Protein 9I0O (pdb70)

Nearest PDB structures (foldseek):
  3f6k-assembly1_A  TM=9.882E-01  e=7.870E-99  Homo sapiens
  8t8s-assembly2_B  TM=9.849E-01  e=9.693E-98  Homo sapiens
  5mri-assembly1_A  TM=9.860E-01  e=9.693E-98  Homo sapiens
  8t8s-assembly1_A  TM=9.859E-01  e=3.247E-97  Homo sapiens
  6eho-assembly1_A-2  TM=8.940E-01  e=2.667E-85  Homo sapiens

Solvent-accessible surface area: 30040 Å² total; per-residue (Å²): 102,163,71,181,95,25,89,51,75,2,58,117,12,34,67,112,47,71,6,107,30,105,81,22,33,2,17,5,9,34,1,16,52,79,46,4,6,4,0,2,4,6,7,67,127,211,40,100,11,53,0,17,14,0,111,71,42,4,33,90,25,118,70,8,3,97,63,0,96,108,36,50,4,37,60,126,38,29,16,5,49,9,42,152,92,29,3,28,0,4,3,13,2,78,44,90,89,64,27,212,8,0,79,1,3,50,3,67,55,59,1,97,91,26,83,85,24,101,8,73,10,52,1,96,56,62,6,92,27,0,79,108,57,20,58,40,1,6,1,20,7,77,150,50,2,0,41,5,0,100,78,23,3,42,122,16,69,85,21,39,148,22,0,29,81,13,43,21,18,54,104,33,10,0,1,0,5,13,47,91,124,52,65,30,171,96,18,82,11,62,8,66,0,54,34,2,68,74,15,12,137,66,71,96,60,18,16,79,87,3,27,25,8,0,41,2,59,116,4,5,0,1,0,26,35,34,104,177,92,72,45,3,84,2,44,3,3,65,68,78,2,78,86,71,43,98,2,81,9,68,47,5,18,122,126,23,17,1,2,5,24,21,24,87,88,55,11,0,5,0,0,9,12,63,88,37,143,77,24,25,0,15,0,30,15,2,0,47,59,0,18,10,16,57,138,26,22,62,61,0,12,11,63,67,59,66,20,44,27,5,30,35,71,4,60,11,7,60,14,0,23,14,0,2,13,17,31,141,122,109,35,27,39,2,32,3,0,38,55,23,7,56,181,34,78,88,2,112,52,2,152,139,26,161,17,27,94,53,1,172,70,128,146,118,13,23,0,3,8,2,7,48,50,4,74,61,96,190,60,66,7,31,48,40,34,35,26,34,93,30,2,13,0,5,4,0,1,0,2,18,9,0,40,16,29,11,117,109,89,4,33,0,11,7,1,46,39,1,2,53,33,6,73,87,21,20,130,18,14,8,44,2,25,3,0,1,10,11,4,0,1,0,0,0,83,68,57,104,154,23,24,39,48,2,38,2,1,21,23,24,12,118,28,35,9,85,19,82,17,9,219,83,40,6,64,36,35,7,28,3,18,7,69,41,4,64,3,16,24,1,8,1,5,0,44,37,80,55,109,101,96,34,59,3,5,3,16,1,1,17,3,107,43,20,1,128,104,93,25,104,164,150,11,47,55,117,48,47,4,10,54,93,57,115,153,71,218,80,13,11,30,31,30,8,13,45,18,67,19,67,29,30,100,64,89,16,62,2,44,24,17,87,140,53,119,35,70,107,129,80,53,101,9,132,13,51,51,110,22,21,27,20,7,36,39,51,79,80,21,165,145,75,35,94,10,48,118,96,161,200,78,118,22,117,11,42,53,83,41,6,32,19,114,1,118,47,54,83,116,32,138,119,9,62,3,23,84,129,158,131,77,63,76,89,26,86

GO terms:
  GO:0005515 protein binding (F, IPI)
  GO:0005764 lysosome (C, IDA)
  GO:0005794 Golgi apparatus (C, IDA)
  GO:0010008 endosome membrane (C, IDA)
  GO:0006897 endocytosis (P, IDA)
  GO:0090160 Golgi to lysosome transport (P, IDA)
  GO:1905394 retromer complex binding (F, IDA)
  GO:0048471 perinuclear region of cytoplasm (C, IDA)
  GO:0005769 early endosome (C, IDA)
  GO:0005886 plasma membrane (C, IDA)
  GO:0005905 clathrin-coated pit (C, IDA)
  GO:0009986 cell surface (C, IDA)
  GO:0030136 clathrin-coated vesicle (C, IDA)
  GO:0031410 cytoplasmic vesicle (C, IDA)
  GO:0038024 cargo receptor activity (F, IDA)
  GO:0016050 vesicle organization (P, IDA)
  GO:0032509 endosome transport via multivesicular body sorting pathway (P, IDA)
  GO:0048227 plasma membrane to endosome transport (P, IDA)
  GO:0006895 Golgi to endosome transport (P, IDA)
  GO:0008333 endosome to lysosome transport (P, IDA)

Sequence (636 aa):
GRVRDFVAKLANNTHQHVFDDLRGSVSLSWVGDSTGVILVLTTFHFGQSKLYRSEDYGKNFKDITDLINNTFIRTEFGMAIGPENSGKVVLTAEVSGGSRGGRIFRSSDFAKNFVQTDLPFHPLTQMMYSPQNSDYLLALSTENGLWVSKNFGGKWEEIHKAVCLAKWGSDNTIFFTTYANGSCKADLGALELWRTSDLGKSFKTIGVKIYSFGLGGRFLFASVMADKDTTRRIHVSTDQGDTWSMAQLPSVGQEQFYSILAANDDMVFMHVDEPGDTGFGTIFTSDDRGIVYSKSLDRHLYTTTGGETDFTNVTSLRGVYITSVLSEDNSIQTMITFDQGGRWTHLRKPENSECDATAKNKNECSLHIHASYSISQKLNVPMAPLSEPNAVGIVIAHGSVGDAISVMVPDVYISDDGGYSWTKMLEGPHYYTILDSGGIIVAIEHSSRPINVIKFSTDEGQCWQTYTFTRDPIYFTGLASEPGARSMNISIWGFTESFLTSQWVSYTIDFKDILERNCEEKDYTIWLAHSTDPEDYEDGCILGYKEQFLRLRKSSVCQNGRDYVVTKQPSICLCSLEDFLCDFGYYRPENDSKCVEQPHLTTNGYRKIPGDKCQGGVNPVEDLLSLQEPGSKTYS

Organism: Homo sapiens (NCBI:txid9606)

Foldseek 3Di:
DDDPPVQVVQQVFKAKDFDPDADDDWDWDDAAPPQLWIWIWDFPPVTWIWIWIDRHNPRDIDTPCCLVPTFGFDPVQHWDHFPHHFLKIKTWGDDDPPAQETKIWIDGPNPPHTDIDGANAYFPHHWDAANVHRQKTWGAGPQRWIWIGNGNPPYIDTLDGAWPDWDADHQRKIKTKGADDDHCVVCAQFIWIKIDNVRRPDIDTQDGSWRDWDDQAQKTWTWHADPPAQWTFIWIDRPRRPDIDGAPDDTDGPQWDKDWPHGDQFKTKMWTQDPDQPFFTFIWIAGRVRGYTDTQDGQFGFNGPPGDFFWDDALQDPLKIKGWGADPVRFIFIWMDRQNRNDIDFFAAAPPDFADPQAPPRVDKGKGFDAPVNVVVPAQFPDAKDHANLQHQKIKGWIHIHHGGDRDFTFMKMTRANRNHIDTQGGGHWAKDAAQSNQKIKIGHDDPDFDQWIWMARLRSDDIDIHRNDPFGFAWDDKDGDPRRRAFKIKTKGWGPDPVGITIMIMITGCCVVQVAADDPVQWDKAWHQADDVVDPQGRQHLFKTKIWIHGHSVDRHHDHNPHDIDIDMDGHADDLQQWAADDQWDDDPPDSAIGGDVVDDDDGIGGGPPHDHDHDDDGD/DDDPDDDDDDDDDDD

Structure (mmCIF, N/CA/C/O backbone):
data_9I0O
#
_entry.id   9I0O
#
_cell.length_a   1.00
_cell.length_b   1.00
_cell.length_c   1.00
_cell.angle_alpha   90.00
_cell.angle_beta   90.00
_cell.angle_gamma   90.00
#
_symmetry.space_group_name_H-M   'P 1'
#
loop_
_entity.id
_entity.type
_entity.pdbx_description
1 polymer Sortilin
2 polymer Thyroglobulin
3 branched 2-acetamido-2-deoxy-beta-D-glucopyranose-(1-4)-2-acetamido-2-deoxy-beta-D-glucopyranose
4 non-polymer 2-acetamido-2-deoxy-beta-D-glucopyranose
#
loop_
_atom_site.group_PDB
_atom_site.id
_atom_site.type_symbol
_atom_site.label_atom_id
_atom_site.label_alt_id
_atom_site.label_comp_id
_atom_site.label_asym_id
_atom_site.label_entity_id
_atom_site.label_seq_id
_atom_site.pdbx_PDB_ins_code
_atom_site.Cartn_x
_atom_site.Cartn_y
_atom_site.Cartn_z
_atom_site.occupancy
_atom_site.B_iso_or_equiv
_atom_site.auth_seq_id
_atom_site.auth_comp_id
_atom_site.auth_asym_id
_atom_site.auth_atom_id
_atom_site.pdbx_PDB_model_num
ATOM 1 N N . GLY A 1 54 ? 134.90100 156.78300 105.80400 1.000 71.57000 54 GLY A N 1
ATOM 2 C CA . GLY A 1 54 ? 136.25900 156.30400 105.98700 1.000 71.57000 54 GLY A CA 1
ATOM 3 C C . GLY A 1 54 ? 136.37300 154.80200 105.82100 1.000 71.57000 54 GLY A C 1
ATOM 4 O O . GLY A 1 54 ? 135.86500 154.03800 106.64100 1.000 71.57000 54 GLY A O 1
ATOM 8 N N . ARG A 1 55 ? 137.04100 154.37600 104.75200 1.000 69.73000 55 ARG A N 1
ATOM 9 C CA . ARG A 1 55 ? 137.21500 152.95900 104.47400 1.000 69.73000 55 ARG A CA 1
ATOM 10 C C . ARG A 1 55 ? 138.49200 152.75500 103.67500 1.000 69.73000 55 ARG A C 1
ATOM 11 O O . ARG A 1 55 ? 138.90700 153.62500 102.90500 1.000 69.73000 55 ARG A O 1
ATOM 32 N N . VAL A 1 56 ? 139.10900 151.59400 103.86800 1.000 59.41000 56 VAL A N 1
ATOM 33 C CA . VAL A 1 56 ? 140.24000 151.18000 103.05400 1.000 59.41000 56 VAL A CA 1
ATOM 34 C C . VAL A 1 56 ? 139.71100 150.45300 101.82400 1.000 59.41000 56 VAL A C 1
ATOM 35 O O . VAL A 1 56 ? 138.62000 149.87800 101.83400 1.000 59.41000 56 VAL A O 1
ATOM 48 N N . ARG A 1 57 ? 140.49300 150.47700 100.74800 1.000 64.19000 57 ARG A N 1
ATOM 49 C CA . ARG A 1 57 ? 140.08000 149.92200 99.46900 1.000 64.19000 57 ARG A CA 1
ATOM 50 C C . ARG A 1 57 ? 141.03300 148.81300 99.04600 1.000 64.19000 57 ARG A C 1
ATOM 51 O O . ARG A 1 57 ? 142.18500 148.75000 99.48300 1.000 64.19000 57 ARG A O 1
ATOM 72 N N . ASP A 1 58 ? 140.52400 147.92800 98.18700 1.000 59.57000 58 ASP A N 1
ATOM 73 C CA . ASP A 1 58 ? 141.27900 146.79500 97.65800 1.000 59.57000 58 ASP A CA 1
ATOM 74 C C . ASP A 1 58 ? 141.47700 145.70200 98.70400 1.000 59.57000 58 ASP A C 1
ATOM 75 O O . ASP A 1 58 ? 142.38800 144.88100 98.58800 1.000 59.57000 58 ASP A O 1
ATOM 84 N N . PHE A 1 59 ? 140.63100 145.67700 99.73400 1.000 54.19000 59 PHE A N 1
ATOM 85 C CA . PHE A 1 59 ? 140.72400 144.63300 100.74400 1.000 54.19000 59 PHE A CA 1
ATOM 86 C C . PHE A 1 59 ? 140.03400 143.34500 100.31800 1.000 54.19000 59 PHE A C 1
ATOM 87 O O . PHE A 1 59 ? 140.28300 142.29400 100.92100 1.000 54.19000 59 PHE A O 1
ATOM 104 N N . VAL A 1 60 ? 139.18600 143.39800 99.28900 1.000 54.02000 60 VAL A N 1
ATOM 105 C CA . VAL A 1 60 ? 138.43300 142.21400 98.88600 1.000 54.02000 60 VAL A CA 1
ATOM 106 C C . VAL A 1 60 ? 139.37900 141.11400 98.42200 1.000 54.02000 60 VAL A C 1
ATOM 107 O O . VAL A 1 60 ? 139.26000 139.95800 98.83700 1.000 54.02000 60 VAL A O 1
ATOM 120 N N . ALA A 1 61 ? 140.34400 141.45700 97.56700 1.000 54.07000 61 ALA A N 1
ATOM 121 C CA . ALA A 1 61 ? 141.29300 140.45400 97.09500 1.000 54.07000 61 ALA A CA 1
ATOM 122 C C . ALA A 1 61 ? 142.18600 139.96100 98.22700 1.000 54.07000 61 ALA A C 1
ATOM 123 O O . ALA A 1 61 ? 142.47100 138.76000 98.32800 1.000 54.07000 61 ALA A O 1
ATOM 130 N N . LYS A 1 62 ? 142.63600 140.87800 99.08700 1.000 53.71000 62 LYS A N 1
ATOM 131 C CA . LYS A 1 62 ? 143.50400 140.49600 100.19500 1.000 53.71000 62 LYS A CA 1
ATOM 132 C C . LYS A 1 62 ? 142.82300 139.48200 101.10200 1.000 53.71000 62 LYS A C 1
ATOM 133 O O . LYS A 1 62 ? 143.45200 138.51800 101.55100 1.000 53.71000 62 LYS A O 1
ATOM 152 N N . LEU A 1 63 ? 141.53700 139.68700 101.39300 1.000 49.01000 63 LEU A N 1
ATOM 153 C CA . LEU A 1 63 ? 140.80800 138.71300 102.19700 1.000 49.01000 63 LEU A CA 1
ATOM 154 C C . LEU A 1 63 ? 140.49600 137.45600 101.39400 1.000 49.01000 63 LEU A C 1
ATOM 155 O O . LEU A 1 63 ? 140.43900 136.35600 101.95300 1.000 49.01000 63 LEU A O 1
ATOM 171 N N . ALA A 1 64 ? 140.28900 137.59600 100.08200 1.000 51.24000 64 ALA A N 1
ATOM 172 C CA . ALA A 1 64 ? 139.95600 136.44100 99.25700 1.000 51.24000 64 ALA A CA 1
ATOM 173 C C . ALA A 1 64 ? 141.09600 135.43500 99.22400 1.000 51.24000 64 ALA A C 1
ATOM 174 O O . ALA A 1 64 ? 140.86700 134.22300 99.30700 1.000 51.24000 64 ALA A O 1
ATOM 181 N N . ASN A 1 65 ? 142.33300 135.91400 99.09600 1.000 52.50000 65 ASN A N 1
ATOM 182 C CA . ASN A 1 65 ? 143.46500 134.99400 99.08700 1.000 52.50000 65 ASN A CA 1
ATOM 183 C C . ASN A 1 65 ? 143.57300 134.24600 100.41000 1.000 52.50000 65 ASN A C 1
ATOM 184 O O . ASN A 1 65 ? 143.87500 133.04700 100.43100 1.000 52.50000 65 ASN A O 1
ATOM 195 N N . ASN A 1 66 ? 143.32700 134.93500 101.52200 1.000 48.76000 66 ASN A N 1
ATOM 196 C CA . ASN A 1 66 ? 143.45500 134.34500 102.85300 1.000 48.76000 66 ASN A CA 1
ATOM 197 C C . ASN A 1 66 ? 142.08600 133.89000 103.35500 1.000 48.76000 66 ASN A C 1
ATOM 198 O O . ASN A 1 66 ? 141.45600 134.51400 104.20600 1.000 48.76000 66 ASN A O 1
ATOM 209 N N . THR A 1 67 ? 141.62800 132.77200 102.79700 1.000 45.94000 67 THR A N 1
ATOM 210 C CA . THR A 1 67 ? 140.39500 132.13500 103.24300 1.000 45.94000 67 THR A CA 1
ATOM 211 C C . THR A 1 67 ? 140.50300 130.64500 102.96900 1.000 45.94000 67 THR A C 1
ATOM 212 O O . THR A 1 67 ? 140.82300 130.24400 101.84700 1.000 45.94000 67 THR A O 1
ATOM 223 N N . HIS A 1 68 ? 140.23700 129.83200 103.98900 1.000 45.50000 68 HIS A N 1
ATOM 224 C CA . HIS A 1 68 ? 140.39900 128.38800 103.90200 1.000 45.50000 68 HIS A CA 1
ATOM 225 C C . HIS A 1 68 ? 139.14100 127.69600 104.39900 1.000 45.50000 68 HIS A C 1
ATOM 226 O O . HIS A 1 68 ? 138.64800 128.00400 105.48700 1.000 45.50000 68 HIS A O 1
ATOM 240 N N . GLN A 1 69 ? 138.63800 126.75600 103.60600 1.000 44.98000 69 GLN A N 1
ATOM 241 C CA . GLN A 1 69 ? 137.44700 125.98900 103.93200 1.000 44.98000 69 GLN A CA 1
ATOM 242 C C . GLN A 1 69 ? 137.82900 124.54500 104.21500 1.000 44.98000 69 GLN A C 1
ATOM 243 O O . GLN A 1 69 ? 138.63100 123.95300 103.48800 1.000 44.98000 69 GLN A O 1
ATOM 257 N N . HIS A 1 70 ? 137.25400 123.98300 105.27300 1.000 45.87000 70 HIS A N 1
ATOM 258 C CA . HIS A 1 70 ? 137.40200 122.56900 105.58500 1.000 45.87000 70 HIS A CA 1
ATOM 259 C C . HIS A 1 70 ? 136.02900 122.00400 105.90200 1.000 45.87000 70 HIS A C 1
ATOM 260 O O . HIS A 1 70 ? 135.27300 122.60400 106.67000 1.000 45.87000 70 HIS A O 1
ATOM 274 N N . VAL A 1 71 ? 135.71100 120.85500 105.31400 1.000 46.89000 71 VAL A N 1
ATOM 275 C CA . VAL A 1 71 ? 134.40900 120.21900 105.46300 1.000 46.89000 71 VAL A CA 1
ATOM 276 C C . VAL A 1 71 ? 134.61700 118.84000 106.07200 1.000 46.89000 71 VAL A C 1
ATOM 277 O O . VAL A 1 71 ? 135.45400 118.06600 105.59600 1.000 46.89000 71 VAL A O 1
ATOM 290 N N . PHE A 1 72 ? 133.85800 118.54000 107.12100 1.000 47.94000 72 PHE A N 1
ATOM 291 C CA . PHE A 1 72 ? 133.97900 117.28500 107.85200 1.000 47.94000 72 PHE A CA 1
ATOM 292 C C . PHE A 1 72 ? 132.92300 116.31000 107.34800 1.000 47.94000 72 PHE A C 1
ATOM 293 O O . PHE A 1 72 ? 131.72600 116.61500 107.37900 1.000 47.94000 72 PHE A O 1
ATOM 310 N N . ASP A 1 73 ? 133.36600 115.14100 106.88900 1.000 54.02000 73 ASP A N 1
ATOM 311 C CA . ASP A 1 73 ? 132.46800 114.11300 106.36300 1.000 54.02000 73 ASP A CA 1
ATOM 312 C C . ASP A 1 73 ? 132.11500 113.16600 107.50100 1.000 54.02000 73 ASP A C 1
ATOM 313 O O . ASP A 1 73 ? 132.84600 112.22200 107.80300 1.000 54.02000 73 ASP A O 1
ATOM 322 N N . ASP A 1 74 ? 130.97700 113.41800 108.14000 1.000 56.71000 74 ASP A N 1
ATOM 323 C CA . ASP A 1 74 ? 130.53300 112.59400 109.25600 1.000 56.71000 74 ASP A CA 1
ATOM 324 C C . ASP A 1 74 ? 129.11500 112.99700 109.62900 1.000 56.71000 74 ASP A C 1
ATOM 325 O O . ASP A 1 74 ? 128.62600 114.05700 109.22900 1.000 56.71000 74 ASP A O 1
ATOM 334 N N . LEU A 1 75 ? 128.46300 112.13500 110.40500 1.000 60.72000 75 LEU A N 1
ATOM 335 C CA . LEU A 1 75 ? 127.11400 112.42400 110.86800 1.000 60.72000 75 LEU A CA 1
ATOM 336 C C . LEU A 1 75 ? 127.12200 113.63000 111.79900 1.000 60.72000 75 LEU A C 1
ATOM 337 O O . LEU A 1 75 ? 128.06600 113.84000 112.56500 1.000 60.72000 75 LEU A O 1
ATOM 353 N N . ARG A 1 76 ? 126.05800 114.42500 111.72900 1.000 56.53000 76 ARG A N 1
ATOM 354 C CA . ARG A 1 76 ? 125.94500 115.64000 112.53200 1.000 56.53000 76 ARG A CA 1
ATOM 355 C C . ARG A 1 76 ? 125.49200 115.25900 113.93500 1.000 56.53000 76 ARG A C 1
ATOM 356 O O . ARG A 1 76 ? 124.32100 114.95000 114.16200 1.000 56.53000 76 ARG A O 1
ATOM 377 N N . GLY A 1 77 ? 126.42800 115.27100 114.87800 1.000 56.57000 77 GLY A N 1
ATOM 378 C CA . GLY A 1 77 ? 126.11100 115.04100 116.27300 1.000 56.57000 77 GLY A CA 1
ATOM 379 C C . GLY A 1 77 ? 126.37200 116.27100 117.11300 1.000 56.57000 77 GLY A C 1
ATOM 380 O O . GLY A 1 77 ? 125.57300 117.21100 117.11800 1.000 56.57000 77 GLY A O 1
ATOM 384 N N . SER A 1 78 ? 127.49300 116.27400 117.83000 1.000 52.46000 78 SER A N 1
ATOM 385 C CA . SER A 1 78 ? 127.92200 117.42400 118.61000 1.000 52.46000 78 SER A CA 1
ATOM 386 C C . SER A 1 78 ? 129.42700 117.57700 118.45400 1.000 52.46000 78 SER A C 1
ATOM 387 O O . SER A 1 78 ? 130.12200 116.66300 118.00600 1.000 52.46000 78 SER A O 1
ATOM 395 N N . VAL A 1 79 ? 129.93100 118.75200 118.82700 1.000 47.15000 79 VAL A N 1
ATOM 396 C CA . VAL A 1 79 ? 131.33300 119.09300 118.64300 1.000 47.15000 79 VAL A CA 1
ATOM 397 C C . VAL A 1 79 ? 131.88900 119.64100 119.95000 1.000 47.15000 79 VAL A C 1
ATOM 398 O O . VAL A 1 79 ? 131.16100 120.16500 120.79400 1.000 47.15000 79 VAL A O 1
ATOM 411 N N . SER A 1 80 ? 133.20300 119.50300 120.10900 1.000 45.84000 80 SER A N 1
ATOM 412 C CA . SER A 1 80 ? 133.91300 120.06500 121.24900 1.000 45.84000 80 SER A CA 1
ATOM 413 C C . SER A 1 80 ? 135.26800 120.55200 120.76500 1.000 45.84000 80 SER A C 1
ATOM 414 O O . SER A 1 80 ? 135.98100 119.81500 120.08100 1.000 45.84000 80 SER A O 1
ATOM 422 N N . LEU A 1 81 ? 135.61800 121.78300 121.11900 1.000 41.86000 81 LEU A N 1
ATOM 423 C CA . LEU A 1 81 ? 136.82700 122.42900 120.63000 1.000 41.86000 81 LEU A CA 1
ATOM 424 C C . LEU A 1 81 ? 137.70800 122.80400 121.81100 1.000 41.86000 81 LEU A C 1
ATOM 425 O O . LEU A 1 81 ? 137.24100 123.44100 122.75900 1.000 41.86000 81 LEU A O 1
ATOM 441 N N . SER A 1 82 ? 138.97800 122.40900 121.75100 1.000 42.34000 82 SER A N 1
ATOM 442 C CA . SER A 1 82 ? 139.93800 122.68800 122.80800 1.000 42.34000 82 SER A CA 1
ATOM 443 C C . SER A 1 82 ? 141.23500 123.20100 122.20200 1.000 42.34000 82 SER A C 1
ATOM 444 O O . SER A 1 82 ? 141.67100 122.72500 121.15200 1.000 42.34000 82 SER A O 1
ATOM 452 N N . TRP A 1 83 ? 141.84700 124.17200 122.87200 1.000 42.16000 83 TRP A N 1
ATOM 453 C CA . TRP A 1 83 ? 143.13100 124.72300 122.46500 1.000 42.16000 83 TRP A CA 1
ATOM 454 C C . TRP A 1 83 ? 144.22000 124.17300 123.37400 1.000 42.16000 83 TRP A C 1
ATOM 455 O O . TRP A 1 83 ? 144.11500 124.26700 124.60000 1.000 42.16000 83 TRP A O 1
ATOM 476 N N . VAL A 1 84 ? 145.25900 123.60400 122.77400 1.000 42.36000 84 VAL A N 1
ATOM 477 C CA . VAL A 1 84 ? 146.35500 122.98900 123.51300 1.000 42.36000 84 VAL A CA 1
ATOM 478 C C . VAL A 1 84 ? 147.51100 123.98400 123.51000 1.000 42.36000 84 VAL A C 1
ATOM 479 O O . VAL A 1 84 ? 148.21400 124.13700 122.50900 1.000 42.36000 84 VAL A O 1
ATOM 492 N N . GLY A 1 85 ? 147.70900 124.66400 124.63700 1.000 45.91000 85 GLY A N 1
ATOM 493 C CA . GLY A 1 85 ? 148.78900 125.62000 124.76600 1.000 45.91000 85 GLY A CA 1
ATOM 494 C C . GLY A 1 85 ? 148.50100 126.91200 124.02900 1.000 45.91000 85 GLY A C 1
ATOM 495 O O . GLY A 1 85 ? 147.42900 127.12700 123.46400 1.000 45.91000 85 GLY A O 1
ATOM 499 N N . ASP A 1 86 ? 149.49600 127.79600 124.04400 1.000 48.60000 86 ASP A N 1
ATOM 500 C CA . ASP A 1 86 ? 149.45000 129.04300 123.29600 1.000 48.60000 86 ASP A CA 1
ATOM 501 C C . ASP A 1 86 ? 150.73900 129.20200 122.50800 1.000 48.60000 86 ASP A C 1
ATOM 502 O O . ASP A 1 86 ? 151.80900 128.79200 122.96400 1.000 48.60000 86 ASP A O 1
ATOM 511 N N . SER A 1 87 ? 150.62600 129.79900 121.32300 1.000 47.64000 87 SER A N 1
ATOM 512 C CA . SER A 1 87 ? 151.70700 129.98900 120.36200 1.000 47.64000 87 SER A CA 1
ATOM 513 C C . SER A 1 87 ? 152.01600 128.70500 119.60500 1.000 47.64000 87 SER A C 1
ATOM 514 O O . SER A 1 87 ? 153.01500 128.65900 118.87600 1.000 47.64000 87 SER A O 1
ATOM 522 N N . THR A 1 88 ? 151.20100 127.66300 119.75200 1.000 45.78000 88 THR A N 1
ATOM 523 C CA . THR A 1 88 ? 151.38400 126.42100 119.01300 1.000 45.78000 88 THR A CA 1
ATOM 524 C C . THR A 1 88 ? 150.35500 126.21500 117.91600 1.000 45.78000 88 THR A C 1
ATOM 525 O O . THR A 1 88 ? 150.66000 125.56000 116.91900 1.000 45.78000 88 THR A O 1
ATOM 536 N N . GLY A 1 89 ? 149.15100 126.75700 118.07100 1.000 43.28000 89 GLY A N 1
ATOM 537 C CA . GLY A 1 89 ? 148.14000 126.60900 117.04700 1.000 43.28000 89 GLY A CA 1
ATOM 538 C C . GLY A 1 89 ? 147.53800 125.22900 116.94600 1.000 43.28000 89 GLY A C 1
ATOM 539 O O . GLY A 1 89 ? 147.01600 124.87000 115.89000 1.000 43.28000 89 GLY A O 1
ATOM 543 N N . VAL A 1 90 ? 147.59300 124.44100 118.01400 1.000 42.52000 90 VAL A N 1
ATOM 544 C CA . VAL A 1 90 ? 147.03700 123.09500 118.01500 1.000 42.52000 90 VAL A CA 1
ATOM 545 C C . VAL A 1 90 ? 145.59000 123.16900 118.47500 1.000 42.52000 90 VAL A C 1
ATOM 546 O O . VAL A 1 90 ? 145.29300 123.73100 119.53600 1.000 42.52000 90 VAL A O 1
ATOM 559 N N . ILE A 1 91 ? 144.68600 122.60900 117.67500 1.000 42.36000 91 ILE A N 1
ATOM 560 C CA . ILE A 1 91 ? 143.26200 122.57300 117.98200 1.000 42.36000 91 ILE A CA 1
ATOM 561 C C . ILE A 1 91 ? 142.78600 121.13800 117.83100 1.000 42.36000 91 ILE A C 1
ATOM 562 O O . ILE A 1 91 ? 143.07600 120.48900 116.82100 1.000 42.36000 91 ILE A O 1
ATOM 578 N N . LEU A 1 92 ? 142.06000 120.64500 118.82800 1.000 42.37000 92 LEU A N 1
ATOM 579 C CA . LEU A 1 92 ? 141.51800 119.29300 118.82400 1.000 42.37000 92 LEU A CA 1
ATOM 580 C C . LEU A 1 92 ? 139.99900 119.37000 118.79000 1.000 42.37000 92 LEU A C 1
ATOM 581 O O . LEU A 1 92 ? 139.38900 120.00600 119.65400 1.000 42.37000 92 LEU A O 1
ATOM 597 N N . VAL A 1 93 ? 139.39600 118.71600 117.80200 1.000 43.34000 93 VAL A N 1
ATOM 598 C CA . VAL A 1 93 ? 137.94900 118.68600 117.62800 1.000 43.34000 93 VAL A CA 1
ATOM 599 C C . VAL A 1 93 ? 137.48100 117.25800 117.86100 1.000 43.34000 93 VAL A C 1
ATOM 600 O O . VAL A 1 93 ? 137.95300 116.32900 117.19700 1.000 43.34000 93 VAL A O 1
ATOM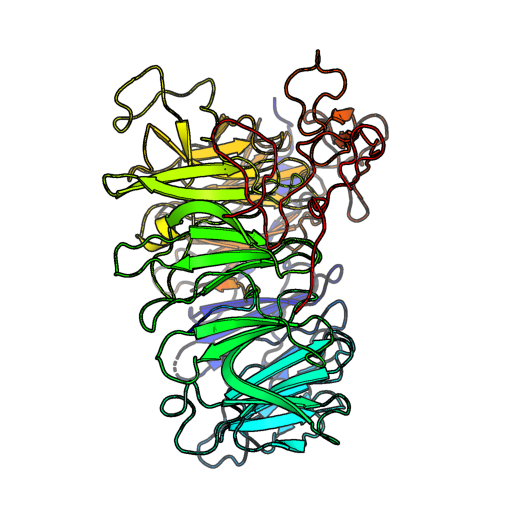 613 N N . LEU A 1 94 ? 136.55700 117.08300 118.79800 1.000 46.35000 94 LEU A N 1
ATOM 614 C CA . LEU A 1 94 ? 136.04100 115.77000 119.17500 1.000 46.35000 94 LEU A CA 1
ATOM 615 C C . LEU A 1 94 ? 134.58900 115.67600 118.72200 1.000 46.35000 94 LEU A C 1
ATOM 616 O O . LEU A 1 94 ? 133.69100 116.21600 119.37300 1.000 46.35000 94 LEU A O 1
ATOM 632 N N . THR A 1 95 ? 134.36100 114.98200 117.61200 1.000 50.25000 95 THR A N 1
ATOM 633 C CA . THR A 1 95 ? 133.01900 114.76600 117.09400 1.000 50.25000 95 THR A CA 1
ATOM 634 C C . THR A 1 95 ? 132.45700 113.46300 117.64200 1.000 50.25000 95 THR A C 1
ATOM 635 O O . THR A 1 95 ? 133.15900 112.45100 117.71100 1.000 50.25000 95 THR A O 1
ATOM 646 N N . THR A 1 96 ? 131.18600 113.49400 118.03300 1.000 54.97000 96 THR A N 1
ATOM 647 C CA . THR A 1 96 ? 130.51200 112.33300 118.59100 1.000 54.97000 96 THR A CA 1
ATOM 648 C C . THR A 1 96 ? 129.13200 112.19700 117.96600 1.000 54.97000 96 THR A C 1
ATOM 649 O O . THR A 1 96 ? 128.55000 113.16700 117.47700 1.000 54.97000 96 THR A O 1
ATOM 660 N N . PHE A 1 97 ? 128.61500 110.97100 117.98000 1.000 62.71000 97 PHE A N 1
ATOM 661 C CA . PHE A 1 97 ? 127.29700 110.69200 117.43200 1.000 62.71000 97 PHE A CA 1
ATOM 662 C C . PHE A 1 97 ? 126.69500 109.50900 118.17200 1.000 62.71000 97 PHE A C 1
ATOM 663 O O . PHE A 1 97 ? 127.40400 108.70800 118.78600 1.000 62.71000 97 PHE A O 1
ATOM 680 N N . HIS A 1 98 ? 125.37100 109.41100 118.11100 1.000 65.98000 98 HIS A N 1
ATOM 681 C CA . HIS A 1 98 ? 124.65000 108.29300 118.70600 1.000 65.98000 98 HIS A CA 1
ATOM 682 C C . HIS A 1 98 ? 123.64400 107.71800 117.71600 1.000 65.98000 98 HIS A C 1
ATOM 683 O O . HIS A 1 98 ? 124.01200 106.98000 116.80300 1.000 65.98000 98 HIS A O 1
ATOM 697 N N . PHE A 1 106 ? 125.47500 102.73800 118.49300 1.000 72.61000 106 PHE A N 1
ATOM 698 C CA . PHE A 1 106 ? 125.23400 104.02700 119.12800 1.000 72.61000 106 PHE A CA 1
ATOM 699 C C . PHE A 1 106 ? 126.53100 104.81400 119.27800 1.000 72.61000 106 PHE A C 1
ATOM 700 O O . PHE A 1 106 ? 126.81600 105.71100 118.48700 1.000 72.61000 106 PHE A O 1
ATOM 717 N N . GLY A 1 107 ? 127.31700 104.47100 120.29400 1.000 63.33000 107 GLY A N 1
ATOM 718 C CA . GLY A 1 107 ? 128.54900 105.18500 120.56300 1.000 63.33000 107 GLY A CA 1
ATOM 719 C C . GLY A 1 107 ? 129.50000 105.19100 119.38600 1.000 63.33000 107 GLY A C 1
ATOM 720 O O . GLY A 1 107 ? 129.83200 104.13600 118.83800 1.000 63.33000 107 GLY A O 1
ATOM 724 N N . GLN A 1 108 ? 129.94800 106.37900 118.99000 1.000 58.75000 108 GLN A N 1
ATOM 725 C CA . GLN A 1 108 ? 130.89600 106.52100 117.89500 1.000 58.75000 108 GLN A CA 1
ATOM 726 C C . GLN A 1 108 ? 131.50900 107.91000 117.97600 1.000 58.75000 108 GLN A C 1
ATOM 727 O O . GLN A 1 108 ? 130.79400 108.89500 118.16500 1.000 58.75000 108 GLN A O 1
ATOM 741 N N . SER A 1 109 ? 132.83000 107.98000 117.83600 1.000 51.30000 109 SER A N 1
ATOM 742 C CA . SER A 1 109 ? 133.54900 109.23500 117.98600 1.000 51.30000 109 SER A CA 1
ATOM 743 C C . SER A 1 109 ? 134.56900 109.38500 116.86900 1.000 51.30000 109 SER A C 1
ATOM 744 O O . SER A 1 109 ? 135.06900 108.39900 116.32300 1.000 51.30000 109 SER A O 1
ATOM 752 N N . LYS A 1 110 ? 134.86800 110.63800 116.53700 1.000 48.48000 110 LYS A N 1
ATOM 753 C CA . LYS A 1 110 ? 135.90400 110.98400 115.57700 1.000 48.48000 110 LYS A CA 1
ATOM 754 C C . LYS A 1 110 ? 136.73700 112.11300 116.15900 1.000 48.48000 110 LYS A C 1
ATOM 755 O O . LYS A 1 110 ? 136.19900 113.02500 116.79200 1.000 48.48000 110 LYS A O 1
ATOM 774 N N . LEU A 1 111 ? 138.04700 112.04900 115.94800 1.000 44.18000 111 LEU A N 1
ATOM 775 C CA . LEU A 1 111 ? 138.98100 113.01300 116.51100 1.000 44.18000 111 LEU A CA 1
ATOM 776 C C . LEU A 1 111 ? 139.77500 113.65800 115.38600 1.000 44.18000 111 LEU A C 1
ATOM 777 O O . LEU A 1 111 ? 140.33600 112.95800 114.53700 1.000 44.18000 111 LEU A O 1
ATOM 793 N N . TYR A 1 112 ? 139.81900 114.98700 115.38100 1.000 43.31000 112 TYR A N 1
ATOM 794 C CA . TYR A 1 112 ? 140.54600 115.75300 114.38300 1.000 43.31000 112 TYR A CA 1
ATOM 795 C C . TYR A 1 112 ? 141.52900 116.68600 115.07200 1.000 43.31000 112 TYR A C 1
ATOM 796 O O . TYR A 1 112 ? 141.25000 117.21900 116.14900 1.000 43.31000 112 TYR A O 1
ATOM 814 N N . ARG A 1 113 ? 142.68500 116.88300 114.44300 1.000 42.71000 113 ARG A N 1
ATOM 815 C CA . ARG A 1 113 ? 143.73900 117.72700 114.98800 1.000 42.71000 113 ARG A CA 1
ATOM 816 C C . ARG A 1 113 ? 144.24500 118.66700 113.90700 1.000 42.71000 113 ARG A C 1
ATOM 817 O O . ARG A 1 113 ? 144.50200 118.23800 112.77900 1.000 42.71000 113 ARG A O 1
ATOM 838 N N . SER A 1 114 ? 144.39200 119.94100 114.25700 1.000 43.95000 114 SER A N 1
ATOM 839 C CA . SER A 1 114 ? 144.89400 120.96200 113.34900 1.000 43.95000 114 SER A CA 1
ATOM 840 C C . SER A 1 114 ? 146.11800 121.61600 113.96400 1.000 43.95000 114 SER A C 1
ATOM 841 O O . SER A 1 114 ? 146.06300 122.09100 115.10100 1.000 43.95000 114 SER A O 1
ATOM 849 N N . GLU A 1 115 ? 147.21300 121.64500 113.21100 1.000 45.00000 115 GLU A N 1
ATOM 850 C CA . GLU A 1 115 ? 148.46300 122.23800 113.66200 1.000 45.00000 115 GLU A CA 1
ATOM 851 C C . GLU A 1 115 ? 148.71000 123.60500 113.04000 1.000 45.00000 115 GLU A C 1
ATOM 852 O O . GLU A 1 115 ? 149.82500 124.12400 113.13000 1.000 45.00000 115 GLU A O 1
ATOM 864 N N . ASP A 1 116 ? 147.69200 124.20200 112.41800 1.000 45.66000 116 ASP A N 1
ATOM 865 C CA . ASP A 1 116 ? 147.85800 125.41800 111.63200 1.000 45.66000 116 ASP A CA 1
ATOM 866 C C . ASP A 1 116 ? 146.79600 126.45400 111.98000 1.000 45.66000 116 ASP A C 1
ATOM 867 O O . ASP A 1 116 ? 146.31200 127.17100 111.10300 1.000 45.66000 116 ASP A O 1
ATOM 876 N N . TYR A 1 117 ? 146.42500 126.54600 113.25500 1.000 43.30000 117 TYR A N 1
ATOM 877 C CA . TYR A 1 117 ? 145.42000 127.49500 113.73200 1.000 43.30000 117 TYR A CA 1
ATOM 878 C C . TYR A 1 117 ? 144.04400 127.24400 113.12200 1.000 43.30000 117 TYR A C 1
ATOM 879 O O . TYR A 1 117 ? 143.21100 128.15200 113.06900 1.000 43.30000 117 TYR A O 1
ATOM 897 N N . GLY A 1 118 ? 143.78100 126.02700 112.66300 1.000 42.71000 118 GLY A N 1
ATOM 898 C CA . GLY A 1 118 ? 142.47100 125.66200 112.17200 1.000 42.71000 118 GLY A CA 1
ATOM 899 C C . GLY A 1 118 ? 142.26600 125.78000 110.67900 1.000 42.71000 118 GLY A C 1
ATOM 900 O O . GLY A 1 118 ? 141.12600 125.65300 110.22100 1.000 42.71000 118 GLY A O 1
ATOM 904 N N . LYS A 1 119 ? 143.32300 126.02600 109.90500 1.000 44.74000 119 LYS A N 1
ATOM 905 C CA . LYS A 1 119 ? 143.17300 126.08700 108.45600 1.000 44.74000 119 LYS A CA 1
ATOM 906 C C . LYS A 1 119 ? 143.05700 124.70300 107.83500 1.000 44.74000 119 LYS A C 1
ATOM 907 O O . LYS A 1 119 ? 142.35900 124.53900 106.82900 1.000 44.74000 119 LYS A O 1
ATOM 926 N N . ASN A 1 120 ? 143.72700 123.70500 108.40700 1.000 44.59000 120 ASN A N 1
ATOM 927 C CA . ASN A 1 120 ? 143.65100 122.33600 107.92100 1.000 44.59000 120 ASN A CA 1
ATOM 928 C C . ASN A 1 120 ? 143.52500 121.39100 109.10500 1.000 44.59000 120 ASN A C 1
ATOM 929 O O . ASN A 1 120 ? 144.05300 121.65600 110.18700 1.000 44.59000 120 ASN A O 1
ATOM 940 N N . PHE A 1 121 ? 142.82500 120.28000 108.88800 1.000 42.83000 121 PHE A N 1
ATOM 941 C CA . PHE A 1 121 ? 142.60300 119.27700 109.91700 1.000 42.83000 121 PHE A CA 1
ATOM 942 C C . PHE A 1 121 ? 143.00800 117.90600 109.39700 1.000 42.83000 121 PHE A C 1
ATOM 943 O O . PHE A 1 121 ? 142.93900 117.63400 108.19600 1.000 42.83000 121 PHE A O 1
ATOM 960 N N . LYS A 1 122 ? 143.43000 117.04300 110.31900 1.000 43.73000 122 LYS A N 1
ATOM 961 C CA . LYS A 1 122 ? 143.80400 115.67200 110.01000 1.000 43.73000 122 LYS A CA 1
ATOM 962 C C . LYS A 1 122 ? 143.00300 114.73000 110.89300 1.000 43.73000 122 LYS A C 1
ATOM 963 O O . LYS A 1 122 ? 142.59000 115.09200 111.99600 1.000 43.73000 122 LYS A O 1
ATOM 982 N N . ASP A 1 123 ? 142.78800 113.51500 110.39800 1.000 44.25000 123 ASP A N 1
ATOM 983 C CA . ASP A 1 123 ? 141.97000 112.51500 111.08000 1.000 44.25000 123 ASP A CA 1
ATOM 984 C C . ASP A 1 123 ? 142.89300 111.58400 111.86000 1.000 44.25000 123 ASP A C 1
ATOM 985 O O . ASP A 1 123 ? 143.53700 110.70500 111.28400 1.000 44.25000 123 ASP A O 1
ATOM 994 N N . ILE A 1 124 ? 142.95000 111.77600 113.17700 1.000 43.84000 124 ILE A N 1
ATOM 995 C CA . ILE A 1 124 ? 143.80700 110.96800 114.03800 1.000 43.84000 124 ILE A CA 1
ATOM 996 C C . ILE A 1 124 ? 142.94700 110.03100 114.87600 1.000 43.84000 124 ILE A C 1
ATOM 997 O O . ILE A 1 124 ? 143.33600 109.63500 115.97900 1.000 43.84000 124 ILE A O 1
ATOM 1013 N N . THR A 1 125 ? 141.77000 109.67200 114.36200 1.000 46.10000 125 THR A N 1
ATOM 1014 C CA . THR A 1 125 ? 140.88400 108.79400 115.11700 1.000 46.10000 125 THR A CA 1
ATOM 1015 C C . THR A 1 125 ? 141.51400 107.42900 115.35100 1.000 46.10000 125 THR A C 1
ATOM 1016 O O . THR A 1 125 ? 141.21400 106.77300 116.35400 1.000 46.10000 125 THR A O 1
ATOM 1027 N N . ASP A 1 126 ? 142.37800 106.97800 114.44100 1.000 47.41000 126 ASP A N 1
ATOM 1028 C CA . ASP A 1 126 ? 142.99700 105.66900 114.60100 1.000 47.41000 126 ASP A CA 1
ATOM 1029 C C . ASP A 1 126 ? 144.02600 105.64900 115.72300 1.000 47.41000 126 ASP A C 1
ATOM 1030 O O . ASP A 1 126 ? 144.40600 104.56500 116.17800 1.000 47.41000 126 ASP A O 1
ATOM 1039 N N . LEU A 1 127 ? 144.48800 106.81600 116.17900 1.000 45.46000 127 LEU A N 1
ATOM 1040 C CA . LEU A 1 127 ? 145.39800 106.85300 117.31900 1.000 45.46000 127 LEU A CA 1
ATOM 1041 C C . LEU A 1 127 ? 144.72500 106.31600 118.57600 1.000 45.46000 127 LEU A C 1
ATOM 1042 O O . LEU A 1 127 ? 145.34900 105.59300 119.36200 1.000 45.46000 127 LEU A O 1
ATOM 1058 N N . ILE A 1 128 ? 143.45500 106.65800 118.78500 1.000 47.09000 128 ILE A N 1
ATOM 1059 C CA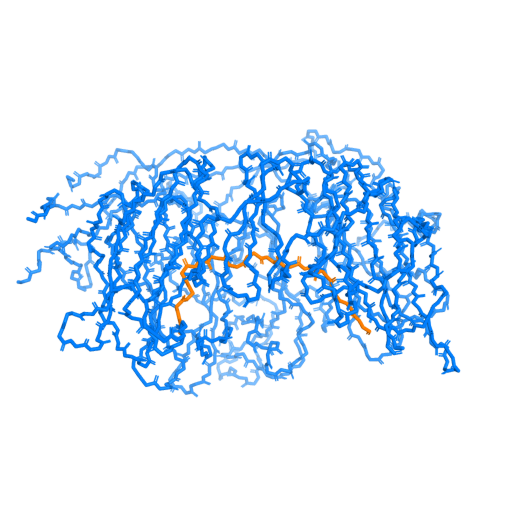 . ILE A 1 128 ? 142.70900 106.17400 119.94100 1.000 47.09000 128 ILE A CA 1
ATOM 1060 C C . ILE A 1 128 ? 142.02700 104.85600 119.59100 1.000 47.09000 128 ILE A C 1
ATOM 1061 O O . ILE A 1 128 ? 141.20100 104.34900 120.35800 1.000 47.09000 128 ILE A O 1
ATOM 1077 N N . ASN A 1 129 ? 142.36100 104.29800 118.43000 1.000 49.18000 129 ASN A N 1
ATOM 1078 C CA . ASN A 1 129 ? 141.91800 102.95900 118.04500 1.000 49.18000 129 ASN A CA 1
ATOM 1079 C C . ASN A 1 129 ? 140.39600 102.83500 118.07200 1.000 49.18000 129 ASN A C 1
ATOM 1080 O O . ASN A 1 129 ? 139.84100 101.83000 118.51900 1.000 49.18000 129 ASN A O 1
ATOM 1090 N N . ASN A 1 130 ? 139.71300 103.86700 117.58500 1.000 51.35000 130 ASN A N 1
ATOM 1091 C CA . ASN A 1 130 ? 138.27900 103.80600 117.30600 1.000 51.35000 130 ASN A CA 1
ATOM 1092 C C . ASN A 1 130 ? 137.49900 103.24900 118.50000 1.000 51.35000 130 ASN A C 1
ATOM 1093 O O . ASN A 1 130 ? 136.87300 102.19200 118.43700 1.000 51.35000 130 ASN A O 1
ATOM 1104 N N . THR A 1 131 ? 137.56000 103.99500 119.60100 1.000 51.19000 131 THR A N 1
ATOM 1105 C CA . THR A 1 131 ? 136.82800 103.65400 120.81300 1.000 51.19000 131 THR A CA 1
ATOM 1106 C C . THR A 1 131 ? 135.98700 104.84200 121.24900 1.000 51.19000 131 THR A C 1
ATOM 1107 O O . THR A 1 131 ? 136.44300 105.98800 121.20200 1.000 51.19000 131 THR A O 1
ATOM 1118 N N . PHE A 1 132 ? 134.76100 104.55900 121.67900 1.000 54.80000 132 PHE A N 1
ATOM 1119 C CA . PHE A 1 132 ? 133.85800 105.61600 122.11000 1.000 54.80000 132 PHE A CA 1
ATOM 1120 C C . PHE A 1 132 ? 134.42900 106.34000 123.32200 1.000 54.80000 132 PHE A C 1
ATOM 1121 O O . PHE A 1 132 ? 134.96500 105.71900 124.24300 1.000 54.80000 132 PHE A O 1
ATOM 1138 N N . ILE A 1 133 ? 134.31400 107.66600 123.31700 1.000 50.16000 133 ILE A N 1
ATOM 1139 C CA . ILE A 1 133 ? 134.89000 108.52300 124.34600 1.000 50.16000 133 ILE A CA 1
ATOM 1140 C C . ILE A 1 133 ? 133.76300 109.14900 125.15300 1.000 50.16000 133 ILE A C 1
ATOM 1141 O O . ILE A 1 133 ? 132.74300 109.56700 124.59300 1.000 50.16000 133 ILE A O 1
ATOM 1157 N N . ARG A 1 134 ? 133.94500 109.20900 126.46900 1.000 53.80000 134 ARG A N 1
ATOM 1158 C CA . ARG A 1 134 ? 132.98100 109.86600 127.34200 1.000 53.80000 134 ARG A CA 1
ATOM 1159 C C . ARG A 1 134 ? 133.14200 111.37400 127.22500 1.000 53.80000 134 ARG A C 1
ATOM 1160 O O . ARG A 1 134 ? 134.17100 111.92700 127.62600 1.000 53.80000 134 ARG A O 1
ATOM 1181 N N . THR A 1 135 ? 132.13000 112.03900 126.67700 1.000 55.82000 135 THR A N 1
ATOM 1182 C CA . THR A 1 135 ? 132.14700 113.48700 126.53300 1.000 55.82000 135 THR A CA 1
ATOM 1183 C C . THR A 1 135 ? 131.58200 114.20700 127.75000 1.000 55.82000 135 THR A C 1
ATOM 1184 O O . THR A 1 135 ? 131.63000 115.44000 127.79700 1.000 55.82000 135 THR A O 1
ATOM 1195 N N . GLU A 1 136 ? 131.04500 113.47600 128.72800 1.000 56.11000 136 GLU A N 1
ATOM 1196 C CA . GLU A 1 136 ? 130.57100 114.12500 129.94500 1.000 56.11000 136 GLU A CA 1
ATOM 1197 C C . GLU A 1 136 ? 131.72100 114.79500 130.68400 1.000 56.11000 136 GLU A C 1
ATOM 1198 O O . GLU A 1 136 ? 131.59400 115.93400 131.14800 1.000 56.11000 136 GLU A O 1
ATOM 1210 N N . PHE A 1 137 ? 132.85400 114.10100 130.80300 1.000 53.56000 137 PHE A N 1
ATOM 1211 C CA . PHE A 1 137 ? 134.01000 114.67900 131.47900 1.000 53.56000 137 PHE A CA 1
ATOM 1212 C C . PHE A 1 137 ? 134.65500 115.76100 130.62400 1.000 53.56000 137 PHE A C 1
ATOM 1213 O O . PHE A 1 137 ? 134.99900 116.83900 131.12100 1.000 53.56000 137 PHE A O 1
ATOM 1230 N N . GLY A 1 138 ? 134.82100 115.49300 129.33300 1.000 51.57000 138 GLY A N 1
ATOM 1231 C CA . GLY A 1 138 ? 135.51700 116.39200 128.44200 1.000 51.57000 138 GLY A CA 1
ATOM 1232 C C . GLY A 1 138 ? 137.01800 116.16500 128.46100 1.000 51.57000 138 GLY A C 1
ATOM 1233 O O . GLY A 1 138 ? 137.57300 115.48100 129.32200 1.000 51.57000 138 GLY A O 1
ATOM 1237 N N . MET A 1 139 ? 137.68400 116.75800 127.47700 1.000 45.32000 139 MET A N 1
ATOM 1238 C CA . MET A 1 139 ? 139.13000 116.63200 127.37600 1.000 45.32000 139 MET A CA 1
ATOM 1239 C C . MET A 1 139 ? 139.80700 117.38300 128.51500 1.000 45.32000 139 MET A C 1
ATOM 1240 O O . MET A 1 139 ? 139.40400 118.49200 128.87500 1.000 45.32000 139 MET A O 1
ATOM 1254 N N . ALA A 1 140 ? 140.84300 116.77300 129.08200 1.000 43.54000 140 ALA A N 1
ATOM 1255 C CA . ALA A 1 140 ? 141.57400 117.33100 130.21700 1.000 43.54000 140 ALA A CA 1
ATOM 1256 C C . ALA A 1 140 ? 142.90600 117.87400 129.70500 1.000 43.54000 140 ALA A C 1
ATOM 1257 O O . ALA A 1 140 ? 143.91700 117.17200 129.69200 1.000 43.54000 140 ALA A O 1
ATOM 1264 N N . ILE A 1 141 ? 142.90100 119.13400 129.29100 1.000 43.51000 141 ILE A N 1
ATOM 1265 C CA . ILE A 1 141 ? 144.10200 119.77300 128.76700 1.000 43.51000 141 ILE A CA 1
ATOM 1266 C C . ILE A 1 141 ? 145.00000 120.17800 129.92600 1.000 43.51000 141 ILE A C 1
ATOM 1267 O O . ILE A 1 141 ? 144.52800 120.66700 130.95900 1.000 43.51000 141 ILE A O 1
ATOM 1283 N N . GLY A 1 142 ? 146.30400 119.97500 129.76000 1.000 45.36000 142 GLY A N 1
ATOM 1284 C CA . GLY A 1 142 ? 147.26100 120.27200 130.79800 1.000 45.36000 142 GLY A CA 1
ATOM 1285 C C . GLY A 1 142 ? 147.48000 121.76000 130.97900 1.000 45.36000 142 GLY A C 1
ATOM 1286 O O . GLY A 1 142 ? 147.18000 122.56800 130.09500 1.000 45.36000 142 GLY A O 1
ATOM 1290 N N . PRO A 1 143 ? 148.01800 122.15200 132.13300 1.000 47.91000 143 PRO A N 1
ATOM 1291 C CA . PRO A 1 143 ? 148.18800 123.58100 132.41800 1.000 47.91000 143 PRO A CA 1
ATOM 1292 C C . PRO A 1 143 ? 149.39700 124.17500 131.71200 1.000 47.91000 143 PRO A C 1
ATOM 1293 O O . PRO A 1 143 ? 150.44000 123.53300 131.56900 1.000 47.91000 143 PRO A O 1
ATOM 1304 N N . GLU A 1 144 ? 149.24300 125.41900 131.27300 1.000 52.45000 144 GLU A N 1
ATOM 1305 C CA . GLU A 1 144 ? 150.33600 126.18500 130.66200 1.000 52.45000 144 GLU A CA 1
ATOM 1306 C C . GLU A 1 144 ? 150.78200 125.46100 129.38900 1.000 52.45000 144 GLU A C 1
ATOM 1307 O O . GLU A 1 144 ? 149.97800 124.78900 128.73000 1.000 52.45000 144 GLU A O 1
ATOM 1319 N N . ASN A 1 145 ? 152.05900 125.59500 129.02500 1.000 50.34000 145 ASN A N 1
ATOM 1320 C CA . ASN A 1 145 ? 152.60100 124.97200 127.81900 1.000 50.34000 145 ASN A CA 1
ATOM 1321 C C . ASN A 1 145 ? 153.28100 123.66200 128.20400 1.000 50.34000 145 ASN A C 1
ATOM 1322 O O . ASN A 1 145 ? 154.49500 123.58300 128.38600 1.000 50.34000 145 ASN A O 1
ATOM 1333 N N . SER A 1 146 ? 152.46600 122.61800 128.33100 1.000 46.17000 146 SER A N 1
ATOM 1334 C CA . SER A 1 146 ? 152.96100 121.26500 128.54700 1.000 46.17000 146 SER A CA 1
ATOM 1335 C C . SER A 1 146 ? 152.41400 120.25400 127.55500 1.000 46.17000 146 SER A C 1
ATOM 1336 O O . SER A 1 146 ? 153.01400 119.18400 127.40500 1.000 46.17000 146 SER A O 1
ATOM 1344 N N . GLY A 1 147 ? 151.31100 120.54900 126.87500 1.000 44.09000 147 GLY A N 1
ATOM 1345 C CA . GLY A 1 147 ? 150.80000 119.65500 125.84900 1.000 44.09000 147 GLY A CA 1
ATOM 1346 C C . GLY A 1 147 ? 150.38200 118.29800 126.36700 1.000 44.09000 147 GLY A C 1
ATOM 1347 O O . GLY A 1 147 ? 150.64600 117.28100 125.71500 1.000 44.09000 147 GLY A O 1
ATOM 1351 N N . LYS A 1 148 ? 149.72900 118.25700 127.52200 1.000 42.25000 148 LYS A N 1
ATOM 1352 C CA . LYS A 1 148 ? 149.26100 117.01100 128.11300 1.000 42.25000 148 LYS A CA 1
ATOM 1353 C C . LYS A 1 148 ? 147.75700 116.89700 127.89900 1.000 42.25000 148 LYS A C 1
ATOM 1354 O O . LYS A 1 148 ? 146.99900 117.77800 128.31600 1.000 42.25000 148 LYS A O 1
ATOM 1373 N N . VAL A 1 149 ? 147.33300 115.81700 127.25000 1.000 42.12000 149 VAL A N 1
ATOM 1374 C CA . VAL A 1 149 ? 145.93100 115.57200 126.93600 1.000 42.12000 149 VAL A CA 1
ATOM 1375 C C . VAL A 1 149 ? 145.56300 114.18800 127.44400 1.000 42.12000 149 VAL A C 1
ATOM 1376 O O . VAL A 1 149 ? 146.29100 113.22000 127.19800 1.000 42.12000 149 VAL A O 1
ATOM 1389 N N . VAL A 1 150 ? 144.43800 114.09300 128.14600 1.000 41.57000 150 VAL A N 1
ATOM 1390 C CA . VAL A 1 150 ? 143.94100 112.83200 128.68000 1.000 41.57000 150 VAL A CA 1
ATOM 1391 C C . VAL A 1 150 ? 142.48800 112.67500 128.25900 1.000 41.57000 150 VAL A C 1
ATOM 1392 O O . VAL A 1 150 ? 141.68800 113.60200 128.42000 1.000 41.57000 150 VAL A O 1
ATOM 1405 N N . LEU A 1 151 ? 142.15000 111.50500 127.72300 1.000 44.39000 151 LEU A N 1
ATOM 1406 C CA . LEU A 1 151 ? 140.79600 111.18000 127.30500 1.000 44.39000 151 LEU A CA 1
ATOM 1407 C C . LEU A 1 151 ? 140.29600 109.98300 128.10100 1.000 44.39000 151 LEU A C 1
ATOM 1408 O O . LEU A 1 151 ? 141.08300 109.14500 128.54600 1.000 44.39000 151 LEU A O 1
ATOM 1424 N N . THR A 1 152 ? 138.98100 109.91200 128.28800 1.000 48.56000 152 THR A N 1
ATOM 1425 C CA . THR A 1 152 ? 138.34700 108.83400 129.03500 1.000 48.56000 152 THR A CA 1
ATOM 1426 C C . THR A 1 152 ? 137.39500 108.08300 128.11900 1.000 48.56000 152 THR A C 1
ATOM 1427 O O . THR A 1 152 ? 136.50800 108.68900 127.51100 1.000 48.56000 152 THR A O 1
ATOM 1438 N N . ALA A 1 153 ? 137.56800 106.77000 128.03400 1.000 49.52000 153 ALA A N 1
ATOM 1439 C CA . ALA A 1 153 ? 136.78000 105.92900 127.14800 1.000 49.52000 153 ALA A CA 1
ATOM 1440 C C . ALA A 1 153 ? 135.64700 105.25100 127.90900 1.000 49.52000 153 ALA A C 1
ATOM 1441 O O . ALA A 1 153 ? 135.52800 105.35600 129.13000 1.000 49.52000 153 ALA A O 1
ATOM 1448 N N . GLU A 1 154 ? 134.80600 104.54600 127.15900 1.000 54.08000 154 GLU A N 1
ATOM 1449 C CA . GLU A 1 154 ? 133.72900 103.74100 127.72000 1.000 54.08000 154 GLU A CA 1
ATOM 1450 C C . GLU A 1 154 ? 134.13700 102.27600 127.69400 1.000 54.08000 154 GLU A C 1
ATOM 1451 O O . GLU A 1 154 ? 134.62100 101.78000 126.67100 1.000 54.08000 154 GLU A O 1
ATOM 1463 N N . VAL A 1 155 ? 133.93600 101.58800 128.81300 1.000 56.13000 155 VAL A N 1
ATOM 1464 C CA . VAL A 1 155 ? 134.35100 100.20300 128.96400 1.000 56.13000 155 VAL A CA 1
ATOM 1465 C C . VAL A 1 155 ? 133.11000 99.31900 129.06300 1.000 56.13000 155 VAL A C 1
ATOM 1466 O O . VAL A 1 155 ? 131.99400 99.78900 129.27700 1.000 56.13000 155 VAL A O 1
ATOM 1479 N N . SER A 1 156 ? 133.32300 98.01500 128.90200 1.000 63.10000 156 SER A N 1
ATOM 1480 C CA . SER A 1 156 ? 132.23100 97.05700 128.95600 1.000 63.10000 156 SER A CA 1
ATOM 1481 C C . SER A 1 156 ? 131.73700 96.90200 130.39400 1.000 63.10000 156 SER A C 1
ATOM 1482 O O . SER A 1 156 ? 132.20900 97.56200 131.32400 1.000 63.10000 156 SER A O 1
ATOM 1490 N N . GLY A 1 157 ? 130.75700 96.01100 130.57500 1.000 64.67000 157 GLY A N 1
ATOM 1491 C CA . GLY A 1 157 ? 130.17500 95.79600 131.88800 1.000 64.67000 157 GLY A CA 1
ATOM 1492 C C . GLY A 1 157 ? 131.01600 94.95600 132.82500 1.000 64.67000 157 GLY A C 1
ATOM 1493 O O . GLY A 1 157 ? 130.81600 95.02100 134.04200 1.000 64.67000 157 GLY A O 1
ATOM 1497 N N . GLY A 1 158 ? 131.94800 94.17100 132.29000 1.000 63.19000 158 GLY A N 1
ATOM 1498 C CA . GLY A 1 158 ? 132.77700 93.31000 133.11200 1.000 63.19000 158 GLY A CA 1
ATOM 1499 C C . GLY A 1 158 ? 134.16100 93.87200 133.36100 1.000 63.19000 158 GLY A C 1
ATOM 1500 O O . GLY A 1 158 ? 135.06500 93.14800 133.78900 1.000 63.19000 158 GLY A O 1
ATOM 1504 N N . SER A 1 159 ? 134.34100 95.16200 133.09600 1.000 57.96000 159 SER A N 1
ATOM 1505 C CA . SER A 1 159 ? 135.64800 95.78200 133.24100 1.000 57.96000 159 SER A CA 1
ATOM 1506 C C . SER A 1 159 ? 136.01600 95.94500 134.71100 1.000 57.96000 159 SER A C 1
ATOM 1507 O O . SER A 1 159 ? 135.17100 96.23700 135.56000 1.000 57.96000 159 SER A O 1
ATOM 1515 N N . ARG A 1 160 ? 137.30300 95.74700 135.00700 1.000 56.95000 160 ARG A N 1
ATOM 1516 C CA . ARG A 1 160 ? 137.79800 96.00500 136.35500 1.000 56.95000 160 ARG A CA 1
ATOM 1517 C C . ARG A 1 160 ? 137.88700 97.50000 136.62900 1.000 56.95000 160 ARG A C 1
ATOM 1518 O O . ARG A 1 160 ? 137.53600 97.95900 137.72200 1.000 56.95000 160 ARG A O 1
ATOM 1539 N N . GLY A 1 161 ? 138.35200 98.27300 135.65100 1.000 48.61000 161 GLY A N 1
ATOM 1540 C CA . GLY A 1 161 ? 138.47600 99.70700 135.79100 1.000 48.61000 161 GLY A CA 1
ATOM 1541 C C . GLY A 1 161 ? 138.25200 100.37700 134.45300 1.000 48.61000 161 GLY A C 1
ATOM 1542 O O . GLY A 1 161 ? 138.03400 99.71900 133.43500 1.000 48.61000 161 GLY A O 1
ATOM 1546 N N . GLY A 1 162 ? 138.30900 101.70400 134.46200 1.000 46.77000 162 GLY A N 1
ATOM 1547 C CA . GLY A 1 162 ? 138.11800 102.46400 133.24500 1.000 46.77000 162 GLY A CA 1
ATOM 1548 C C . GLY A 1 162 ? 139.28900 102.34000 132.29300 1.000 46.77000 162 GLY A C 1
ATOM 1549 O O . GLY A 1 162 ? 140.02600 101.35200 132.33000 1.000 46.77000 162 GLY A O 1
ATOM 1553 N N . ARG A 1 163 ? 139.46600 103.33700 131.43000 1.000 44.72000 163 ARG A N 1
ATOM 1554 C CA . ARG A 1 163 ? 140.54600 103.32800 130.45600 1.000 44.72000 163 ARG A CA 1
ATOM 1555 C C . ARG A 1 163 ? 140.75300 104.74900 129.95900 1.000 44.72000 163 ARG A C 1
ATOM 1556 O O . ARG A 1 163 ? 139.78400 105.47800 129.74000 1.000 44.72000 163 ARG A O 1
ATOM 1577 N N . ILE A 1 164 ? 142.01300 105.13400 129.78100 1.000 42.68000 164 ILE A N 1
ATOM 1578 C CA . ILE A 1 164 ? 142.36100 106.49100 129.38000 1.000 42.68000 164 ILE A CA 1
ATOM 1579 C C . ILE A 1 164 ? 143.46600 106.43500 128.33800 1.000 42.68000 164 ILE A C 1
ATOM 1580 O O . ILE A 1 164 ? 144.36500 105.59200 128.41300 1.000 42.68000 164 ILE A O 1
ATOM 1596 N N . PHE A 1 165 ? 143.39300 107.33600 127.36200 1.000 43.12000 165 PHE A N 1
ATOM 1597 C CA . PHE A 1 165 ? 144.46000 107.55500 126.39600 1.000 43.12000 165 PHE A CA 1
ATOM 1598 C C . PHE A 1 165 ? 145.13300 108.87500 126.74200 1.000 43.12000 165 PHE A C 1
ATOM 1599 O O . PHE A 1 165 ? 144.47500 109.91900 126.77100 1.000 43.12000 165 PHE A O 1
ATOM 1616 N N . ARG A 1 166 ? 146.43400 108.82700 127.00400 1.000 41.52000 166 ARG A N 1
ATOM 1617 C CA . ARG A 1 166 ? 147.17700 109.96100 127.53100 1.000 41.52000 166 ARG A CA 1
ATOM 1618 C C . ARG A 1 166 ? 148.32700 110.31300 126.60200 1.000 41.52000 166 ARG A C 1
ATOM 1619 O O . ARG A 1 166 ? 149.05200 109.43100 126.13500 1.000 41.52000 166 ARG A O 1
ATOM 1640 N N . SER A 1 167 ? 148.49300 111.60700 126.34200 1.000 41.58000 167 SER A N 1
ATOM 1641 C CA . SER A 1 167 ? 149.54900 112.10800 125.47700 1.000 41.58000 167 SER A CA 1
ATOM 1642 C C . SER A 1 167 ? 150.27100 113.25200 126.16800 1.000 41.58000 167 SER A C 1
ATOM 1643 O O . SER A 1 167 ? 149.68500 113.97700 126.97400 1.000 41.58000 167 SER A O 1
ATOM 1651 N N . SER A 1 168 ? 151.55600 113.41000 125.84300 1.000 41.23000 168 SER A N 1
ATOM 1652 C CA . SER A 1 168 ? 152.37900 114.45200 126.44700 1.000 41.23000 168 SER A CA 1
ATOM 1653 C C . SER A 1 168 ? 153.20000 115.20700 125.40900 1.000 41.23000 168 SER A C 1
ATOM 1654 O O . SER A 1 168 ? 154.17800 115.87000 125.76700 1.000 41.23000 168 SER A O 1
ATOM 1662 N N . ASP A 1 169 ? 152.82700 115.12400 124.13600 1.000 43.51000 169 ASP A N 1
ATOM 1663 C CA . ASP A 1 169 ? 153.52400 115.80500 123.05000 1.000 43.51000 169 ASP A CA 1
ATOM 1664 C C . ASP A 1 169 ? 152.52200 116.48900 122.13000 1.000 43.51000 169 ASP A C 1
ATOM 1665 O O . ASP A 1 169 ? 152.58500 116.38200 120.90500 1.000 43.51000 169 ASP A O 1
ATOM 1674 N N . PHE A 1 170 ? 151.57200 117.20700 122.72700 1.000 43.04000 170 PHE A N 1
ATOM 1675 C CA . PHE A 1 170 ? 150.56700 117.95600 121.97400 1.000 43.04000 170 PHE A CA 1
ATOM 1676 C C . PHE A 1 170 ? 149.74100 117.03500 121.08000 1.000 43.04000 170 PHE A C 1
ATOM 1677 O O . PHE A 1 170 ? 149.41200 117.37600 119.94300 1.000 43.04000 170 PHE A O 1
ATOM 1694 N N . ALA A 1 171 ? 149.40400 115.85600 121.59700 1.000 41.79000 171 ALA A N 1
ATOM 1695 C CA . ALA A 1 171 ? 148.50100 114.92600 120.92500 1.000 41.79000 171 ALA A CA 1
ATOM 1696 C C . ALA A 1 171 ? 149.09300 114.36400 119.63600 1.000 41.79000 171 ALA A C 1
ATOM 1697 O O . ALA A 1 171 ? 148.35600 113.98700 118.72400 1.000 41.79000 171 ALA A O 1
ATOM 1704 N N . LYS A 1 172 ? 150.42100 114.29800 119.54000 1.000 44.39000 172 LYS A N 1
ATOM 1705 C CA . LYS A 1 172 ? 151.03400 113.65100 118.38500 1.000 44.39000 172 LYS A CA 1
ATOM 1706 C C . LYS A 1 172 ? 150.90200 112.13700 118.47100 1.000 44.39000 172 LYS A C 1
ATOM 1707 O O . LYS A 1 172 ? 150.63100 111.47500 117.46400 1.000 44.39000 172 LYS A O 1
ATOM 1726 N N . ASN A 1 173 ? 151.09300 111.57100 119.66300 1.000 43.56000 173 ASN A N 1
ATOM 1727 C CA . ASN A 1 173 ? 150.94200 110.14000 119.88500 1.000 43.56000 173 ASN A CA 1
ATOM 1728 C C . ASN A 1 173 ? 150.22800 109.91100 121.20800 1.000 43.56000 173 ASN A C 1
ATOM 1729 O O . ASN A 1 173 ? 150.42000 110.66900 122.16200 1.000 43.56000 173 ASN A O 1
ATOM 1740 N N . PHE A 1 174 ? 149.41300 108.86100 121.26100 1.000 42.31000 174 PHE A N 1
ATOM 1741 C CA . PHE A 1 174 ? 148.63200 108.52500 122.44200 1.000 42.31000 174 PHE A CA 1
ATOM 1742 C C . PHE A 1 174 ? 149.01400 107.14100 122.95100 1.000 42.31000 174 PHE A C 1
ATOM 1743 O O . PHE A 1 174 ? 149.39800 106.26000 122.17700 1.000 42.31000 174 PHE A O 1
ATOM 1760 N N . VAL A 1 175 ? 148.89900 106.96000 124.26500 1.000 43.20000 175 VAL A N 1
ATOM 1761 C CA . VAL A 1 175 ? 149.22800 105.70700 124.93400 1.000 43.20000 175 VAL A CA 1
ATOM 1762 C C . VAL A 1 175 ? 148.01300 105.25500 125.73000 1.000 43.20000 175 VAL A C 1
ATOM 1763 O O . VAL A 1 175 ? 147.36800 106.06400 126.40300 1.000 43.20000 175 VAL A O 1
ATOM 1776 N N . GLN A 1 176 ? 147.70600 103.96400 125.65600 1.000 43.56000 176 GLN A N 1
ATOM 1777 C CA . GLN A 1 176 ? 146.52400 103.39600 126.29000 1.000 43.56000 176 GLN A CA 1
ATOM 1778 C C . GLN A 1 176 ? 146.90300 102.74000 127.61100 1.000 43.56000 176 GLN A C 1
ATOM 1779 O O . GLN A 1 176 ? 147.87400 101.98000 127.67500 1.000 43.56000 176 GLN A O 1
ATOM 1793 N N . THR A 1 177 ? 146.13200 103.03100 128.65800 1.000 43.53000 177 THR A N 1
ATOM 1794 C CA . THR A 1 177 ? 146.35500 102.45600 129.97700 1.000 43.53000 177 THR A CA 1
ATOM 1795 C C . THR A 1 177 ? 145.02500 102.01900 130.56900 1.000 43.53000 177 THR A C 1
ATOM 1796 O O . THR A 1 177 ? 143.96900 102.54600 130.21400 1.000 43.53000 177 THR A O 1
ATOM 1807 N N . ASP A 1 178 ? 145.08700 101.04900 131.47800 1.000 44.37000 178 ASP A N 1
ATOM 1808 C CA . ASP A 1 178 ? 143.91800 100.55100 132.19400 1.000 44.37000 178 ASP A CA 1
ATOM 1809 C C . ASP A 1 178 ? 144.01800 100.98000 133.65000 1.000 44.37000 178 ASP A C 1
ATOM 1810 O O . ASP A 1 178 ? 145.01700 100.69300 134.31600 1.000 44.37000 178 ASP A O 1
ATOM 1819 N N . LEU A 1 179 ? 142.98800 101.65900 134.13800 1.000 42.59000 179 LEU A N 1
ATOM 1820 C CA . LEU A 1 179 ? 142.97000 102.12200 135.51300 1.000 42.59000 179 LEU A CA 1
ATOM 1821 C C . LEU A 1 179 ? 142.55200 100.99900 136.45500 1.000 42.59000 179 LEU A C 1
ATOM 1822 O O . LEU A 1 179 ? 141.89100 100.04300 136.04500 1.000 42.59000 179 LEU A O 1
ATOM 1838 N N . PRO A 1 180 ? 142.93400 101.08500 137.73200 1.000 41.23000 180 PRO A N 1
ATOM 1839 C CA . PRO A 1 180 ? 142.41200 100.14400 138.73000 1.000 41.23000 180 PRO A CA 1
ATOM 1840 C C . PRO A 1 180 ? 141.03800 100.50400 139.27800 1.000 41.23000 180 PRO A C 1
ATOM 1841 O O . PRO A 1 180 ? 140.49700 99.74000 140.08900 1.000 41.23000 180 PRO A O 1
ATOM 1852 N N . PHE A 1 181 ? 140.46500 101.63400 138.86700 1.000 41.27000 181 PHE A N 1
ATOM 1853 C CA . PHE A 1 181 ? 139.16600 102.09200 139.33800 1.000 41.27000 181 PHE A CA 1
ATOM 1854 C C . PHE A 1 181 ? 138.34300 102.59900 138.16000 1.000 41.27000 181 PHE A C 1
ATOM 1855 O O . PHE A 1 181 ? 138.73200 102.46800 136.99700 1.000 41.27000 181 PHE A O 1
ATOM 1872 N N . HIS A 1 182 ? 137.18100 103.17800 138.47400 1.000 46.09000 182 HIS A N 1
ATOM 1873 C CA . HIS A 1 182 ? 136.30800 103.78000 137.47700 1.000 46.09000 182 HIS A CA 1
ATOM 1874 C C . HIS A 1 182 ? 136.16200 105.27000 137.75900 1.000 46.09000 182 HIS A C 1
ATOM 1875 O O . HIS A 1 182 ? 135.36400 105.65300 138.62600 1.000 46.09000 182 HIS A O 1
ATOM 1889 N N . PRO A 1 183 ? 136.87700 106.14900 137.05700 1.000 45.35000 183 PRO A N 1
ATOM 1890 C CA . PRO A 1 183 ? 136.84300 107.57400 137.41800 1.000 45.35000 183 PRO A CA 1
ATOM 1891 C C . PRO A 1 183 ? 135.45000 108.15800 137.25800 1.000 45.35000 183 PRO A C 1
ATOM 1892 O O . PRO A 1 183 ? 134.84200 108.07400 136.19100 1.000 45.35000 183 PRO A O 1
ATOM 1903 N N . LEU A 1 184 ? 134.94400 108.74900 138.33700 1.000 44.64000 184 LEU A N 1
ATOM 1904 C CA . LEU A 1 184 ? 133.64400 109.40000 138.32200 1.000 44.64000 184 LEU A CA 1
ATOM 1905 C C . LEU A 1 184 ? 133.73400 110.91000 138.14100 1.000 44.64000 184 LEU A C 1
ATOM 1906 O O . LEU A 1 184 ? 132.69200 111.56700 138.04500 1.000 44.64000 184 LEU A O 1
ATOM 1922 N N . THR A 1 185 ? 134.93700 111.47700 138.09900 1.000 45.20000 185 THR A N 1
ATOM 1923 C CA . THR A 1 185 ? 135.12300 112.89900 137.84700 1.000 45.20000 185 THR A CA 1
ATOM 1924 C C . THR A 1 185 ? 136.34200 113.10300 136.95800 1.000 45.20000 185 THR A C 1
ATOM 1925 O O . THR A 1 185 ? 137.21800 112.24200 136.86100 1.000 45.20000 185 THR A O 1
ATOM 1936 N N . GLN A 1 186 ? 136.38800 114.26200 136.30500 1.000 46.85000 186 GLN A N 1
ATOM 1937 C CA . GLN A 1 186 ? 137.49800 114.57500 135.41700 1.000 46.85000 186 GLN A CA 1
ATOM 1938 C C . GLN A 1 186 ? 138.80800 114.62800 136.19400 1.000 46.85000 186 GLN A C 1
ATOM 1939 O O . GLN A 1 186 ? 138.85100 115.03100 137.35900 1.000 46.85000 186 GLN A O 1
ATOM 1953 N N . MET A 1 187 ? 139.88600 114.21100 135.53500 1.000 44.71000 187 MET A N 1
ATOM 1954 C CA . MET A 1 187 ? 141.20400 114.27600 136.14700 1.000 44.71000 187 MET A CA 1
ATOM 1955 C C . MET A 1 187 ? 141.58300 115.72700 136.41500 1.000 44.71000 187 MET A C 1
ATOM 1956 O O . MET A 1 187 ? 141.21800 116.63600 135.66600 1.000 44.71000 187 MET A O 1
ATOM 1970 N N . MET A 1 188 ? 142.32600 115.94300 137.49500 1.000 43.42000 188 MET A N 1
ATOM 1971 C CA . MET A 1 188 ? 142.76600 117.27200 137.89000 1.000 43.42000 188 MET A CA 1
ATOM 1972 C C . MET A 1 188 ? 144.28500 117.31000 137.96000 1.000 43.42000 188 MET A C 1
ATOM 1973 O O . MET A 1 188 ? 144.91200 116.39600 138.50000 1.000 43.42000 188 MET A O 1
ATOM 1987 N N . TYR A 1 189 ? 144.86900 118.36800 137.41100 1.000 42.50000 189 TYR A N 1
ATOM 1988 C CA . TYR A 1 189 ? 146.31100 118.55000 137.39200 1.000 42.50000 189 TYR A CA 1
ATOM 1989 C C . TYR A 1 189 ? 146.75400 119.40300 138.57200 1.000 42.50000 189 TYR A C 1
ATOM 1990 O O . TYR A 1 189 ? 146.03800 120.30500 139.01300 1.000 42.50000 189 TYR A O 1
ATOM 2008 N N . SER A 1 190 ? 147.94300 119.11100 139.07900 1.000 42.87000 190 SER A N 1
ATOM 2009 C CA . SER A 1 190 ? 148.53900 119.94100 140.11300 1.000 42.87000 190 SER A CA 1
ATOM 2010 C C . SER A 1 190 ? 149.13600 121.18600 139.47000 1.000 42.87000 190 SER A C 1
ATOM 2011 O O . SER A 1 190 ? 150.00400 121.06100 138.60000 1.000 42.87000 190 SER A O 1
ATOM 2019 N N . PRO A 1 191 ? 148.70700 122.39300 139.85200 1.000 45.18000 191 PRO A N 1
ATOM 2020 C CA . PRO A 1 191 ? 149.20700 123.58600 139.14500 1.000 45.18000 191 PRO A CA 1
ATOM 2021 C C . PRO A 1 191 ? 150.71900 123.72500 139.16900 1.000 45.18000 191 PRO A C 1
ATOM 2022 O O . PRO A 1 191 ? 151.30800 124.16700 138.17500 1.000 45.18000 191 PRO A O 1
ATOM 2033 N N . GLN A 1 192 ? 151.37200 123.36200 140.27400 1.000 46.04000 192 GLN A N 1
ATOM 2034 C CA . GLN A 1 192 ? 152.81900 123.51500 140.36800 1.000 46.04000 192 GLN A CA 1
ATOM 2035 C C . GLN A 1 192 ? 153.58400 122.44200 139.60700 1.000 46.04000 192 GLN A C 1
ATOM 2036 O O . GLN A 1 192 ? 154.77100 122.63400 139.32600 1.000 46.04000 192 GLN A O 1
ATOM 2050 N N . ASN A 1 193 ? 152.94300 121.32600 139.26700 1.000 45.11000 193 ASN A N 1
ATOM 2051 C CA . ASN A 1 193 ? 153.63300 120.23500 138.58300 1.000 45.11000 193 ASN A CA 1
ATOM 2052 C C . ASN A 1 193 ? 152.58600 119.40300 137.85700 1.000 45.11000 193 ASN A C 1
ATOM 2053 O O . ASN A 1 193 ? 151.76200 118.75200 138.50300 1.000 45.11000 193 ASN A O 1
ATOM 2064 N N . SER A 1 194 ? 152.62500 119.41500 136.52500 1.000 44.07000 194 SER A N 1
ATOM 2065 C CA . SER A 1 194 ? 151.59300 118.75300 135.73700 1.000 44.07000 194 SER A CA 1
ATOM 2066 C C . SER A 1 194 ? 151.66600 117.23300 135.80200 1.000 44.07000 194 SER A C 1
ATOM 2067 O O . SER A 1 194 ? 150.74400 116.57100 135.31900 1.000 44.07000 194 SER A O 1
ATOM 2075 N N . ASP A 1 195 ? 152.72700 116.66300 136.37500 1.000 42.34000 195 ASP A N 1
ATOM 2076 C CA . ASP A 1 195 ? 152.85300 115.21200 136.43100 1.000 42.34000 195 ASP A CA 1
ATOM 2077 C C . ASP A 1 195 ? 151.94700 114.57100 137.47200 1.000 42.34000 195 ASP A C 1
ATOM 2078 O O . ASP A 1 195 ? 151.84500 113.34100 137.49700 1.000 42.34000 195 ASP A O 1
ATOM 2087 N N . TYR A 1 196 ? 151.29500 115.35500 138.32200 1.000 41.94000 196 TYR A N 1
ATOM 2088 C CA . TYR A 1 196 ? 150.45000 114.82300 139.38000 1.000 41.94000 196 TYR A CA 1
ATOM 2089 C C . TYR A 1 196 ? 148.98200 114.90000 138.98100 1.000 41.94000 196 TYR A C 1
ATOM 2090 O O . TYR A 1 196 ? 148.54900 115.84300 138.31500 1.000 41.94000 196 TYR A O 1
ATOM 2108 N N . LEU A 1 197 ? 148.21800 113.89300 139.39900 1.000 40.07000 197 LEU A N 1
ATOM 2109 C CA . LEU A 1 197 ? 146.79800 113.80900 139.09000 1.000 40.07000 197 LEU A CA 1
ATOM 2110 C C . LEU A 1 197 ? 146.05500 113.23000 140.28300 1.000 40.07000 197 LEU A C 1
ATOM 2111 O O . LEU A 1 197 ? 146.63400 112.53700 141.12200 1.000 40.07000 197 LEU A O 1
ATOM 2127 N N . LEU A 1 198 ? 144.75700 113.52200 140.35200 1.000 39.80000 198 LEU A N 1
ATOM 2128 C CA . LEU A 1 198 ? 143.88400 112.88700 141.32900 1.000 39.80000 198 LEU A CA 1
ATOM 2129 C C . LEU A 1 198 ? 142.49600 112.73900 140.72400 1.000 39.80000 198 LEU A C 1
ATOM 2130 O O . LEU A 1 198 ? 142.12000 113.46500 139.80200 1.000 39.80000 198 LEU A O 1
ATOM 2146 N N . ALA A 1 199 ? 141.74000 111.78100 141.25200 1.000 40.03000 199 ALA A N 1
ATOM 2147 C CA . ALA A 1 199 ? 140.38500 111.53400 140.78100 1.000 40.03000 199 ALA A CA 1
ATOM 2148 C C . ALA A 1 199 ? 139.62300 110.77500 141.85500 1.000 40.03000 199 ALA A C 1
ATOM 2149 O O . ALA A 1 199 ? 140.21400 110.20800 142.77600 1.000 40.03000 199 ALA A O 1
ATOM 2156 N N . LEU A 1 200 ? 138.30000 110.77100 141.72300 1.000 40.49000 200 LEU A N 1
ATOM 2157 C CA . LEU A 1 200 ? 137.41300 110.05800 142.63200 1.000 40.49000 200 LEU A CA 1
ATOM 2158 C C . LEU A 1 200 ? 136.75000 108.90900 141.88800 1.000 40.49000 200 LEU A C 1
ATOM 2159 O O . LEU A 1 200 ? 136.13500 109.11900 140.84000 1.000 40.49000 200 LEU A O 1
ATOM 2175 N N . SER A 1 201 ? 136.86700 107.70200 142.43300 1.000 40.93000 201 SER A N 1
ATOM 2176 C CA . SER A 1 201 ? 136.24500 106.54100 141.82000 1.000 40.93000 201 SER A CA 1
ATOM 2177 C C . SER A 1 201 ? 134.75500 106.51400 142.15300 1.000 40.93000 201 SER A C 1
ATOM 2178 O O . SER A 1 201 ? 134.24300 107.34600 142.90500 1.000 40.93000 201 SER A O 1
ATOM 2186 N N . THR A 1 202 ? 134.04100 105.54500 141.57700 1.000 44.22000 202 THR A N 1
ATOM 2187 C CA . THR A 1 202 ? 132.61100 105.43700 141.84000 1.000 44.22000 202 THR A CA 1
ATOM 2188 C C . THR A 1 202 ? 132.33100 105.10700 143.29900 1.000 44.22000 202 THR A C 1
ATOM 2189 O O . THR A 1 202 ? 131.27700 105.48000 143.82400 1.000 44.22000 202 THR A O 1
ATOM 2200 N N . GLU A 1 203 ? 133.25100 104.41200 143.96600 1.000 45.69000 203 GLU A N 1
ATOM 2201 C CA . GLU A 1 203 ? 133.10800 104.06800 145.37300 1.000 45.69000 203 GLU A CA 1
ATOM 2202 C C . GLU A 1 203 ? 133.62100 105.16600 146.29900 1.000 45.69000 203 GLU A C 1
ATOM 2203 O O . GLU A 1 203 ? 133.89200 104.89700 147.47500 1.000 45.69000 203 GLU A O 1
ATOM 2215 N N . ASN A 1 204 ? 133.76500 106.38900 145.79300 1.000 42.91000 204 ASN A N 1
ATOM 2216 C CA . ASN A 1 204 ? 134.17600 107.56700 146.54700 1.000 42.91000 204 ASN A CA 1
ATOM 2217 C C . ASN A 1 204 ? 135.61000 107.49000 147.05100 1.000 42.91000 204 ASN A C 1
ATOM 2218 O O . ASN A 1 204 ? 136.00000 108.29700 147.90000 1.000 42.91000 204 ASN A O 1
ATOM 2229 N N . GLY A 1 205 ? 136.41100 106.55700 146.55400 1.000 39.95000 205 GLY A N 1
ATOM 2230 C CA . GLY A 1 205 ? 137.81800 106.55000 146.88300 1.000 39.95000 205 GLY A CA 1
ATOM 2231 C C . GLY A 1 205 ? 138.54000 107.72100 146.24800 1.000 39.95000 205 GLY A C 1
ATOM 2232 O O . GLY A 1 205 ? 138.04900 108.37600 145.33100 1.000 39.95000 205 GLY A O 1
ATOM 2236 N N . LEU A 1 206 ? 139.73400 107.99800 146.76000 1.000 39.13000 206 LEU A N 1
ATOM 2237 C CA . LEU A 1 206 ? 140.57900 109.07700 146.25800 1.000 39.13000 206 LEU A CA 1
ATOM 2238 C C . LEU A 1 206 ? 141.89100 108.46500 145.78900 1.000 39.13000 206 LEU A C 1
ATOM 2239 O O . LEU A 1 206 ? 142.66300 107.94500 146.60100 1.000 39.13000 206 LEU A O 1
ATOM 2255 N N . TRP A 1 207 ? 142.14400 108.52800 144.48500 1.000 38.28000 207 TRP A N 1
ATOM 2256 C CA . TRP A 1 207 ? 143.33200 107.95100 143.87500 1.000 38.28000 207 TRP A CA 1
ATOM 2257 C C . TRP A 1 207 ? 144.21200 109.06800 143.33700 1.000 38.28000 207 TRP A C 1
ATOM 2258 O O . TRP A 1 207 ? 143.72800 109.95400 142.62900 1.000 38.28000 207 TRP A O 1
ATOM 2279 N N . VAL A 1 208 ? 145.49800 109.02400 143.67500 1.000 39.44000 208 VAL A N 1
ATOM 2280 C CA . VAL A 1 208 ? 146.46000 110.05500 143.30200 1.000 39.44000 208 VAL A CA 1
ATOM 2281 C C . VAL A 1 208 ? 147.60000 109.39600 142.54000 1.000 39.44000 208 VAL A C 1
ATOM 2282 O O . VAL A 1 208 ? 148.12300 108.36300 142.97100 1.000 39.44000 208 VAL A O 1
ATOM 2295 N N . SER A 1 209 ? 147.98400 109.99300 141.41400 1.000 39.96000 209 SER A N 1
ATOM 2296 C CA . SER A 1 209 ? 149.04300 109.47800 140.55800 1.000 39.96000 209 SER A CA 1
ATOM 2297 C C . SER A 1 209 ? 150.18600 110.47700 140.51200 1.000 39.96000 209 SER A C 1
ATOM 2298 O O . SER A 1 209 ? 149.96000 111.67200 140.30300 1.000 39.96000 209 SER A O 1
ATOM 2306 N N . LYS A 1 210 ? 151.40900 109.98500 140.69500 1.000 41.78000 210 LYS A N 1
ATOM 2307 C CA . LYS A 1 210 ? 152.59400 110.82800 140.74200 1.000 41.78000 210 LYS A CA 1
ATOM 2308 C C . LYS A 1 210 ? 153.43800 110.75400 139.47800 1.000 41.78000 210 LYS A C 1
ATOM 2309 O O . LYS A 1 210 ? 154.48400 111.40500 139.41600 1.000 41.78000 210 LYS A O 1
ATOM 2328 N N . ASN A 1 211 ? 153.02300 109.98000 138.47700 1.000 40.21000 211 ASN A N 1
ATOM 2329 C CA . ASN A 1 211 ? 153.78300 109.85200 137.23700 1.000 40.21000 211 ASN A CA 1
ATOM 2330 C C . ASN A 1 211 ? 152.85600 109.91800 136.03200 1.000 40.21000 211 ASN A C 1
ATOM 2331 O O . ASN A 1 211 ? 152.99800 109.15500 135.07300 1.000 40.21000 211 ASN A O 1
ATOM 2342 N N . PHE A 1 212 ? 151.89500 110.83900 136.06600 1.000 39.83000 212 PHE A N 1
ATOM 2343 C CA . PHE A 1 212 ? 151.04500 111.13500 134.91400 1.000 39.83000 212 PHE A CA 1
ATOM 2344 C C . PHE A 1 212 ? 150.27000 109.89900 134.46000 1.000 39.83000 212 PHE A C 1
ATOM 2345 O O . PHE A 1 212 ? 150.30900 109.50500 133.29400 1.000 39.83000 212 PHE A O 1
ATOM 2362 N N . GLY A 1 213 ? 149.56100 109.28200 135.39900 1.000 40.27000 213 GLY A N 1
ATOM 2363 C CA . GLY A 1 213 ? 148.63700 108.21700 135.07600 1.000 40.27000 213 GLY A CA 1
ATOM 2364 C C . GLY A 1 213 ? 149.24900 106.84400 134.91300 1.000 40.27000 213 GLY A C 1
ATOM 2365 O O . GLY A 1 213 ? 148.51000 105.88800 134.64800 1.000 40.27000 213 GLY A O 1
ATOM 2369 N N . GLY A 1 214 ? 150.56600 106.70500 135.05600 1.000 39.54000 214 GLY A N 1
ATOM 2370 C CA . GLY A 1 214 ? 151.16600 105.38600 134.94400 1.000 39.54000 214 GLY A CA 1
ATOM 2371 C C . GLY A 1 214 ? 150.68300 104.44300 136.02800 1.000 39.54000 214 GLY A C 1
ATOM 2372 O O . GLY A 1 214 ? 150.35500 103.28500 135.76100 1.000 39.54000 214 GLY A O 1
ATOM 2376 N N . LYS A 1 215 ? 150.62900 104.92800 137.26700 1.000 41.24000 215 LYS A N 1
ATOM 2377 C CA . LYS A 1 215 ? 150.16100 104.13800 138.39500 1.000 41.24000 215 LYS A CA 1
ATOM 2378 C C . LYS A 1 215 ? 149.40500 105.04200 139.35700 1.000 41.24000 215 LYS A C 1
ATOM 2379 O O . LYS A 1 215 ? 149.65900 106.24600 139.42900 1.000 41.24000 215 LYS A O 1
ATOM 2398 N N . TRP A 1 216 ? 148.47400 104.44800 140.09900 1.000 39.55000 216 TRP A N 1
ATOM 2399 C CA . TRP A 1 216 ? 147.63300 105.17600 141.03500 1.000 39.55000 216 TRP A CA 1
ATOM 2400 C C . TRP A 1 216 ? 147.62900 104.46000 142.37800 1.000 39.55000 216 TRP A C 1
ATOM 2401 O O . TRP A 1 216 ? 147.85500 103.25100 142.46200 1.000 39.55000 216 TRP A O 1
ATOM 2422 N N . GLU A 1 217 ? 147.36700 105.22500 143.43600 1.000 41.27000 217 GLU A N 1
ATOM 2423 C CA . GLU A 1 217 ? 147.30600 104.69000 144.78800 1.000 41.27000 217 GLU A CA 1
ATOM 2424 C C . GLU A 1 217 ? 146.13400 105.31600 145.52400 1.000 41.27000 217 GLU A C 1
ATOM 2425 O O . GLU A 1 217 ? 145.91300 106.52500 145.43400 1.000 41.27000 217 GLU A O 1
ATOM 2437 N N . GLU A 1 218 ? 145.39000 104.49200 146.25500 1.000 41.02000 218 GLU A N 1
ATOM 2438 C CA . GLU A 1 218 ? 144.22700 104.95400 147.00100 1.000 41.02000 218 GLU A CA 1
ATOM 2439 C C . GLU A 1 218 ? 144.68200 105.48600 148.35200 1.000 41.02000 218 GLU A C 1
ATOM 2440 O O . GLU A 1 218 ? 145.34000 104.77100 149.11500 1.000 41.02000 218 GLU A O 1
ATOM 2452 N N . ILE A 1 219 ? 144.32100 106.73200 148.65300 1.000 39.96000 219 ILE A N 1
ATOM 2453 C CA . ILE A 1 219 ? 144.75100 107.39300 149.87800 1.000 39.96000 219 ILE A CA 1
ATOM 2454 C C . ILE A 1 219 ? 143.60000 107.65700 150.83300 1.000 39.96000 219 ILE A C 1
ATOM 2455 O O . ILE A 1 219 ? 143.83700 108.15600 151.94100 1.000 39.96000 219 ILE A O 1
ATOM 2471 N N . HIS A 1 220 ? 142.36700 107.34100 150.45100 1.000 42.19000 220 HIS A N 1
ATOM 2472 C CA . HIS A 1 220 ? 141.23500 107.38900 151.37200 1.000 42.19000 220 HIS A CA 1
ATOM 2473 C C . HIS A 1 220 ? 140.06900 106.65700 150.71700 1.000 42.19000 220 HIS A C 1
ATOM 2474 O O . HIS A 1 220 ? 140.16500 106.19900 149.57500 1.000 42.19000 220 HIS A O 1
ATOM 2488 N N . LYS A 1 221 ? 138.95900 106.54900 151.45300 1.000 41.83000 221 LYS A N 1
ATOM 2489 C CA . LYS A 1 221 ? 137.86600 105.68200 151.03800 1.000 41.83000 221 LYS A CA 1
ATOM 2490 C C . LYS A 1 221 ? 136.47800 106.29700 151.15400 1.000 41.83000 221 LYS A C 1
ATOM 2491 O O . LYS A 1 221 ? 135.51500 105.66600 150.71000 1.000 41.83000 221 LYS A O 1
ATOM 2510 N N . ALA A 1 222 ? 136.33000 107.48400 151.73800 1.000 40.93000 222 ALA A N 1
ATOM 2511 C CA . ALA A 1 222 ? 135.01500 108.09300 151.91300 1.000 40.93000 222 ALA A CA 1
ATOM 2512 C C . ALA A 1 222 ? 135.06800 109.58300 151.61400 1.000 40.93000 222 ALA A C 1
ATOM 2513 O O . ALA A 1 222 ? 134.51100 110.40100 152.35100 1.000 40.93000 222 ALA A O 1
ATOM 2520 N N . VAL A 1 223 ? 135.73100 109.95700 150.52700 1.000 39.80000 223 VAL A N 1
ATOM 2521 C CA . VAL A 1 223 ? 135.93900 111.36400 150.20800 1.000 39.80000 223 VAL A CA 1
ATOM 2522 C C . VAL A 1 223 ? 134.70800 111.91400 149.50100 1.000 39.80000 223 VAL A C 1
ATOM 2523 O O . VAL A 1 223 ? 134.22000 111.32800 148.52900 1.000 39.80000 223 VAL A O 1
ATOM 2536 N N . CYS A 1 224 ? 134.20200 113.04700 149.99200 1.000 43.42000 224 CYS A N 1
ATOM 2537 C CA . CYS A 1 224 ? 133.09800 113.73300 149.32800 1.000 43.42000 224 CYS A CA 1
ATOM 2538 C C . CYS A 1 224 ? 133.59700 114.59900 148.17800 1.000 43.42000 224 CYS A C 1
ATOM 2539 O O . CYS A 1 224 ? 133.04500 114.56000 147.07400 1.000 43.42000 224 CYS A O 1
ATOM 2546 N N . LEU A 1 225 ? 134.63500 115.39400 148.42600 1.000 40.30000 225 LEU A N 1
ATOM 2547 C CA . LEU A 1 225 ? 135.15500 116.33400 147.44700 1.000 40.30000 225 LEU A CA 1
ATOM 2548 C C . LEU A 1 225 ? 136.63000 116.56100 147.73400 1.000 40.30000 225 LEU A C 1
ATOM 2549 O O . LEU A 1 225 ? 137.07000 116.47600 148.88200 1.000 40.30000 225 LEU A O 1
ATOM 2565 N N . ALA A 1 226 ? 137.39200 116.84800 146.68200 1.000 39.54000 226 ALA A N 1
ATOM 2566 C CA . ALA A 1 226 ? 138.82100 117.08300 146.82200 1.000 39.54000 226 ALA A CA 1
ATOM 2567 C C . ALA A 1 226 ? 139.27100 118.06400 145.75200 1.000 3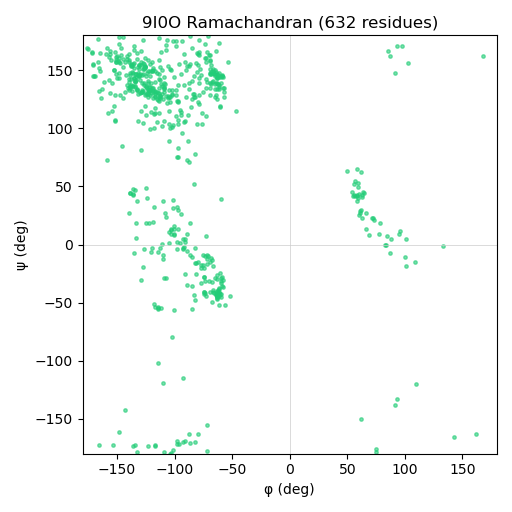9.54000 226 ALA A C 1
ATOM 2568 O O . ALA A 1 226 ? 138.61900 118.22700 144.71900 1.000 39.54000 226 ALA A O 1
ATOM 2575 N N . LYS A 1 227 ? 140.40100 118.71800 146.01100 1.000 40.48000 227 LYS A N 1
ATOM 2576 C CA . LYS A 1 227 ? 140.95700 119.66900 145.06100 1.000 40.48000 227 LYS A CA 1
ATOM 2577 C C . LYS A 1 227 ? 142.36300 120.04500 145.49500 1.000 40.48000 227 LYS A C 1
ATOM 2578 O O . LYS A 1 227 ? 142.64100 120.13700 146.69100 1.000 40.48000 227 LYS A O 1
ATOM 2597 N N . TRP A 1 228 ? 143.23800 120.26200 144.51800 1.000 40.84000 228 TRP A N 1
ATOM 2598 C CA . TRP A 1 228 ? 144.60500 120.66500 144.81300 1.000 40.84000 228 TRP A CA 1
ATOM 2599 C C . TRP A 1 228 ? 144.62800 122.05700 145.42500 1.000 40.84000 228 TRP A C 1
ATOM 2600 O O . TRP A 1 228 ? 143.87600 122.94500 145.01800 1.000 40.84000 228 TRP A O 1
ATOM 2621 N N . GLY A 1 229 ? 145.50400 122.24400 146.40500 1.000 41.61000 229 GLY A N 1
ATOM 2622 C CA . GLY A 1 229 ? 145.70100 123.54900 146.99800 1.000 41.61000 229 GLY A CA 1
ATOM 2623 C C . GLY A 1 229 ? 146.82900 124.28800 146.31500 1.000 41.61000 229 GLY A C 1
ATOM 2624 O O . GLY A 1 229 ? 146.72800 124.63000 145.13400 1.000 41.61000 229 GLY A O 1
ATOM 2628 N N . SER A 1 230 ? 147.90900 124.54100 147.04700 1.000 45.25000 230 SER A N 1
ATOM 2629 C CA . SER A 1 230 ? 149.10600 125.15300 146.49400 1.000 45.25000 230 SER A CA 1
ATOM 2630 C C . SER A 1 230 ? 150.32500 124.38100 146.97100 1.000 45.25000 230 SER A C 1
ATOM 2631 O O . SER A 1 230 ? 150.35000 123.85700 148.08700 1.000 45.25000 230 SER A O 1
ATOM 2639 N N . ASP A 1 231 ? 151.34200 124.32200 146.11500 1.000 46.91000 231 ASP A N 1
ATOM 2640 C CA . ASP A 1 231 ? 152.56600 123.58100 146.41400 1.000 46.91000 231 ASP A CA 1
ATOM 2641 C C . ASP A 1 231 ? 152.26800 122.10000 146.63900 1.000 46.91000 231 ASP A C 1
ATOM 2642 O O . ASP A 1 231 ? 152.79000 121.47400 147.56200 1.000 46.91000 231 ASP A O 1
ATOM 2651 N N . ASN A 1 232 ? 151.41300 121.53700 145.78800 1.000 44.51000 232 ASN A N 1
ATOM 2652 C CA . ASN A 1 232 ? 151.10200 120.10900 145.81800 1.000 44.51000 232 ASN A CA 1
ATOM 2653 C C . ASN A 1 232 ? 150.51900 119.69500 147.16800 1.000 44.51000 232 ASN A C 1
ATOM 2654 O O . ASN A 1 232 ? 150.94900 118.71900 147.78500 1.000 44.51000 232 ASN A O 1
ATOM 2665 N N . THR A 1 233 ? 149.52700 120.45200 147.62500 1.000 42.47000 233 THR A N 1
ATOM 2666 C CA . THR A 1 233 ? 148.76700 120.13300 148.82400 1.000 42.47000 233 THR A CA 1
ATOM 2667 C C . THR A 1 233 ? 147.33500 119.80600 148.42700 1.000 42.47000 233 THR A C 1
ATOM 2668 O O . THR A 1 233 ? 146.78100 120.42500 147.51400 1.000 42.47000 233 THR A O 1
ATOM 2679 N N . ILE A 1 234 ? 146.73800 118.83000 149.10600 1.000 40.62000 234 ILE A N 1
ATOM 2680 C CA . ILE A 1 234 ? 145.40800 118.33400 148.77300 1.000 40.62000 234 ILE A CA 1
ATOM 2681 C C . ILE A 1 234 ? 144.48700 118.57500 149.95900 1.000 40.62000 234 ILE A C 1
ATOM 2682 O O . ILE A 1 234 ? 144.83500 118.24700 151.09800 1.000 40.62000 234 ILE A O 1
ATOM 2698 N N . PHE A 1 235 ? 143.31700 119.15000 149.68900 1.000 41.07000 235 PHE A N 1
ATOM 2699 C CA . PHE A 1 235 ? 142.26000 119.32400 150.67600 1.000 41.07000 235 PHE A CA 1
ATOM 2700 C C . PHE A 1 235 ? 141.06300 118.48600 150.25900 1.000 41.07000 235 PHE A C 1
ATOM 2701 O O . PHE A 1 235 ? 140.63200 118.55100 149.10400 1.000 41.07000 235 PHE A O 1
ATOM 2718 N N . PHE A 1 236 ? 140.52500 117.70400 151.19000 1.000 39.38000 236 PHE A N 1
ATOM 2719 C CA . PHE A 1 236 ? 139.36200 116.88300 150.89500 1.000 39.38000 236 PHE A CA 1
ATOM 2720 C C . PHE A 1 236 ? 138.54800 116.68900 152.16500 1.000 39.38000 236 PHE A C 1
ATOM 2721 O O . PHE A 1 236 ? 139.06100 116.81400 153.27900 1.000 39.38000 236 PHE A O 1
ATOM 2738 N N . THR A 1 237 ? 137.26800 116.38100 151.98100 1.000 40.04000 237 THR A N 1
ATOM 2739 C CA . THR A 1 237 ? 136.33700 116.18200 153.07900 1.000 40.04000 237 THR A CA 1
ATOM 2740 C C . THR A 1 237 ? 135.85500 114.74000 153.08600 1.000 40.04000 237 THR A C 1
ATOM 2741 O O . THR A 1 237 ? 135.72900 114.10800 152.03600 1.000 40.04000 237 THR A O 1
ATOM 2752 N N . THR A 1 238 ? 135.57900 114.22800 154.28100 1.000 41.16000 238 THR A N 1
ATOM 2753 C CA . THR A 1 238 ? 135.20000 112.83700 154.46400 1.000 41.16000 238 THR A CA 1
ATOM 2754 C C . THR A 1 238 ? 133.93000 112.74900 155.29600 1.000 41.16000 238 THR A C 1
ATOM 2755 O O . THR A 1 238 ? 133.59000 113.66300 156.05000 1.000 41.16000 238 THR A O 1
ATOM 2766 N N . TYR A 1 239 ? 133.22900 111.62800 155.14700 1.000 46.58000 239 TYR A N 1
ATOM 2767 C CA . TYR A 1 239 ? 132.02700 111.33900 155.91200 1.000 46.58000 239 TYR A CA 1
ATOM 2768 C C . TYR A 1 239 ? 132.19100 109.99400 156.60500 1.000 46.58000 239 TYR A C 1
ATOM 2769 O O . TYR A 1 239 ? 133.02300 109.17200 156.21800 1.000 46.58000 239 TYR A O 1
ATOM 2787 N N . ALA A 1 240 ? 131.38400 109.77700 157.64400 1.000 51.70000 240 ALA A N 1
ATOM 2788 C CA . ALA A 1 240 ? 131.44600 108.55500 158.43600 1.000 51.70000 240 ALA A CA 1
ATOM 2789 C C . ALA A 1 240 ? 130.18100 107.71400 158.31100 1.000 51.70000 240 ALA A C 1
ATOM 2790 O O . ALA A 1 240 ? 130.25700 106.53700 157.95100 1.000 51.70000 240 ALA A O 1
ATOM 2797 N N . ASN A 1 241 ? 129.01500 108.28600 158.59700 1.000 54.39000 241 ASN A N 1
ATOM 2798 C CA . ASN A 1 241 ? 127.75400 107.55500 158.60100 1.000 54.39000 241 ASN A CA 1
ATOM 2799 C C . ASN A 1 241 ? 126.88800 108.01400 157.43700 1.000 54.39000 241 ASN A C 1
ATOM 2800 O O . ASN A 1 241 ? 126.68300 109.21700 157.24700 1.000 54.39000 241 ASN A O 1
ATOM 2811 N N . GLY A 1 242 ? 126.38300 107.05700 156.66700 1.000 54.25000 242 GLY A N 1
ATOM 2812 C CA . GLY A 1 242 ? 125.51400 107.36800 155.54900 1.000 54.25000 242 GLY A CA 1
ATOM 2813 C C . GLY A 1 242 ? 126.28700 107.93300 154.37100 1.000 54.25000 242 GLY A C 1
ATOM 2814 O O . GLY A 1 242 ? 127.50500 108.07800 154.38900 1.000 54.25000 242 GLY A O 1
ATOM 2818 N N . SER A 1 243 ? 125.54000 108.26000 153.32100 1.000 54.85000 243 SER A N 1
ATOM 2819 C CA . SER A 1 243 ? 126.13600 108.83700 152.12800 1.000 54.85000 243 SER A CA 1
ATOM 2820 C C . SER A 1 243 ? 126.59200 110.26600 152.41200 1.000 54.85000 243 SER A C 1
ATOM 2821 O O . SER A 1 243 ? 126.43100 110.79600 153.51400 1.000 54.85000 243 SER A O 1
ATOM 2829 N N . CYS A 1 244 ? 127.17500 110.90100 151.39500 1.000 55.67000 244 CYS A N 1
ATOM 2830 C CA . CYS A 1 244 ? 127.59200 112.28900 151.53600 1.000 55.67000 244 CYS A CA 1
ATOM 2831 C C . CYS A 1 244 ? 126.41300 113.25000 151.57200 1.000 55.67000 244 CYS A C 1
ATOM 2832 O O . CYS A 1 244 ? 126.60100 114.42000 151.92000 1.000 55.67000 244 CYS A O 1
ATOM 2839 N N . LYS A 1 245 ? 125.21300 112.79200 151.22100 1.000 57.24000 245 LYS A N 1
ATOM 2840 C CA . LYS A 1 245 ? 124.03000 113.64700 151.22800 1.000 57.24000 245 LYS A CA 1
ATOM 2841 C C . LYS A 1 245 ? 123.40100 113.69800 152.61700 1.000 57.24000 245 LYS A C 1
ATOM 2842 O O . LYS A 1 245 ? 123.21100 114.78000 153.18200 1.000 57.24000 245 LYS A O 1
ATOM 2861 N N . ALA A 1 246 ? 123.07800 112.53300 153.17900 1.000 56.90000 246 ALA A N 1
ATOM 2862 C CA . ALA A 1 246 ? 122.44600 112.47100 154.49000 1.000 56.90000 246 ALA A CA 1
ATOM 2863 C C . ALA A 1 246 ? 123.37600 112.89300 155.61700 1.000 56.90000 246 ALA A C 1
ATOM 2864 O O . ALA A 1 246 ? 122.89700 113.14800 156.72600 1.000 56.90000 246 ALA A O 1
ATOM 2871 N N . ASP A 1 247 ? 124.68200 112.97000 155.36700 1.000 52.76000 247 ASP A N 1
ATOM 2872 C CA . ASP A 1 247 ? 125.65500 113.33300 156.38700 1.000 52.76000 247 ASP A CA 1
ATOM 2873 C C . ASP A 1 247 ? 126.13500 114.77200 156.24800 1.000 52.76000 247 ASP A C 1
ATOM 2874 O O . ASP A 1 247 ? 127.12400 115.14900 156.88200 1.000 52.76000 247 ASP A O 1
ATOM 2883 N N . LEU A 1 248 ? 125.46200 115.58300 155.43700 1.000 48.99000 248 LEU A N 1
ATOM 2884 C CA . LEU A 1 248 ? 125.89600 116.95700 155.23700 1.000 48.99000 248 LEU A CA 1
ATOM 2885 C C . LEU A 1 248 ? 125.82200 117.73200 156.54700 1.000 48.99000 248 LEU A C 1
ATOM 2886 O O . LEU A 1 248 ? 124.92500 117.52900 157.36700 1.000 48.99000 248 LEU A O 1
ATOM 2902 N N . GLY A 1 249 ? 126.78300 118.63100 156.73800 1.000 46.85000 249 GLY A N 1
ATOM 2903 C CA . GLY A 1 249 ? 126.88700 119.38400 157.96700 1.000 46.85000 249 GLY A CA 1
ATOM 2904 C C . GLY A 1 249 ? 127.60800 118.67200 159.08800 1.000 46.85000 249 GLY A C 1
ATOM 2905 O O . GLY A 1 249 ? 127.75000 119.24900 160.17200 1.000 46.85000 249 GLY A O 1
ATOM 2909 N N . ALA A 1 250 ? 128.06400 117.44300 158.86700 1.000 45.53000 250 ALA A N 1
ATOM 2910 C CA . ALA A 1 250 ? 128.80000 116.68000 159.86700 1.000 45.53000 250 ALA A CA 1
ATOM 2911 C C . ALA A 1 250 ? 129.99600 115.99900 159.21200 1.000 45.53000 250 ALA A C 1
ATOM 2912 O O . ALA A 1 250 ? 130.29500 114.83100 159.46100 1.000 45.53000 250 ALA A O 1
ATOM 2919 N N . LEU A 1 251 ? 130.69200 116.73600 158.35400 1.000 44.81000 251 LEU A N 1
ATOM 2920 C CA . LEU A 1 251 ? 131.88000 116.24800 157.67500 1.000 44.81000 251 LEU A CA 1
ATOM 2921 C C . LEU A 1 251 ? 133.13600 116.73600 158.38700 1.000 44.81000 251 LEU A C 1
ATOM 2922 O O . LEU A 1 251 ? 133.09000 117.57500 159.28800 1.000 44.81000 251 LEU A O 1
ATOM 2938 N N . GLU A 1 252 ? 134.27300 116.19400 157.96400 1.000 43.20000 252 GLU A N 1
ATOM 2939 C CA . GLU A 1 252 ? 135.57700 116.60800 158.45400 1.000 43.20000 252 GLU A CA 1
ATOM 2940 C C . GLU A 1 252 ? 136.43600 117.05500 157.28200 1.000 43.20000 252 GLU A C 1
ATOM 2941 O O . GLU A 1 252 ? 136.29700 116.55200 156.16600 1.000 43.20000 252 GLU A O 1
ATOM 2953 N N . LEU A 1 253 ? 137.32500 118.00500 157.54400 1.000 40.55000 253 LEU A N 1
ATOM 2954 C CA . LEU A 1 253 ? 138.23500 118.53000 156.53700 1.000 40.55000 253 LEU A CA 1
ATOM 2955 C C . LEU A 1 253 ? 139.62800 117.98300 156.79800 1.000 40.55000 253 LEU A C 1
ATOM 2956 O O . LEU A 1 253 ? 140.13800 118.08800 157.91800 1.000 40.55000 253 LEU A O 1
ATOM 2972 N N . TRP A 1 254 ? 140.23600 117.39900 155.77000 1.000 40.46000 254 TRP A N 1
ATOM 2973 C CA . TRP A 1 254 ? 141.54600 116.77800 155.87900 1.000 40.46000 254 TRP A CA 1
ATOM 2974 C C . TRP A 1 254 ? 142.53200 117.47000 154.95200 1.000 40.46000 254 TRP A C 1
ATOM 2975 O O . TRP A 1 254 ? 142.16000 117.99200 153.89900 1.000 40.46000 254 TRP A O 1
ATOM 2996 N N . ARG A 1 255 ? 143.79800 117.46700 155.35800 1.000 41.51000 255 ARG A N 1
ATOM 2997 C CA . ARG A 1 255 ? 144.87900 118.02800 154.56400 1.000 41.51000 255 ARG A CA 1
ATOM 2998 C C . ARG A 1 255 ? 146.05700 117.06600 154.59200 1.000 41.51000 255 ARG A C 1
ATOM 2999 O O . ARG A 1 255 ? 146.28400 116.37100 155.58500 1.000 41.51000 255 ARG A O 1
ATOM 3020 N N . THR A 1 256 ? 146.80400 117.02700 153.49100 1.000 40.93000 256 THR A N 1
ATOM 3021 C CA . THR A 1 256 ? 147.99600 116.18900 153.41200 1.000 40.93000 256 THR A CA 1
ATOM 3022 C C . THR A 1 256 ? 148.96300 116.81000 152.41800 1.000 40.93000 256 THR A C 1
ATOM 3023 O O . THR A 1 256 ? 148.62800 116.97100 151.24200 1.000 40.93000 256 THR A O 1
ATOM 3034 N N . SER A 1 257 ? 150.15400 117.16500 152.89300 1.000 41.90000 257 SER A N 1
ATOM 3035 C CA . SER A 1 257 ? 151.17600 117.78600 152.06300 1.000 41.90000 257 SER A CA 1
ATOM 3036 C C . SER A 1 257 ? 152.14500 116.78000 151.45900 1.000 41.90000 257 SER A C 1
ATOM 3037 O O . SER A 1 257 ? 153.01900 117.17600 150.68100 1.000 41.90000 257 SER A O 1
ATOM 3045 N N . ASP A 1 258 ? 152.01400 115.49600 151.79100 1.000 42.68000 258 ASP A N 1
ATOM 3046 C CA . ASP A 1 258 ? 152.91200 114.45700 151.30700 1.000 42.68000 258 ASP A CA 1
ATOM 3047 C C . ASP A 1 258 ? 152.25000 113.56100 150.26900 1.000 42.68000 258 ASP A C 1
ATOM 3048 O O . ASP A 1 258 ? 152.67500 112.41800 150.08100 1.000 42.68000 258 ASP A O 1
ATOM 3057 N N . LEU A 1 259 ? 151.21700 114.05500 149.59200 1.000 42.61000 259 LEU A N 1
ATOM 3058 C CA . LEU A 1 259 ? 150.45900 113.25900 148.63000 1.000 42.61000 259 LEU A CA 1
ATOM 3059 C C . LEU A 1 259 ? 149.92300 111.98900 149.28700 1.000 42.61000 259 LEU A C 1
ATOM 3060 O O . LEU A 1 259 ? 150.11300 110.87600 148.79600 1.000 42.61000 259 LEU A O 1
ATOM 3076 N N . GLY A 1 260 ? 149.24700 112.17000 150.41700 1.000 41.16000 260 GLY A N 1
ATOM 3077 C CA . GLY A 1 260 ? 148.55400 111.07400 151.06200 1.000 41.16000 260 GLY A CA 1
ATOM 3078 C C . GLY A 1 260 ? 149.42100 110.12700 151.85700 1.000 41.16000 260 GLY A C 1
ATOM 3079 O O . GLY A 1 260 ? 148.99300 109.00600 152.14300 1.000 41.16000 260 GLY A O 1
ATOM 3083 N N . LYS A 1 261 ? 150.62700 110.54000 152.23200 1.000 43.98000 261 LYS A N 1
ATOM 3084 C CA . LYS A 1 261 ? 151.46100 109.73700 153.11600 1.000 43.98000 261 LYS A CA 1
ATOM 3085 C C . LYS A 1 261 ? 151.21000 110.04500 154.58400 1.000 43.98000 261 LYS A C 1
ATOM 3086 O O . LYS A 1 261 ? 151.27900 109.14100 155.42200 1.000 43.98000 261 LYS A O 1
ATOM 3105 N N . SER A 1 262 ? 150.92000 111.30200 154.91300 1.000 41.89000 262 SER A N 1
ATOM 3106 C CA . SER A 1 262 ? 150.57000 111.70900 156.26900 1.000 41.89000 262 SER A CA 1
ATOM 3107 C C . SER A 1 262 ? 149.39200 112.66700 156.19300 1.000 41.89000 262 SER A C 1
ATOM 3108 O O . SER A 1 262 ? 149.40800 113.60800 155.39400 1.000 41.89000 262 SER A O 1
ATOM 3116 N N . PHE A 1 263 ? 148.37700 112.42800 157.01900 1.000 39.98000 263 PHE A N 1
ATOM 3117 C CA . PHE A 1 263 ? 147.15700 113.21700 157.00700 1.000 39.98000 263 PHE A CA 1
ATOM 3118 C C . PHE A 1 263 ? 147.10100 114.13800 158.22400 1.000 39.98000 263 PHE A C 1
ATOM 3119 O O . PHE A 1 263 ? 147.96400 114.11200 159.10300 1.000 39.98000 263 PHE A O 1
ATOM 3136 N N . LYS A 1 264 ? 146.06400 114.97000 158.26300 1.000 42.56000 264 LYS A N 1
ATOM 3137 C CA . LYS A 1 264 ? 145.82100 115.86500 159.38500 1.000 42.56000 264 LYS A CA 1
ATOM 3138 C C . LYS A 1 264 ? 144.39300 116.37700 159.29000 1.000 42.56000 264 LYS A C 1
ATOM 3139 O O . LYS A 1 264 ? 143.84700 116.52400 158.19400 1.000 42.56000 264 L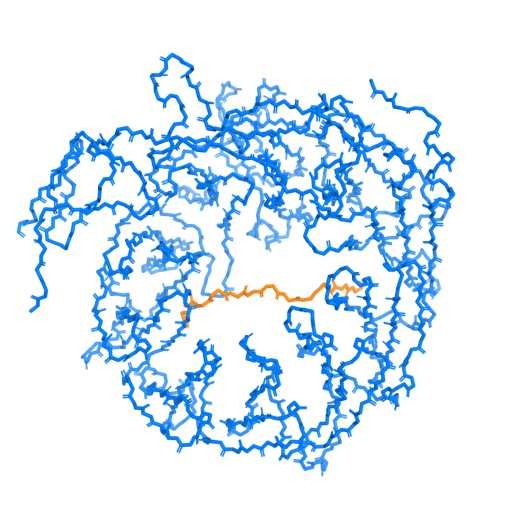YS A O 1
ATOM 3158 N N . THR A 1 265 ? 143.79700 116.65100 160.44700 1.000 42.56000 265 THR A N 1
ATOM 3159 C CA . THR A 1 265 ? 142.43500 117.16100 160.53700 1.000 42.56000 265 THR A CA 1
ATOM 3160 C C . THR A 1 265 ? 142.49400 118.63900 160.89000 1.000 42.56000 265 THR A C 1
ATOM 3161 O O . THR A 1 265 ? 143.12800 119.01600 161.88100 1.000 42.56000 265 THR A O 1
ATOM 3172 N N . ILE A 1 266 ? 141.83300 119.47000 160.08600 1.000 42.43000 266 ILE A N 1
ATOM 3173 C CA . ILE A 1 266 ? 141.85200 120.91500 160.26600 1.000 42.43000 266 ILE A CA 1
ATOM 3174 C C . ILE A 1 266 ? 140.46800 121.49900 160.50300 1.000 42.43000 266 ILE A C 1
ATOM 3175 O O . ILE A 1 266 ? 140.35300 122.70600 160.73000 1.000 42.43000 266 ILE A O 1
ATOM 3191 N N . GLY A 1 267 ? 139.41700 120.68800 160.45900 1.000 43.83000 267 GLY A N 1
ATOM 3192 C CA . GLY A 1 267 ? 138.08000 121.19200 160.70200 1.000 43.83000 267 GLY A CA 1
ATOM 3193 C C . GLY A 1 267 ? 137.10400 120.06100 160.91500 1.000 43.83000 267 GLY A C 1
ATOM 3194 O O . GLY A 1 267 ? 137.33100 118.92800 160.48000 1.000 43.83000 267 GLY A O 1
ATOM 3198 N N . VAL A 1 268 ? 136.00600 120.38700 161.59900 1.000 45.05000 268 VAL A N 1
ATOM 3199 C CA . VAL A 1 268 ? 134.93900 119.43500 161.87900 1.000 45.05000 268 VAL A CA 1
ATOM 3200 C C . VAL A 1 268 ? 133.59900 120.14600 161.74300 1.000 45.05000 268 VAL A C 1
ATOM 3201 O O . VAL A 1 268 ? 133.51700 121.37500 161.76100 1.000 45.05000 268 VAL A O 1
ATOM 3214 N N . LYS A 1 269 ? 132.53900 119.35100 161.61100 1.000 47.06000 269 LYS A N 1
ATOM 3215 C CA . LYS A 1 269 ? 131.19200 119.88400 161.41800 1.000 47.06000 269 LYS A CA 1
ATOM 3216 C C . LYS A 1 269 ? 131.14800 120.82500 160.22000 1.000 47.06000 269 LYS A C 1
ATOM 3217 O O . LYS A 1 269 ? 130.52100 121.88400 160.25600 1.000 47.06000 269 LYS A O 1
ATOM 3236 N N . ILE A 1 270 ? 131.82500 120.43800 159.14800 1.000 43.78000 270 ILE A N 1
ATOM 3237 C CA . ILE A 1 270 ? 131.89000 121.26400 157.94900 1.000 43.78000 270 ILE A CA 1
ATOM 3238 C C . ILE A 1 270 ? 130.62400 121.07400 157.12700 1.000 43.78000 270 ILE A C 1
ATOM 3239 O O . ILE A 1 270 ? 130.00700 120.00500 157.12500 1.000 43.78000 270 ILE A O 1
ATOM 3255 N N . TYR A 1 271 ? 130.22700 122.13500 156.42800 1.000 45.23000 271 TYR A N 1
ATOM 3256 C CA . TYR A 1 271 ? 129.11800 122.09100 155.48600 1.000 45.23000 271 TYR A CA 1
ATOM 3257 C C . TYR A 1 271 ? 129.56800 122.18500 154.03800 1.000 45.23000 271 TYR A C 1
ATOM 3258 O O . TYR A 1 271 ? 128.89500 121.64700 153.15900 1.000 45.23000 271 TYR A O 1
ATOM 3276 N N . SER A 1 272 ? 130.69000 122.85000 153.77600 1.000 42.27000 272 SER A N 1
ATOM 3277 C CA . SER A 1 272 ? 131.26800 122.96400 152.44300 1.000 42.27000 272 SER A CA 1
ATOM 3278 C C . SER A 1 272 ? 132.58600 123.71200 152.59300 1.000 42.27000 272 SER A C 1
ATOM 3279 O O . SER A 1 272 ? 132.88500 124.26400 153.65500 1.000 42.27000 272 SER A O 1
ATOM 3287 N N . PHE A 1 273 ? 133.37400 123.72600 151.52200 1.000 39.93000 273 PHE A N 1
ATOM 3288 C CA . PHE A 1 273 ? 134.64600 124.43400 151.55300 1.000 39.93000 273 PHE A CA 1
ATOM 3289 C C . PHE A 1 273 ? 135.05100 124.79000 150.13300 1.000 39.93000 273 PHE A C 1
ATOM 3290 O O . PHE A 1 273 ? 134.52000 124.24900 149.16100 1.000 39.93000 273 PHE A O 1
ATOM 3307 N N . GLY A 1 274 ? 135.99800 125.71500 150.03000 1.000 39.94000 274 GLY A N 1
ATOM 3308 C CA . GLY A 1 274 ? 136.47600 126.15500 148.73600 1.000 39.94000 274 GLY A CA 1
ATOM 3309 C C . GLY A 1 274 ? 137.68300 127.05000 148.88600 1.000 39.94000 274 GLY A C 1
ATOM 3310 O O . GLY A 1 274 ? 137.99100 127.53400 149.98000 1.000 39.94000 274 GLY A O 1
ATOM 3314 N N . LEU A 1 275 ? 138.36200 127.26600 147.76400 1.000 41.90000 275 LEU A N 1
ATOM 3315 C CA . LEU A 1 275 ? 139.56300 128.08700 147.70700 1.000 41.90000 275 LEU A CA 1
ATOM 3316 C C . LEU A 1 275 ? 139.27800 129.31500 146.85700 1.000 41.90000 275 LEU A C 1
ATOM 3317 O O . LEU A 1 275 ? 138.76400 129.19700 145.74200 1.000 41.90000 275 LEU A O 1
ATOM 3333 N N . GLY A 1 276 ? 139.61100 130.48900 147.38500 1.000 44.96000 276 GLY A N 1
ATOM 3334 C CA . GLY A 1 276 ? 139.31400 131.74400 146.72000 1.000 44.96000 276 GLY A CA 1
ATOM 3335 C C . GLY A 1 276 ? 140.53300 132.61300 146.49300 1.000 44.96000 276 GLY A C 1
ATOM 3336 O O . GLY A 1 276 ? 140.46900 133.83100 146.67100 1.000 44.96000 276 GLY A O 1
ATOM 3340 N N . GLY A 1 277 ? 141.65500 132.00300 146.12100 1.000 46.73000 277 GLY A N 1
ATOM 3341 C CA . GLY A 1 277 ? 142.89800 132.73400 145.97300 1.000 46.73000 277 GLY A CA 1
ATOM 3342 C C . GLY A 1 277 ? 143.86600 132.36000 147.07200 1.000 46.73000 277 GLY A C 1
ATOM 3343 O O . GLY A 1 277 ? 144.23600 131.18900 147.19800 1.000 46.73000 277 GLY A O 1
ATOM 3347 N N . ARG A 1 278 ? 144.28700 133.33500 147.88200 1.000 49.33000 278 ARG A N 1
ATOM 3348 C CA . ARG A 1 278 ? 145.09100 133.05200 149.06400 1.000 49.33000 278 ARG A CA 1
ATOM 3349 C C . ARG A 1 278 ? 144.24100 132.91700 150.31900 1.000 49.33000 278 ARG A C 1
ATOM 3350 O O . ARG A 1 278 ? 144.73300 133.16300 151.42800 1.000 49.33000 278 ARG A O 1
ATOM 3371 N N . PHE A 1 279 ? 142.97600 132.53200 150.17000 1.000 46.16000 279 PHE A N 1
ATOM 3372 C CA . PHE A 1 279 ? 142.06900 132.31100 151.28200 1.000 46.16000 279 PHE A CA 1
ATOM 3373 C C . PHE A 1 279 ? 141.55000 130.88100 151.24700 1.000 46.16000 279 PHE A C 1
ATOM 3374 O O . PHE A 1 279 ? 141.51000 130.23700 150.19600 1.000 46.16000 279 PHE A O 1
ATOM 3391 N N . LEU A 1 280 ? 141.15400 130.39000 152.41700 1.000 42.15000 280 LEU A N 1
ATOM 3392 C CA . LEU A 1 280 ? 140.48300 129.10400 152.55600 1.000 42.15000 280 LEU A CA 1
ATOM 3393 C C . LEU A 1 280 ? 139.17700 129.34200 153.29800 1.000 42.15000 280 LEU A C 1
ATOM 3394 O O . LEU A 1 280 ? 139.18900 129.81100 154.44000 1.000 42.15000 280 LEU A O 1
ATOM 3410 N N . PHE A 1 281 ? 138.05900 129.02600 152.65200 1.000 40.88000 281 PHE A N 1
ATOM 3411 C CA . PHE A 1 281 ? 136.73400 129.24800 153.20900 1.000 40.88000 281 PHE A CA 1
ATOM 3412 C C . PHE A 1 281 ? 136.10100 127.91800 153.58900 1.000 40.88000 281 PHE A C 1
ATOM 3413 O O . PHE A 1 281 ? 136.20300 126.93800 152.84700 1.000 40.88000 281 PHE A O 1
ATOM 3430 N N . ALA A 1 282 ? 135.44700 127.89000 154.74700 1.000 40.67000 282 ALA A N 1
ATOM 3431 C CA . ALA A 1 282 ? 134.72700 126.71000 155.20300 1.000 40.67000 282 ALA A CA 1
ATOM 3432 C C . ALA A 1 282 ? 133.48500 127.15400 155.95500 1.000 40.67000 282 ALA A C 1
ATOM 3433 O O . ALA A 1 282 ? 133.57700 127.94800 156.89400 1.000 40.67000 282 ALA A O 1
ATOM 3440 N N . SER A 1 283 ? 132.33000 126.63900 155.54300 1.000 42.06000 283 SER A N 1
ATOM 3441 C CA . SER A 1 283 ? 131.04900 126.97200 156.15600 1.000 42.06000 283 SER A CA 1
ATOM 3442 C C . SER A 1 283 ? 130.73500 125.92000 157.21200 1.000 42.06000 283 SER A C 1
ATOM 3443 O O . SER A 1 283 ? 130.47000 124.76100 156.88200 1.000 42.06000 283 SER A O 1
ATOM 3451 N N . VAL A 1 284 ? 130.75500 126.32600 158.47800 1.000 43.76000 284 VAL A N 1
ATOM 3452 C CA . VAL A 1 284 ? 130.62000 125.41300 159.60600 1.000 43.76000 284 VAL A CA 1
ATOM 3453 C C . VAL A 1 284 ? 129.22500 125.55500 160.19400 1.000 43.76000 284 VAL A C 1
ATOM 3454 O O . VAL A 1 284 ? 128.75100 126.67300 160.42500 1.000 43.76000 284 VAL A O 1
ATOM 3467 N N . MET A 1 285 ? 128.57000 124.42500 160.43900 1.000 48.54000 285 MET A N 1
ATOM 3468 C CA . MET A 1 285 ? 127.27000 124.43700 161.09200 1.000 48.54000 285 MET A CA 1
ATOM 3469 C C . MET A 1 285 ? 127.40900 124.85900 162.54900 1.000 48.54000 285 MET A C 1
ATOM 3470 O O . MET A 1 285 ? 128.41600 124.58600 163.20600 1.000 48.54000 285 MET A O 1
ATOM 3484 N N . ALA A 1 286 ? 126.38200 125.53700 163.05400 1.000 55.41000 286 ALA A N 1
ATOM 3485 C CA . ALA A 1 286 ? 126.36900 125.92800 164.45300 1.000 55.41000 286 ALA A CA 1
ATOM 3486 C C . ALA A 1 286 ? 126.21600 124.70000 165.34400 1.000 55.41000 286 ALA A C 1
ATOM 3487 O O . ALA A 1 286 ? 125.74300 123.64300 164.92000 1.000 55.41000 286 ALA A O 1
ATOM 3494 N N . ASP A 1 287 ? 126.62900 124.85300 166.60200 1.000 60.01000 287 ASP A N 1
ATOM 3495 C CA . ASP A 1 287 ? 126.64100 123.72100 167.52100 1.000 60.01000 287 ASP A CA 1
ATOM 3496 C C . ASP A 1 287 ? 125.24500 123.34500 168.00200 1.000 60.01000 287 ASP A C 1
ATOM 3497 O O . ASP A 1 287 ? 125.00400 122.17600 168.32300 1.000 60.01000 287 ASP A O 1
ATOM 3506 N N . LYS A 1 288 ? 124.31700 124.30300 168.05700 1.000 64.35000 288 LYS A N 1
ATOM 3507 C CA . LYS A 1 288 ? 122.99700 124.06100 168.62200 1.000 64.35000 288 LYS A CA 1
ATOM 3508 C C . LYS A 1 288 ? 121.84600 124.44600 167.70300 1.000 64.35000 288 LYS A C 1
ATOM 3509 O O . LYS A 1 288 ? 120.68800 124.21000 168.06500 1.000 64.35000 288 LYS A O 1
ATOM 3528 N N . ASP A 1 289 ? 122.11900 125.02100 166.53400 1.000 60.32000 289 ASP A N 1
ATOM 3529 C CA . ASP A 1 289 ? 121.08700 125.43600 165.59300 1.000 60.32000 289 ASP A CA 1
ATOM 3530 C C . ASP A 1 289 ? 121.45300 124.94700 164.19800 1.000 60.32000 289 ASP A C 1
ATOM 3531 O O . ASP A 1 289 ? 122.47300 124.28300 163.99300 1.000 60.32000 289 ASP A O 1
ATOM 3540 N N . THR A 1 290 ? 120.60100 125.27800 163.23000 1.000 56.60000 290 THR A N 1
ATOM 3541 C CA . THR A 1 290 ? 120.86100 124.99800 161.82500 1.000 56.60000 290 THR A CA 1
ATOM 3542 C C . THR A 1 290 ? 121.56000 126.15200 161.12000 1.000 56.60000 290 THR A C 1
ATOM 3543 O O . THR A 1 290 ? 121.88100 126.03300 159.93400 1.000 56.60000 290 THR A O 1
ATOM 3554 N N . THR A 1 291 ? 121.80100 127.25900 161.81500 1.000 52.74000 291 THR A N 1
ATOM 3555 C CA . THR A 1 291 ? 122.51500 128.38400 161.23400 1.000 52.74000 291 THR A CA 1
ATOM 3556 C C . THR A 1 291 ? 123.98900 128.04300 161.07700 1.000 52.74000 291 THR A C 1
ATOM 3557 O O . THR A 1 291 ? 124.58800 127.41000 161.94900 1.000 52.74000 291 THR A O 1
ATOM 3568 N N . ARG A 1 292 ? 124.57400 128.46500 159.96000 1.000 45.09000 292 ARG A N 1
ATOM 3569 C CA . ARG A 1 292 ? 125.96600 128.17200 159.65400 1.000 45.09000 292 ARG A CA 1
ATOM 3570 C C . ARG A 1 292 ? 126.69400 129.46100 159.31100 1.000 45.09000 292 ARG A C 1
ATOM 3571 O O . ARG A 1 292 ? 126.19600 130.26400 158.51800 1.000 45.09000 292 ARG A O 1
ATOM 3592 N N . ARG A 1 293 ? 127.86900 129.65200 159.90200 1.000 44.37000 293 ARG A N 1
ATOM 3593 C CA . ARG A 1 293 ? 128.68100 130.83500 159.67400 1.000 44.37000 293 ARG A CA 1
ATOM 3594 C C . ARG A 1 293 ? 129.80500 130.51400 158.69400 1.000 44.37000 293 ARG A C 1
ATOM 3595 O O . ARG A 1 293 ? 129.90500 129.40900 158.16000 1.000 44.37000 293 ARG A O 1
ATOM 3616 N N . ILE A 1 294 ? 130.66500 131.50200 158.45900 1.000 41.89000 294 ILE A N 1
ATOM 3617 C CA . ILE A 1 294 ? 131.80600 131.37200 157.56200 1.000 41.89000 294 ILE A CA 1
ATOM 3618 C C . ILE A 1 294 ? 133.07900 131.54100 158.37700 1.000 41.89000 294 ILE A C 1
ATOM 3619 O O . ILE A 1 294 ? 133.23500 132.53400 159.09400 1.000 41.89000 294 ILE A O 1
ATOM 3635 N N . HIS A 1 295 ? 133.98200 130.57300 158.26400 1.000 42.89000 295 HIS A N 1
ATOM 3636 C CA . HIS A 1 295 ? 135.30500 130.64300 158.86200 1.000 42.89000 295 HIS A CA 1
ATOM 3637 C C . HIS A 1 295 ? 136.34600 130.71300 157.75500 1.000 42.89000 295 HIS A C 1
ATOM 3638 O O . HIS A 1 295 ? 136.27200 129.96600 156.77600 1.000 42.89000 295 HIS A O 1
ATOM 3652 N N . VAL A 1 296 ? 137.31300 131.61300 157.90900 1.000 44.24000 296 VAL A N 1
ATOM 3653 C CA . VAL A 1 296 ? 138.31800 131.87600 156.88800 1.000 44.24000 296 VAL A CA 1
ATOM 3654 C C . VAL A 1 296 ? 139.70000 131.69100 157.49300 1.000 44.24000 296 VAL A C 1
ATOM 3655 O O . VAL A 1 296 ? 139.97500 132.17400 158.59600 1.000 44.24000 296 VAL A O 1
ATOM 3668 N N . SER A 1 297 ? 140.56800 130.98900 156.76800 1.000 45.91000 297 SER A N 1
ATOM 3669 C CA . SER A 1 297 ? 141.94500 130.77000 157.18700 1.000 45.91000 297 SER A CA 1
ATOM 3670 C C . SER A 1 297 ? 142.87300 130.99900 156.00600 1.000 45.91000 297 SER A C 1
ATOM 3671 O O . SER A 1 297 ? 142.53700 130.65800 154.87000 1.000 45.91000 297 SER A O 1
ATOM 3679 N N . THR A 1 298 ? 144.04400 131.57600 156.28300 1.000 49.75000 298 THR A N 1
ATOM 3680 C CA . THR A 1 298 ? 145.03900 131.86300 155.25600 1.000 49.75000 298 THR A CA 1
ATOM 3681 C C . THR A 1 298 ? 146.37500 131.19000 155.54900 1.000 49.75000 298 THR A C 1
ATOM 3682 O O . THR A 1 298 ? 147.40200 131.59500 154.99800 1.000 49.75000 298 THR A O 1
ATOM 3693 N N . ASP A 1 299 ? 146.38200 130.17000 156.40700 1.000 49.56000 299 ASP A N 1
ATOM 3694 C CA . ASP A 1 299 ? 147.59200 129.44000 156.76700 1.000 49.56000 299 ASP A CA 1
ATOM 3695 C C . ASP A 1 299 ? 147.49600 127.97800 156.35000 1.000 49.56000 299 ASP A C 1
ATOM 3696 O O . ASP A 1 299 ? 148.04700 127.10000 157.01500 1.000 49.56000 299 ASP A O 1
ATOM 3705 N N . GLN A 1 300 ? 146.79500 127.70100 155.25100 1.000 46.59000 300 GLN A N 1
ATOM 3706 C CA . GLN A 1 300 ? 146.49900 126.33600 154.82800 1.000 46.59000 300 GLN A CA 1
ATOM 3707 C C . GLN A 1 300 ? 145.66400 125.60100 155.86900 1.000 46.59000 300 GLN A C 1
ATOM 3708 O O . GLN A 1 300 ? 145.76300 124.38100 156.00700 1.000 46.59000 300 GLN A O 1
ATOM 3722 N N . GLY A 1 301 ? 144.84500 126.33500 156.61500 1.000 46.39000 301 GLY A N 1
ATOM 3723 C CA . GLY A 1 301 ? 143.98900 125.74200 157.61800 1.000 46.39000 301 GLY A CA 1
ATOM 3724 C C . GLY A 1 301 ? 144.63600 125.50500 158.96100 1.000 46.39000 301 GLY A C 1
ATOM 3725 O O . GLY A 1 301 ? 144.01200 124.88000 159.82600 1.000 46.39000 301 GLY A O 1
ATOM 3729 N N . ASP A 1 302 ? 145.86500 125.97500 159.16900 1.000 47.62000 302 ASP A N 1
ATOM 3730 C CA . ASP A 1 302 ? 146.51300 125.78600 160.46200 1.000 47.62000 302 ASP A CA 1
ATOM 3731 C C . ASP A 1 302 ? 145.73900 126.49200 161.56800 1.000 47.62000 302 ASP A C 1
ATOM 3732 O O . ASP A 1 302 ? 145.55000 125.94000 162.65800 1.000 47.62000 302 ASP A O 1
ATOM 3741 N N . THR A 1 303 ? 145.28300 127.71600 161.30600 1.000 48.49000 303 THR A N 1
ATOM 3742 C CA . THR A 1 303 ? 144.52300 128.49900 162.27100 1.000 48.49000 303 THR A CA 1
ATOM 3743 C C . THR A 1 303 ? 143.35800 129.17700 161.56600 1.000 48.49000 303 THR A C 1
ATOM 3744 O O . THR A 1 303 ? 143.52500 129.72100 160.47100 1.000 48.49000 303 THR A O 1
ATOM 3755 N N . TRP A 1 304 ? 142.18900 129.15100 162.19700 1.000 44.43000 304 TRP A N 1
ATOM 3756 C CA . TRP A 1 304 ? 140.97400 129.72600 161.64100 1.000 44.43000 304 TRP A CA 1
ATOM 3757 C C . TRP A 1 304 ? 140.53500 130.92900 162.46400 1.000 44.43000 304 TRP A C 1
ATOM 3758 O O . TRP A 1 304 ? 140.81300 131.01800 163.66200 1.000 44.43000 304 TRP A O 1
ATOM 3779 N N . SER A 1 305 ? 139.84100 131.85600 161.80600 1.000 45.62000 305 SER A N 1
ATOM 3780 C CA . SER A 1 305 ? 139.29300 133.03300 162.46400 1.000 45.62000 305 SER A CA 1
ATOM 3781 C C . SER A 1 305 ? 137.90700 133.30500 161.90500 1.000 45.62000 305 SER A C 1
ATOM 3782 O O . SER A 1 305 ? 137.71900 133.30200 160.68700 1.000 45.62000 305 SER A O 1
ATOM 3790 N N . MET A 1 306 ? 136.94600 133.54100 162.79300 1.000 48.10000 306 MET A N 1
ATOM 3791 C CA . MET A 1 306 ? 135.57700 133.78400 162.36100 1.000 48.10000 306 MET A CA 1
ATOM 3792 C C . MET A 1 306 ? 135.50000 135.06100 161.53500 1.000 48.10000 306 MET A C 1
ATOM 3793 O O . MET A 1 306 ? 136.13900 136.06600 161.85500 1.000 48.10000 306 MET A O 1
ATOM 3807 N N . ALA A 1 307 ? 134.71800 135.01500 160.46300 1.000 45.85000 307 ALA A N 1
ATOM 3808 C CA . ALA A 1 307 ? 134.49200 136.18300 159.62600 1.000 45.85000 307 ALA A CA 1
ATOM 3809 C C . ALA A 1 307 ? 133.28500 136.95700 160.13200 1.000 45.85000 307 ALA A C 1
ATOM 3810 O O . ALA A 1 307 ? 132.35400 136.38700 160.70400 1.000 45.85000 307 ALA A O 1
ATOM 3817 N N . GLN A 1 308 ? 133.31100 138.27200 159.92200 1.000 50.47000 308 GLN A N 1
ATOM 3818 C CA . GLN A 1 308 ? 132.23300 139.14700 160.38300 1.000 50.47000 308 GLN A CA 1
ATOM 3819 C C . GLN A 1 308 ? 131.15700 139.24900 159.30000 1.000 50.47000 308 GLN A C 1
ATOM 3820 O O . GLN A 1 308 ? 130.99100 140.26400 158.62300 1.000 50.47000 308 GLN A O 1
ATOM 3834 N N . LEU A 1 309 ? 130.41700 138.15600 159.15300 1.000 42.62000 309 LEU A N 1
ATOM 3835 C CA . LEU A 1 309 ? 129.29900 138.05500 158.23100 1.000 42.62000 309 LEU A CA 1
ATOM 3836 C C . LEU A 1 309 ? 128.07800 137.52900 158.96900 1.000 42.62000 309 LEU A C 1
ATOM 3837 O O . LEU A 1 309 ? 128.21300 136.83400 159.98000 1.000 42.62000 309 LEU A O 1
ATOM 3853 N N . PRO A 1 310 ? 126.87600 137.84100 158.48800 1.000 42.30000 310 PRO A N 1
ATOM 3854 C CA . PRO A 1 310 ? 125.67500 137.28900 159.11900 1.000 42.30000 310 PRO A CA 1
ATOM 3855 C C . PRO A 1 310 ? 125.62700 135.77700 158.98200 1.000 42.30000 310 PRO A C 1
ATOM 3856 O O . PRO A 1 310 ? 126.11700 135.20200 158.00900 1.000 42.30000 310 PRO A O 1
ATOM 3867 N N . SER A 1 311 ? 125.02800 135.13200 159.97900 1.000 44.40000 311 SER A N 1
ATOM 3868 C CA . SER A 1 311 ? 124.86500 133.68300 159.98200 1.000 44.40000 311 SER A CA 1
ATOM 3869 C C . SER A 1 311 ? 123.55900 133.35000 159.27500 1.000 44.40000 311 SER A C 1
ATOM 3870 O O . SER A 1 311 ? 122.47500 133.64300 159.78800 1.000 44.40000 311 SER A O 1
ATOM 3878 N N . VAL A 1 312 ? 123.66000 132.73700 158.10000 1.000 43.89000 312 VAL A N 1
ATOM 3879 C CA . VAL A 1 312 ? 122.47400 132.42600 157.31600 1.000 43.89000 312 VAL A CA 1
ATOM 3880 C C . VAL A 1 312 ? 121.81400 131.16100 157.85200 1.000 43.89000 312 VAL A C 1
ATOM 3881 O O . VAL A 1 312 ? 122.39900 130.39200 158.61600 1.000 43.89000 312 VAL A O 1
ATOM 3894 N N . GLY A 1 313 ? 120.57000 130.95100 157.44200 1.000 47.66000 313 GLY A N 1
ATOM 3895 C CA . GLY A 1 313 ? 119.80600 129.78800 157.83300 1.000 47.66000 313 GLY A CA 1
ATOM 3896 C C . GLY A 1 313 ? 120.03700 128.62100 156.90000 1.000 47.66000 313 GLY A C 1
ATOM 3897 O O . GLY A 1 313 ? 121.00000 128.58300 156.13100 1.000 47.66000 313 GLY A O 1
ATOM 3901 N N . GLN A 1 314 ? 119.13200 127.64900 156.97400 1.000 52.31000 314 GLN A N 1
ATOM 3902 C CA . GLN A 1 314 ? 119.22500 126.45200 156.15200 1.000 52.31000 314 GLN A CA 1
ATOM 3903 C C . GLN A 1 314 ? 118.58400 126.62000 154.78100 1.000 52.31000 314 GLN A C 1
ATOM 3904 O O . GLN A 1 314 ? 118.74800 125.74300 153.92700 1.000 52.31000 314 GLN A O 1
ATOM 3918 N N . GLU A 1 315 ? 117.86700 127.71800 154.55000 1.000 50.16000 315 GLU A N 1
ATOM 3919 C CA . GLU A 1 315 ? 117.21500 127.98500 153.27600 1.000 50.16000 315 GLU A CA 1
ATOM 3920 C C . GLU A 1 315 ? 117.96300 129.01300 152.43900 1.000 50.16000 315 GLU A C 1
ATOM 3921 O O . GLU A 1 315 ? 117.44200 129.45700 151.41100 1.000 50.16000 315 GLU A O 1
ATOM 3933 N N . GLN A 1 316 ? 119.16300 129.40000 152.85200 1.000 46.21000 316 GLN A N 1
ATOM 3934 C CA . GLN A 1 316 ? 119.95100 130.42400 152.18300 1.000 46.21000 316 GLN A CA 1
ATOM 3935 C C . GLN A 1 316 ? 121.30500 129.83400 151.79500 1.000 46.21000 316 GLN A C 1
ATOM 3936 O O . GLN A 1 316 ? 121.54300 128.63300 151.93600 1.000 46.21000 316 GLN A O 1
ATOM 3950 N N . PHE A 1 317 ? 122.19700 130.68300 151.29300 1.000 44.96000 317 PHE A N 1
ATOM 3951 C CA . PHE A 1 317 ? 123.48900 130.21200 150.81500 1.000 44.96000 317 PHE A CA 1
ATOM 3952 C C . PHE A 1 317 ? 124.42700 131.40000 150.66200 1.000 44.96000 317 PHE A C 1
ATOM 3953 O O . PHE A 1 317 ? 124.00100 132.55700 150.65500 1.000 44.96000 317 PHE A O 1
ATOM 3970 N N . TYR A 1 318 ? 125.71400 131.09400 150.54200 1.000 40.61000 318 TYR A N 1
ATOM 3971 C CA . TYR A 1 318 ? 126.74500 132.06000 150.19700 1.000 40.61000 318 TYR A CA 1
ATOM 3972 C C . TYR A 1 318 ? 127.20700 131.81700 148.76600 1.000 40.61000 318 TYR A C 1
ATOM 3973 O O . TYR A 1 318 ? 126.90300 130.79100 148.15500 1.000 40.61000 318 TYR A O 1
ATOM 3991 N N . SER A 1 319 ? 127.95200 132.78000 148.22700 1.000 38.85000 319 SER A N 1
ATOM 3992 C CA . SER A 1 319 ? 128.50700 132.63800 146.88700 1.000 38.85000 319 SER A CA 1
ATOM 3993 C C . SER A 1 319 ? 129.61000 133.65600 146.64600 1.000 38.85000 319 SER A C 1
ATOM 3994 O O . SER A 1 319 ? 129.39600 134.85900 146.81200 1.000 38.85000 319 SER A O 1
ATOM 4002 N N . ILE A 1 320 ? 130.78700 133.18800 146.24400 1.000 38.92000 320 ILE A N 1
ATOM 4003 C CA . ILE A 1 320 ? 131.90200 134.07700 145.94000 1.000 38.92000 320 ILE A CA 1
ATOM 4004 C C . ILE A 1 320 ? 131.76900 134.54100 144.49700 1.000 38.92000 320 ILE A C 1
ATOM 4005 O O . ILE A 1 320 ? 131.80300 133.72900 143.56800 1.000 38.92000 320 ILE A O 1
ATOM 4021 N N . LEU A 1 321 ? 131.61900 135.85000 144.30600 1.000 37.82000 321 LEU A N 1
ATOM 4022 C CA . LEU A 1 321 ? 131.46300 136.41100 142.97100 1.000 37.82000 321 LEU A CA 1
ATOM 4023 C C . LEU A 1 321 ? 132.79500 136.67200 142.28500 1.000 37.82000 321 LEU A C 1
ATOM 4024 O O . LEU A 1 321 ? 132.89700 136.51000 141.06400 1.000 37.82000 321 LEU A O 1
ATOM 4040 N N . ALA A 1 322 ? 133.81400 137.07600 143.04000 1.000 39.47000 322 ALA A N 1
ATOM 4041 C CA . ALA A 1 322 ? 135.13800 137.32500 142.48500 1.000 39.47000 322 ALA A CA 1
ATOM 4042 C C . ALA A 1 322 ? 136.15000 137.43200 143.61600 1.000 39.47000 322 ALA A C 1
ATOM 4043 O O . ALA A 1 322 ? 135.91200 138.14300 144.59600 1.000 39.47000 322 ALA A O 1
ATOM 4050 N N . ALA A 1 323 ? 137.27700 136.73600 143.49600 1.000 42.09000 323 ALA A N 1
ATOM 4051 C CA . ALA A 1 323 ? 138.25800 136.64900 144.57100 1.000 42.09000 323 ALA A CA 1
ATOM 4052 C C . ALA A 1 323 ? 139.63600 136.98600 144.02700 1.000 42.09000 323 ALA A C 1
ATOM 4053 O O . ALA A 1 323 ? 140.17000 136.25700 143.18700 1.000 42.09000 323 ALA A O 1
ATOM 4060 N N . ASN A 1 324 ? 140.20400 138.08200 144.51100 1.000 47.36000 324 ASN A N 1
ATOM 4061 C CA . ASN A 1 324 ? 141.54600 138.51400 144.17200 1.000 47.36000 324 ASN A CA 1
ATOM 4062 C C . ASN A 1 324 ? 142.51000 138.02900 145.25400 1.000 47.36000 324 ASN A C 1
ATOM 4063 O O . ASN A 1 324 ? 142.14300 137.24800 146.13500 1.000 47.36000 324 ASN A O 1
ATOM 4074 N N . ASP A 1 325 ? 143.76100 138.48300 145.19100 1.000 50.90000 325 ASP A N 1
ATOM 4075 C CA . ASP A 1 325 ? 144.70100 138.21500 146.27000 1.000 50.90000 325 ASP A CA 1
ATOM 4076 C C . ASP A 1 325 ? 144.44000 139.07600 147.49600 1.000 50.90000 325 ASP A C 1
ATOM 4077 O O . ASP A 1 325 ? 144.92400 138.74300 148.58300 1.000 50.90000 325 ASP A O 1
ATOM 4086 N N . ASP A 1 326 ? 143.69500 140.17000 147.34900 1.000 51.20000 326 ASP A N 1
ATOM 4087 C CA . ASP A 1 326 ? 143.40500 141.08100 148.44900 1.000 51.20000 326 ASP A CA 1
ATOM 4088 C C . ASP A 1 326 ? 141.93100 141.10500 148.81400 1.000 51.20000 326 ASP A C 1
ATOM 4089 O O . ASP A 1 326 ? 141.58300 140.88800 149.97900 1.000 51.20000 326 ASP A O 1
ATOM 4098 N N . MET A 1 327 ? 141.05500 141.35700 147.85100 1.000 47.02000 327 MET A N 1
ATOM 4099 C CA . MET A 1 327 ? 139.63000 141.50200 148.09700 1.000 47.02000 327 MET A CA 1
ATOM 4100 C C . MET A 1 327 ? 138.87000 140.27200 147.61600 1.000 47.02000 327 MET A C 1
ATOM 4101 O O . MET A 1 327 ? 139.30600 139.55300 146.71500 1.000 47.02000 327 MET A O 1
ATOM 4115 N N . VAL A 1 328 ? 137.72300 140.03300 148.24600 1.000 42.39000 328 VAL A N 1
ATOM 4116 C CA . VAL A 1 328 ? 136.80000 138.97800 147.84700 1.000 42.39000 328 VAL A CA 1
ATOM 4117 C C . VAL A 1 328 ? 135.38700 139.54100 147.89300 1.000 42.39000 328 VAL A C 1
ATOM 4118 O O . VAL A 1 328 ? 135.02500 140.25600 148.83200 1.000 42.39000 328 VAL A O 1
ATOM 4131 N N . PHE A 1 329 ? 134.59400 139.22800 146.87300 1.000 39.32000 329 PHE A N 1
ATOM 4132 C CA . PHE A 1 329 ? 133.19100 139.61900 146.81300 1.000 39.32000 329 PHE A CA 1
ATOM 4133 C C . PHE A 1 329 ? 132.33700 138.44900 147.28100 1.000 39.32000 329 PHE A C 1
ATOM 4134 O O . PHE A 1 329 ? 132.42600 137.35100 146.72400 1.000 39.32000 329 PHE A O 1
ATOM 4151 N N . MET A 1 330 ? 131.51100 138.68400 148.29400 1.000 38.99000 330 MET A N 1
ATOM 4152 C CA . MET A 1 330 ? 130.66400 137.65600 148.87800 1.000 38.99000 330 MET A CA 1
ATOM 4153 C C . MET A 1 330 ? 129.20400 138.03000 148.67700 1.000 38.99000 330 MET A C 1
ATOM 4154 O O . MET A 1 330 ? 128.83300 139.20000 148.79500 1.000 38.99000 330 MET A O 1
ATOM 4168 N N . HIS A 1 331 ? 128.37900 137.03300 148.36800 1.000 38.03000 331 HIS A N 1
ATOM 4169 C CA . HIS A 1 331 ? 126.94600 137.21200 148.18100 1.000 38.03000 331 HIS A CA 1
ATOM 4170 C C . HIS A 1 331 ? 126.21000 136.41300 149.24500 1.000 38.03000 331 HIS A C 1
ATOM 4171 O O . HIS A 1 331 ? 126.51500 135.23700 149.46000 1.000 38.03000 331 HIS A O 1
ATOM 4185 N N . VAL A 1 332 ? 125.24700 137.04800 149.90800 1.000 39.68000 332 VAL A N 1
ATOM 4186 C CA . VAL A 1 332 ? 124.48800 136.42800 150.98900 1.000 39.68000 332 VAL A CA 1
ATOM 4187 C C . VAL A 1 332 ? 123.01100 136.53100 150.63800 1.000 39.68000 332 VAL A C 1
ATOM 4188 O O . VAL A 1 332 ? 122.44500 137.63000 150.64400 1.000 39.68000 332 VAL A O 1
ATOM 4201 N N . ASP A 1 333 ? 122.38400 135.39600 150.34700 1.000 42.63000 333 ASP A N 1
ATOM 4202 C CA . ASP A 1 333 ? 120.97100 135.39600 149.99800 1.000 42.63000 333 ASP A CA 1
ATOM 4203 C C . ASP A 1 333 ? 120.12300 135.75700 151.21100 1.000 42.63000 333 ASP A C 1
ATOM 4204 O O . ASP A 1 333 ? 120.38200 135.30000 152.32600 1.000 42.63000 333 ASP A O 1
ATOM 4213 N N . GLU A 1 334 ? 119.10300 136.58400 150.98800 1.000 46.49000 334 GLU A N 1
ATOM 4214 C CA . GLU A 1 334 ? 118.20600 136.95600 152.06900 1.000 46.49000 334 GLU A CA 1
ATOM 4215 C C . GLU A 1 334 ? 117.18900 135.84800 152.33400 1.000 46.49000 334 GLU A C 1
ATOM 4216 O O . GLU A 1 334 ? 116.87800 135.05500 151.44200 1.000 46.49000 334 GLU A O 1
ATOM 4228 N N . PRO A 1 335 ? 116.65300 135.77600 153.55200 1.000 49.49000 335 PRO A N 1
ATOM 4229 C CA . PRO A 1 335 ? 115.64800 134.74800 153.84600 1.000 49.49000 335 PRO A CA 1
ATOM 4230 C C . PRO A 1 335 ? 114.43300 134.89000 152.94400 1.000 49.49000 335 PRO A C 1
ATOM 4231 O O . PRO A 1 335 ? 114.01300 135.99700 152.60200 1.000 49.49000 335 PRO A O 1
ATOM 4242 N N . GLY A 1 336 ? 113.86800 133.75000 152.56200 1.000 52.62000 336 GLY A N 1
ATOM 4243 C CA . GLY A 1 336 ? 112.74900 133.71400 151.64700 1.000 52.62000 336 GLY A CA 1
ATOM 4244 C C . GLY A 1 336 ? 113.19100 133.54800 150.20400 1.000 52.62000 336 GLY A C 1
ATOM 4245 O O . GLY A 1 336 ? 114.37300 133.62400 149.86000 1.000 52.62000 336 GLY A O 1
ATOM 4249 N N . ASP A 1 337 ? 112.20300 133.31300 149.34100 1.000 58.05000 337 ASP A N 1
ATOM 4250 C CA . ASP A 1 337 ? 112.43400 133.10800 147.91700 1.000 58.05000 337 ASP A CA 1
ATOM 4251 C C . ASP A 1 337 ? 112.22500 134.38500 147.11200 1.000 58.05000 337 ASP A C 1
ATOM 4252 O O . ASP A 1 337 ? 111.84500 134.32500 145.93900 1.000 58.05000 337 ASP A O 1
ATOM 4261 N N . THR A 1 338 ? 112.47300 135.54400 147.72200 1.000 51.49000 338 THR A N 1
ATOM 4262 C CA . THR A 1 338 ? 112.24700 136.80700 147.03100 1.000 51.49000 338 THR A CA 1
ATOM 4263 C C . THR A 1 338 ? 113.10500 136.94100 145.78100 1.000 51.49000 338 THR A C 1
ATOM 4264 O O . THR A 1 338 ? 112.73200 137.68300 144.86600 1.000 51.49000 338 THR A O 1
ATOM 4275 N N . GLY A 1 339 ? 114.23700 136.24800 145.71900 1.000 47.63000 339 GLY A N 1
ATOM 4276 C CA . GLY A 1 339 ? 115.06500 136.23200 144.53100 1.000 47.63000 339 GLY A CA 1
ATOM 4277 C C . GLY A 1 339 ? 116.21000 137.22000 144.50400 1.000 47.63000 339 GLY A C 1
ATOM 4278 O O . GLY A 1 339 ? 116.81600 137.40000 143.44300 1.000 47.63000 339 GLY A O 1
ATOM 4282 N N . PHE A 1 340 ? 116.52700 137.86400 145.62500 1.000 43.18000 340 PHE A N 1
ATOM 4283 C CA . PHE A 1 340 ? 117.61800 138.82400 145.67700 1.000 43.18000 340 PHE A CA 1
ATOM 4284 C C . PHE A 1 340 ? 118.44100 138.57700 146.93200 1.000 43.18000 340 PHE A C 1
ATOM 4285 O O . PHE A 1 340 ? 118.03700 137.83800 147.83200 1.000 43.18000 340 PHE A O 1
ATOM 4302 N N . GLY A 1 341 ? 119.61500 139.20200 146.98000 1.000 39.91000 341 GLY A N 1
ATOM 4303 C CA . GLY A 1 341 ? 120.51100 139.04800 148.10800 1.000 39.91000 341 GLY A CA 1
ATOM 4304 C C . GLY A 1 341 ? 121.25000 140.32200 148.45900 1.000 39.91000 341 GLY A C 1
ATOM 4305 O O . GLY A 1 341 ? 120.68700 141.41600 148.37900 1.000 39.91000 341 GLY A O 1
ATOM 4309 N N . THR A 1 342 ? 122.51300 140.19000 148.85600 1.000 37.50000 342 THR A N 1
ATOM 4310 C CA . THR A 1 342 ? 123.33200 141.33200 149.23300 1.000 37.50000 342 THR A CA 1
ATOM 4311 C C . THR A 1 342 ? 124.78300 141.00100 148.92300 1.000 37.50000 342 THR A C 1
ATOM 4312 O O . THR A 1 342 ? 125.16500 139.83300 148.84200 1.000 37.50000 342 THR A O 1
ATOM 4323 N N . ILE A 1 343 ? 125.59400 142.04100 148.75300 1.000 37.90000 343 ILE A N 1
ATOM 4324 C CA . ILE A 1 343 ? 127.00900 141.89600 148.43200 1.000 37.90000 343 ILE A CA 1
ATOM 4325 C C . ILE A 1 343 ? 127.82600 142.52900 149.54800 1.000 37.90000 343 ILE A C 1
ATOM 4326 O O . ILE A 1 343 ? 127.52900 143.64600 149.98400 1.000 37.90000 343 ILE A O 1
ATOM 4342 N N . PHE A 1 344 ? 128.84900 141.81300 150.00600 1.000 38.90000 344 PHE A N 1
ATOM 4343 C CA . PHE A 1 344 ? 129.81400 142.32500 150.96500 1.000 38.90000 344 PHE A CA 1
ATOM 4344 C C . PHE A 1 344 ? 131.20900 142.26100 150.36000 1.000 38.90000 344 PHE A C 1
ATOM 4345 O O . PHE A 1 344 ? 131.50700 141.38500 149.54500 1.000 38.90000 344 PHE A O 1
ATOM 4362 N N . THR A 1 345 ? 132.06100 143.19900 150.76200 1.000 42.20000 345 THR A N 1
ATOM 4363 C CA . THR A 1 345 ? 133.44300 143.26400 150.30600 1.000 42.20000 345 THR A CA 1
ATOM 4364 C C . THR A 1 345 ? 134.36700 143.19500 151.51100 1.000 42.20000 345 THR A C 1
ATOM 4365 O O . THR A 1 345 ? 134.16800 143.92000 152.49000 1.000 42.20000 345 THR A O 1
ATOM 4376 N N . SER A 1 346 ? 135.37500 142.33300 151.43500 1.000 46.46000 346 SER A N 1
ATOM 4377 C CA . SER A 1 346 ? 136.25400 142.07200 152.56400 1.000 46.46000 346 SER A CA 1
ATOM 4378 C C . SER A 1 346 ? 137.39700 143.08300 152.58700 1.000 46.46000 346 SER A C 1
ATOM 4379 O O . SER A 1 346 ? 137.40600 144.06700 151.84500 1.000 46.46000 346 SER A O 1
ATOM 4387 N N . ASP A 1 347 ? 138.37700 142.84100 153.44900 1.000 52.70000 347 ASP A N 1
ATOM 4388 C CA . ASP A 1 347 ? 139.60100 143.62300 153.51600 1.000 52.70000 347 ASP A CA 1
ATOM 4389 C C . ASP A 1 347 ? 140.78000 142.71500 153.17100 1.000 52.70000 347 ASP A C 1
ATOM 4390 O O . ASP A 1 347 ? 140.60500 141.56400 152.76600 1.000 52.70000 347 ASP A O 1
ATOM 4399 N N . ASP A 1 348 ? 141.99400 143.24300 153.34000 1.000 54.19000 348 ASP A N 1
ATOM 4400 C CA . ASP A 1 348 ? 143.18200 142.47300 152.98700 1.000 54.19000 348 ASP A CA 1
ATOM 4401 C C . ASP A 1 348 ? 143.26800 141.17200 153.77300 1.000 54.19000 348 ASP A C 1
ATOM 4402 O O . ASP A 1 348 ? 143.83800 140.19200 153.28400 1.000 54.19000 348 ASP A O 1
ATOM 4411 N N . ARG A 1 349 ? 142.71500 141.13800 154.98700 1.000 55.99000 349 ARG A N 1
ATOM 4412 C CA . ARG A 1 349 ? 142.74700 139.92300 155.79100 1.000 55.99000 349 ARG A CA 1
ATOM 4413 C C . ARG A 1 349 ? 141.66200 138.92900 155.40600 1.000 55.99000 349 ARG A C 1
ATOM 4414 O O . ARG A 1 349 ? 141.75400 137.75800 155.78600 1.000 55.99000 349 ARG A O 1
ATOM 4435 N N . GLY A 1 350 ? 140.64400 139.36400 154.66900 1.000 49.59000 350 GLY A N 1
ATOM 4436 C CA . GLY A 1 350 ? 139.54800 138.47900 154.33200 1.000 49.59000 350 GLY A CA 1
ATOM 4437 C C . GLY A 1 350 ? 138.64400 138.13700 155.49100 1.000 49.59000 350 GLY A C 1
ATOM 4438 O O . GLY A 1 350 ? 137.96700 137.10800 155.45000 1.000 49.59000 350 GLY A O 1
ATOM 4442 N N . ILE A 1 351 ? 138.61000 138.97200 156.52500 1.000 51.71000 351 ILE A N 1
ATOM 4443 C CA . ILE A 1 351 ? 137.81900 138.72500 157.72300 1.000 51.71000 351 ILE A CA 1
ATOM 4444 C C . ILE A 1 351 ? 136.71100 139.75900 157.88200 1.000 51.71000 351 ILE A C 1
ATOM 4445 O O . ILE A 1 351 ? 135.54000 139.40900 158.01900 1.000 51.71000 351 ILE A O 1
ATOM 4461 N N . VAL A 1 352 ? 137.06500 141.03900 157.87200 1.000 52.86000 352 VAL A N 1
ATOM 4462 C CA . VAL A 1 352 ? 136.09300 142.10100 158.10500 1.000 52.86000 352 VAL A CA 1
ATOM 4463 C C . VAL A 1 352 ? 135.36600 142.40700 156.80400 1.000 52.86000 352 VAL A C 1
ATOM 4464 O O . VAL A 1 352 ? 135.99500 142.67700 155.77500 1.000 52.86000 352 VAL A O 1
ATOM 4477 N N . TYR A 1 353 ? 134.03600 142.37700 156.84700 1.000 43.97000 353 TYR A N 1
ATOM 4478 C CA . TYR A 1 353 ? 133.19700 142.58600 155.67700 1.000 43.97000 353 TYR A CA 1
ATOM 4479 C C . TYR A 1 353 ? 132.28200 143.78100 155.89500 1.000 43.97000 353 TYR A C 1
ATOM 4480 O O . TYR A 1 353 ? 131.73600 143.96400 156.98700 1.000 43.97000 353 TYR A O 1
ATOM 4498 N N . SER A 1 354 ? 132.11500 144.58800 154.85000 1.000 43.19000 354 SER A N 1
ATOM 4499 C CA . SER A 1 354 ? 131.26000 145.76600 154.88500 1.000 43.19000 354 SER A CA 1
ATOM 4500 C C . SER A 1 354 ? 130.26600 145.70700 153.73600 1.000 43.19000 354 SER A C 1
ATOM 4501 O O . SER A 1 354 ? 130.62800 145.35600 152.61000 1.000 43.19000 354 SER A O 1
ATOM 4509 N N . LYS A 1 355 ? 129.01500 146.05700 154.02500 1.000 40.72000 355 LYS A N 1
ATOM 4510 C CA . LYS A 1 355 ? 127.96500 145.98600 153.01800 1.000 40.72000 355 LYS A CA 1
ATOM 4511 C C . LYS A 1 355 ? 128.28000 146.90800 151.84800 1.000 40.72000 355 LYS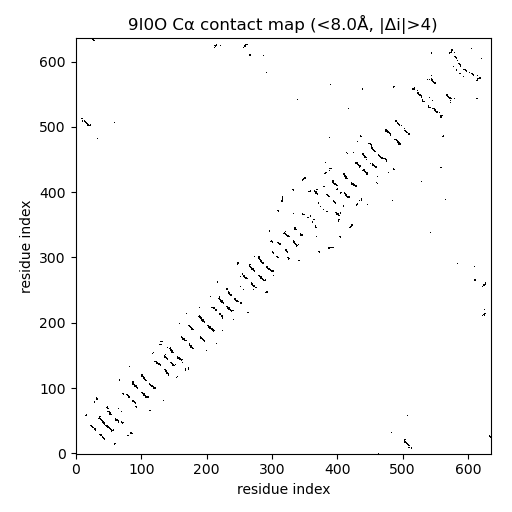 A C 1
ATOM 4512 O O . LYS A 1 355 ? 128.72100 148.04500 152.03500 1.000 40.72000 355 LYS A O 1
ATOM 4531 N N . SER A 1 356 ? 128.05100 146.41200 150.63200 1.000 38.90000 356 SER A N 1
ATOM 4532 C CA . SER A 1 356 ? 128.35100 147.16400 149.41800 1.000 38.90000 356 SER A CA 1
ATOM 4533 C C . SER A 1 356 ? 127.10300 147.46300 148.59900 1.000 38.90000 356 SER A C 1
ATOM 4534 O O . SER A 1 356 ? 126.85800 148.62700 148.26800 1.000 38.90000 356 SER A O 1
ATOM 4542 N N . LEU A 1 357 ? 126.30800 146.45100 148.25900 1.000 38.03000 357 LEU A N 1
ATOM 4543 C CA . LEU A 1 357 ? 125.13400 146.62700 147.41700 1.000 38.03000 357 LEU A CA 1
ATOM 4544 C C . LEU A 1 357 ? 123.98700 145.80300 147.97900 1.000 38.03000 357 LEU A C 1
ATOM 4545 O O . LEU A 1 357 ? 124.20400 144.79100 148.64900 1.000 38.03000 357 LEU A O 1
ATOM 4561 N N . ASP A 1 358 ? 122.76300 146.24100 147.69500 1.000 39.77000 358 ASP A N 1
ATOM 4562 C CA . ASP A 1 358 ? 121.56200 145.60000 148.20600 1.000 39.77000 358 ASP A CA 1
ATOM 4563 C C . ASP A 1 358 ? 120.62400 145.26400 147.05700 1.000 39.77000 358 ASP A C 1
ATOM 4564 O O . ASP A 1 358 ? 120.65700 145.88700 145.99400 1.000 39.77000 358 ASP A O 1
ATOM 4573 N N . ARG A 1 359 ? 119.77600 144.26600 147.29200 1.000 40.82000 359 ARG A N 1
ATOM 4574 C CA . ARG A 1 359 ? 118.82100 143.78800 146.29700 1.000 40.82000 359 ARG A CA 1
ATOM 4575 C C . ARG A 1 359 ? 119.52600 143.25600 145.05500 1.000 40.82000 359 ARG A C 1
ATOM 4576 O O . ARG A 1 359 ? 118.96700 143.26800 143.95800 1.000 40.82000 359 ARG A O 1
ATOM 4597 N N . HIS A 1 360 ? 120.75800 142.78000 145.22000 1.000 38.33000 360 HIS A N 1
ATOM 4598 C CA . HIS A 1 360 ? 121.48000 142.12500 144.13800 1.000 38.33000 360 HIS A CA 1
ATOM 4599 C C . HIS A 1 360 ? 120.62500 141.00100 143.57100 1.000 38.33000 360 HIS A C 1
ATOM 4600 O O . HIS A 1 360 ? 119.73600 140.49300 144.25800 1.000 38.33000 360 HIS A O 1
ATOM 4614 N N . LEU A 1 361 ? 120.87100 140.60500 142.32700 1.000 40.30000 361 LEU A N 1
ATOM 4615 C CA . LEU A 1 361 ? 120.05300 139.60600 141.65200 1.000 40.30000 361 LEU A CA 1
ATOM 4616 C C . LEU A 1 361 ? 120.76300 138.25900 141.65800 1.000 40.30000 361 LEU A C 1
ATOM 4617 O O . LEU A 1 361 ? 121.93300 138.16600 141.27500 1.000 40.30000 361 LEU A O 1
ATOM 4633 N N . TYR A 1 362 ? 120.05000 137.22000 142.08800 1.000 44.05000 362 TYR A N 1
ATOM 4634 C CA . TYR A 1 362 ? 120.58400 135.86100 142.07300 1.000 44.05000 362 TYR A CA 1
ATOM 4635 C C . TYR A 1 362 ? 119.39600 134.91300 141.99800 1.000 44.05000 362 TYR A C 1
ATOM 4636 O O . TYR A 1 362 ? 118.59300 134.85700 142.93400 1.000 44.05000 362 TYR A O 1
ATOM 4654 N N . THR A 1 363 ? 119.28800 134.17200 140.89400 1.000 49.34000 363 THR A N 1
ATOM 4655 C CA . THR A 1 363 ? 118.07200 133.41000 140.63000 1.000 49.34000 363 THR A CA 1
ATOM 4656 C C . THR A 1 363 ? 117.81600 132.36900 141.71400 1.000 49.34000 363 THR A C 1
ATOM 4657 O O . THR A 1 363 ? 116.72200 132.31400 142.28800 1.000 49.34000 363 THR A O 1
ATOM 4668 N N . THR A 1 364 ? 118.80400 131.53700 142.00900 1.000 52.56000 364 THR A N 1
ATOM 4669 C CA . THR A 1 364 ? 118.64500 130.46900 142.99600 1.000 52.56000 364 THR A CA 1
ATOM 4670 C C . THR A 1 364 ? 120.03400 129.94500 143.34800 1.000 52.56000 364 THR A C 1
ATOM 4671 O O . THR A 1 364 ? 121.05200 130.51100 142.93300 1.000 52.56000 364 THR A O 1
ATOM 4682 N N . THR A 1 365 ? 120.07600 128.85500 144.11800 1.000 54.33000 365 THR A N 1
ATOM 4683 C CA . THR A 1 365 ? 121.35500 128.30400 144.55500 1.000 54.33000 365 THR A CA 1
ATOM 4684 C C . THR A 1 365 ? 122.21500 127.90500 143.36200 1.000 54.33000 365 THR A C 1
ATOM 4685 O O . THR A 1 365 ? 123.41400 128.20100 143.31900 1.000 54.33000 365 THR A O 1
ATOM 4696 N N . GLY A 1 366 ? 121.61900 127.23300 142.38300 1.000 53.40000 366 GLY A N 1
ATOM 4697 C CA . GLY A 1 366 ? 122.27800 126.90400 141.13900 1.000 53.40000 366 GLY A CA 1
ATOM 4698 C C . GLY A 1 366 ? 121.97700 127.86200 140.00900 1.000 53.40000 366 GLY A C 1
ATOM 4699 O O . GLY A 1 366 ? 122.28800 127.55000 138.85300 1.000 53.40000 366 GLY A O 1
ATOM 4703 N N . GLY A 1 367 ? 121.38700 129.01600 140.30100 1.000 50.89000 367 GLY A N 1
ATOM 4704 C CA . GLY A 1 367 ? 120.99400 129.95800 139.27900 1.000 50.89000 367 GLY A CA 1
ATOM 4705 C C . GLY A 1 367 ? 122.16400 130.77900 138.77900 1.000 50.89000 367 GLY A C 1
ATOM 4706 O O . GLY A 1 367 ? 123.33500 130.45700 138.98200 1.000 50.89000 367 GLY A O 1
ATOM 4710 N N . GLU A 1 368 ? 121.82300 131.87700 138.11200 1.000 49.93000 368 GLU A N 1
ATOM 4711 C CA . GLU A 1 368 ? 122.79100 132.72800 137.44300 1.000 49.93000 368 GLU A CA 1
ATOM 4712 C C . GLU A 1 368 ? 122.63800 134.16500 137.91600 1.000 49.93000 368 GLU A C 1
ATOM 47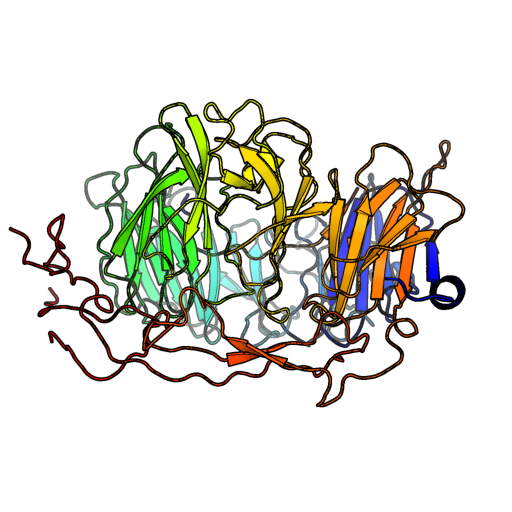13 O O . GLU A 1 368 ? 121.55500 134.58800 138.32900 1.000 49.93000 368 GLU A O 1
ATOM 4725 N N . THR A 1 369 ? 123.73700 134.91000 137.84700 1.000 42.59000 369 THR A N 1
ATOM 4726 C CA . THR A 1 369 ? 123.76500 136.31200 138.22800 1.000 42.59000 369 THR A CA 1
ATOM 4727 C C . THR A 1 369 ? 124.48300 137.10900 137.14800 1.000 42.59000 369 THR A C 1
ATOM 4728 O O . THR A 1 369 ? 125.24200 136.56200 136.34500 1.000 42.59000 369 THR A O 1
ATOM 4739 N N . ASP A 1 370 ? 124.23100 138.41400 137.13400 1.000 40.26000 370 ASP A N 1
ATOM 4740 C CA . ASP A 1 370 ? 124.77100 139.29800 136.11100 1.000 40.26000 370 ASP A CA 1
ATOM 4741 C C . ASP A 1 370 ? 126.10800 139.91700 136.49300 1.000 40.26000 370 ASP A C 1
ATOM 4742 O O . ASP A 1 370 ? 126.61600 140.75600 135.74300 1.000 40.26000 370 ASP A O 1
ATOM 4751 N N . PHE A 1 371 ? 126.68900 139.53500 137.62800 1.000 37.63000 371 PHE A N 1
ATOM 4752 C CA . PHE A 1 371 ? 127.95100 140.12700 138.05100 1.000 37.63000 371 PHE A CA 1
ATOM 4753 C C . PHE A 1 371 ? 129.01700 139.92400 136.98300 1.000 37.63000 371 PHE A C 1
ATOM 4754 O O . PHE A 1 371 ? 129.16900 138.83200 136.43200 1.000 37.63000 371 PHE A O 1
ATOM 4771 N N . THR A 1 372 ? 129.76300 140.98800 136.69200 1.000 37.18000 372 THR A N 1
ATOM 4772 C CA . THR A 1 372 ? 130.74300 140.96600 135.61500 1.000 37.18000 372 THR A CA 1
ATOM 4773 C C . THR A 1 372 ? 131.91700 141.85900 135.98400 1.000 37.18000 372 THR A C 1
ATOM 4774 O O . THR A 1 372 ? 131.72200 143.02200 136.34500 1.000 37.18000 372 THR A O 1
ATOM 4785 N N . ASN A 1 373 ? 133.12600 141.31500 135.88600 1.000 35.21000 373 ASN A N 1
ATOM 4786 C CA . ASN A 1 373 ? 134.34700 142.07100 136.13500 1.000 35.21000 373 ASN A CA 1
ATOM 4787 C C . ASN A 1 373 ? 134.87000 142.60100 134.80600 1.000 35.21000 373 ASN A C 1
ATOM 4788 O O . ASN A 1 373 ? 135.27600 141.82100 133.94000 1.000 35.21000 373 ASN A O 1
ATOM 4798 N N . VAL A 1 374 ? 134.85700 143.92100 134.64500 1.000 35.99000 374 VAL A N 1
ATOM 4799 C CA . VAL A 1 374 ? 135.35400 144.54800 133.42500 1.000 35.99000 374 VAL A CA 1
ATOM 4800 C C . VAL A 1 374 ? 136.87700 144.52300 133.48300 1.000 35.99000 374 VAL A C 1
ATOM 4801 O O . VAL A 1 374 ? 137.49200 145.31400 134.20000 1.000 35.99000 374 VAL A O 1
ATOM 4814 N N . THR A 1 375 ? 137.48800 143.61400 132.72200 1.000 38.32000 375 THR A N 1
ATOM 4815 C CA . THR A 1 375 ? 138.93200 143.43200 132.77700 1.000 38.32000 375 THR A CA 1
ATOM 4816 C C . THR A 1 375 ? 139.69300 144.54400 132.07500 1.000 38.32000 375 THR A C 1
ATOM 4817 O O . THR A 1 375 ? 140.88000 144.73800 132.35600 1.000 38.32000 375 THR A O 1
ATOM 4828 N N . SER A 1 376 ? 139.04100 145.28000 131.17700 1.000 38.70000 376 SER A N 1
ATOM 4829 C CA . SER A 1 376 ? 139.73900 146.31000 130.41900 1.000 38.70000 376 SER A CA 1
ATOM 4830 C C . SER A 1 376 ? 140.25500 147.41600 131.32900 1.000 38.70000 376 SER A C 1
ATOM 4831 O O . SER A 1 376 ? 141.39200 147.87300 131.17300 1.000 38.70000 376 SER A O 1
ATOM 4839 N N . LEU A 1 377 ? 139.44100 147.85400 132.28300 1.000 39.45000 377 LEU A N 1
ATOM 4840 C CA . LEU A 1 377 ? 139.77800 148.96400 133.15900 1.000 39.45000 377 LEU A CA 1
ATOM 4841 C C . LEU A 1 377 ? 139.85900 148.49500 134.60600 1.000 39.45000 377 LEU A C 1
ATOM 4842 O O . LEU A 1 377 ? 139.16300 147.56400 135.01800 1.000 39.45000 377 LEU A O 1
ATOM 4858 N N . ARG A 1 378 ? 140.71500 149.15800 135.37600 1.000 42.46000 378 ARG A N 1
ATOM 4859 C CA . ARG A 1 378 ? 140.97400 148.74300 136.74700 1.000 42.46000 378 ARG A CA 1
ATOM 4860 C C . ARG A 1 378 ? 139.82100 149.12400 137.66800 1.000 42.46000 378 ARG A C 1
ATOM 4861 O O . ARG A 1 378 ? 139.35100 150.26400 137.66700 1.000 42.46000 378 ARG A O 1
ATOM 4882 N N . GLY A 1 379 ? 139.37900 148.16000 138.46900 1.000 40.30000 379 GLY A N 1
ATOM 4883 C CA . GLY A 1 379 ? 138.35600 148.43400 139.47100 1.000 40.30000 379 GLY A CA 1
ATOM 4884 C C . GLY A 1 379 ? 137.01700 148.84600 138.90300 1.000 40.30000 379 GLY A C 1
ATOM 4885 O O . GLY A 1 379 ? 136.39700 149.79300 139.40100 1.000 40.30000 379 GLY A O 1
ATOM 4889 N N . VAL A 1 380 ? 136.55000 148.15300 137.86800 1.000 37.06000 380 VAL A N 1
ATOM 4890 C CA . VAL A 1 380 ? 135.24100 148.40100 137.27400 1.000 37.06000 380 VAL A CA 1
ATOM 4891 C C . VAL A 1 380 ? 134.45800 147.09700 137.26000 1.000 37.06000 380 VAL A C 1
ATOM 4892 O O . VAL A 1 380 ? 134.95500 146.07000 136.78700 1.000 37.06000 380 VAL A O 1
ATOM 4905 N N . TYR A 1 381 ? 133.23400 147.14000 137.78100 1.000 37.23000 381 TYR A N 1
ATOM 4906 C CA . TYR A 1 381 ? 132.36000 145.97600 137.81800 1.000 37.23000 381 TYR A CA 1
ATOM 4907 C C . TYR A 1 381 ? 130.94800 146.40800 137.45500 1.000 37.23000 381 TYR A C 1
ATOM 4908 O O . TYR A 1 381 ? 130.57100 147.56900 137.62400 1.000 37.23000 381 TYR A O 1
ATOM 4926 N N . ILE A 1 382 ? 130.16900 145.45800 136.94800 1.000 37.29000 382 ILE A N 1
ATOM 4927 C CA . ILE A 1 382 ? 128.79000 145.70300 136.54200 1.000 37.29000 382 ILE A CA 1
ATOM 4928 C C . ILE A 1 382 ? 127.92600 144.57100 137.07200 1.000 37.29000 382 ILE A C 1
ATOM 4929 O O . ILE A 1 382 ? 128.34000 143.40800 137.06900 1.000 37.29000 382 ILE A O 1
ATOM 4945 N N . THR A 1 383 ? 126.72500 144.91100 137.52900 1.000 37.74000 383 THR A N 1
ATOM 4946 C CA . THR A 1 383 ? 125.80600 143.92000 138.07000 1.000 37.74000 383 THR A CA 1
ATOM 4947 C C . THR A 1 383 ? 124.39000 144.46300 137.95500 1.000 37.74000 383 THR A C 1
ATOM 4948 O O . THR A 1 383 ? 124.17900 145.65100 137.71000 1.000 37.74000 383 THR A O 1
ATOM 4959 N N . SER A 1 384 ? 123.42000 143.57200 138.13700 1.000 38.58000 384 SER A N 1
ATOM 4960 C CA . SER A 1 384 ? 122.00700 143.90200 138.00900 1.000 38.58000 384 SER A CA 1
ATOM 4961 C C . SER A 1 384 ? 121.35600 143.89600 139.38300 1.000 38.58000 384 SER A C 1
ATOM 4962 O O . SER A 1 384 ? 121.57900 142.97500 140.17400 1.000 38.58000 384 SER A O 1
ATOM 4970 N N . VAL A 1 385 ? 120.55400 144.91800 139.66200 1.000 39.30000 385 VAL A N 1
ATOM 4971 C CA . VAL A 1 385 ? 119.82200 145.01900 140.91300 1.000 39.30000 385 VAL A CA 1
ATOM 4972 C C . VAL A 1 385 ? 118.34400 144.75700 140.64100 1.000 39.30000 385 VAL A C 1
ATOM 4973 O O . VAL A 1 385 ? 117.90600 144.65300 139.49800 1.000 39.30000 385 VAL A O 1
ATOM 4986 N N . LEU A 1 386 ? 117.57500 144.64000 141.71800 1.000 42.18000 386 LEU A N 1
ATOM 4987 C CA . LEU A 1 386 ? 116.14400 144.38800 141.64700 1.000 42.18000 386 LEU A CA 1
ATOM 4988 C C . LEU A 1 386 ? 115.40700 145.57600 142.24700 1.000 42.18000 386 LEU A C 1
ATOM 4989 O O . LEU A 1 386 ? 115.69900 145.98700 143.37300 1.000 42.18000 386 LEU A O 1
ATOM 5005 N N . SER A 1 387 ? 114.45900 146.12400 141.49700 1.000 44.97000 387 SER A N 1
ATOM 5006 C CA . SER A 1 387 ? 113.73100 147.31000 141.92700 1.000 44.97000 387 SER A CA 1
ATOM 5007 C C . SER A 1 387 ? 112.59400 146.90800 142.86400 1.000 44.97000 387 SER A C 1
ATOM 5008 O O . SER A 1 387 ? 112.49800 145.76400 143.31500 1.000 44.97000 387 SER A O 1
ATOM 5016 N N . GLU A 1 388 ? 111.71500 147.86300 143.17400 1.000 48.24000 388 GLU A N 1
ATOM 5017 C CA . GLU A 1 388 ? 110.57100 147.57900 144.03200 1.000 48.24000 388 GLU A CA 1
ATOM 5018 C C . GLU A 1 388 ? 109.49400 146.78600 143.30400 1.000 48.24000 388 GLU A C 1
ATOM 5019 O O . GLU A 1 388 ? 108.74800 146.03500 143.94100 1.000 48.24000 388 GLU A O 1
ATOM 5031 N N . ASP A 1 389 ? 109.39800 146.93700 141.98400 1.000 47.74000 389 ASP A N 1
ATOM 5032 C CA . ASP A 1 389 ? 108.37700 146.27600 141.18500 1.000 47.74000 389 ASP A CA 1
ATOM 5033 C C . ASP A 1 389 ? 108.90200 145.04000 140.47000 1.000 47.74000 389 ASP A C 1
ATOM 5034 O O . ASP A 1 389 ? 108.23100 144.52700 139.57100 1.000 47.74000 389 ASP A O 1
ATOM 5043 N N . ASN A 1 390 ? 110.08600 144.55700 140.84300 1.000 46.27000 390 ASN A N 1
ATOM 5044 C CA . ASN A 1 390 ? 110.72400 143.43000 140.16500 1.000 46.27000 390 ASN A CA 1
ATOM 5045 C C . ASN A 1 390 ? 111.04200 143.78500 138.71300 1.000 46.27000 390 ASN A C 1
ATOM 5046 O O . ASN A 1 390 ? 110.78000 143.01500 137.78800 1.000 46.27000 390 ASN A O 1
ATOM 5057 N N . SER A 1 391 ? 111.60400 144.97500 138.52000 1.000 44.82000 391 SER A N 1
ATOM 5058 C CA . SER A 1 391 ? 112.09000 145.43000 137.22200 1.000 44.82000 391 SER A CA 1
ATOM 5059 C C . SER A 1 391 ? 113.60400 145.54900 137.31600 1.000 44.82000 391 SER A C 1
ATOM 5060 O O . SER A 1 391 ? 114.11900 146.40100 138.04700 1.000 44.82000 391 SER A O 1
ATOM 5068 N N . ILE A 1 392 ? 114.31600 144.70000 136.57800 1.000 41.41000 392 ILE A N 1
ATOM 5069 C CA . ILE A 1 392 ? 115.76400 144.63300 136.70500 1.000 41.41000 392 ILE A CA 1
ATOM 5070 C C . ILE A 1 392 ? 116.39100 145.93000 136.20700 1.000 41.41000 392 ILE A C 1
ATOM 5071 O O . ILE A 1 392 ? 115.86700 146.59900 135.30800 1.000 41.41000 392 ILE A O 1
ATOM 5087 N N . GLN A 1 393 ? 117.52600 146.29300 136.80300 1.000 41.00000 393 GLN A N 1
ATOM 5088 C CA . GLN A 1 393 ? 118.27100 147.47900 136.40700 1.000 41.00000 393 GLN A CA 1
ATOM 5089 C C . GLN A 1 393 ? 119.75500 147.19500 136.56500 1.000 41.00000 393 GLN A C 1
ATOM 5090 O O . GLN A 1 393 ? 120.15600 146.29200 137.30000 1.000 41.00000 393 GLN A O 1
ATOM 5104 N N . THR A 1 394 ? 120.57100 147.98000 135.86800 1.000 39.94000 394 THR A N 1
ATOM 5105 C CA . THR A 1 394 ? 122.01100 147.77000 135.80700 1.000 39.94000 394 THR A CA 1
ATOM 5106 C C . THR A 1 394 ? 122.73400 148.85800 136.58800 1.000 39.94000 394 THR A C 1
ATOM 5107 O O . THR A 1 394 ? 122.39700 150.04000 136.47100 1.000 39.94000 394 THR A O 1
ATOM 5118 N N . MET A 1 395 ? 123.72700 148.45300 137.37500 1.000 38.59000 395 MET A N 1
ATOM 5119 C CA . MET A 1 395 ? 124.54100 149.35800 138.17000 1.000 38.59000 395 MET A CA 1
ATOM 5120 C C . MET A 1 395 ? 126.01200 149.11500 137.86500 1.000 38.59000 395 MET A C 1
ATOM 5121 O O . MET A 1 395 ? 126.40700 148.00900 137.49100 1.000 38.59000 395 MET A O 1
ATOM 5135 N N . ILE A 1 396 ? 126.82100 150.15800 138.02500 1.000 38.26000 396 ILE A N 1
ATOM 5136 C CA . ILE A 1 396 ? 128.24900 150.09400 137.74000 1.000 38.26000 396 ILE A CA 1
ATOM 5137 C C . ILE A 1 396 ? 129.00500 150.76500 138.87500 1.000 38.26000 396 ILE A C 1
ATOM 5138 O O . ILE A 1 396 ? 128.54400 151.76500 139.43400 1.000 38.26000 396 ILE A O 1
ATOM 5154 N N . THR A 1 397 ? 130.16700 150.21300 139.21600 1.000 37.49000 397 THR A N 1
ATOM 5155 C CA . THR A 1 397 ? 131.03900 150.77700 140.23500 1.000 37.49000 397 THR A CA 1
ATOM 5156 C C . THR A 1 397 ? 132.44300 150.91900 139.67400 1.000 37.49000 397 THR A C 1
ATOM 5157 O O . THR A 1 397 ? 132.92500 150.03500 138.96300 1.000 37.49000 397 THR A O 1
ATOM 5168 N N . PHE A 1 398 ? 133.09500 152.03400 139.99900 1.000 38.96000 398 PHE A N 1
ATOM 5169 C CA . PHE A 1 398 ? 134.46100 152.28900 139.57100 1.000 38.96000 398 PHE A CA 1
ATOM 5170 C C . PHE A 1 398 ? 135.46700 152.24000 140.71100 1.000 38.96000 398 PHE A C 1
ATOM 5171 O O . PHE A 1 398 ? 136.67100 152.21200 140.44500 1.000 38.96000 398 PHE A O 1
ATOM 5188 N N . ASP A 1 399 ? 135.01200 152.23200 141.96400 1.000 42.17000 399 ASP A N 1
ATOM 5189 C CA . ASP A 1 399 ? 135.89200 152.23700 143.12500 1.000 42.17000 399 ASP A CA 1
ATOM 5190 C C . ASP A 1 399 ? 136.03800 150.85300 143.74400 1.000 42.17000 399 ASP A C 1
ATOM 5191 O O . ASP A 1 399 ? 136.21200 150.73400 144.96100 1.000 42.17000 399 ASP A O 1
ATOM 5200 N N . GLN A 1 400 ? 135.97000 149.80100 142.93200 1.000 41.24000 400 GLN A N 1
ATOM 5201 C CA . GLN A 1 400 ? 136.07400 148.43300 143.43000 1.000 41.24000 400 GLN A CA 1
ATOM 5202 C C . GLN A 1 400 ? 134.98300 148.14300 144.45800 1.000 41.24000 400 GLN A C 1
ATOM 5203 O O . GLN A 1 400 ? 135.20500 147.44800 145.44900 1.000 41.24000 400 GLN A O 1
ATOM 5217 N N . GLY A 1 401 ? 133.79300 148.68500 144.22200 1.000 40.14000 401 GLY A N 1
ATOM 5218 C CA . GLY A 1 401 ? 132.66000 148.46700 145.09400 1.000 40.14000 401 GLY A CA 1
ATOM 5219 C C . GLY A 1 401 ? 132.34300 149.59400 146.05100 1.000 40.14000 401 GLY A C 1
ATOM 5220 O O . GLY A 1 401 ? 131.45000 149.43200 146.88900 1.000 40.14000 401 GLY A O 1
ATOM 5224 N N . GLY A 1 402 ? 133.04200 150.72500 145.96200 1.000 41.03000 402 GLY A N 1
ATOM 5225 C CA . GLY A 1 402 ? 132.75300 151.82900 146.86400 1.000 41.03000 402 GLY A CA 1
ATOM 5226 C C . GLY A 1 402 ? 131.38800 152.44500 146.61800 1.000 41.03000 402 GLY A C 1
ATOM 5227 O O . GLY A 1 402 ? 130.60400 152.63600 147.55100 1.000 41.03000 402 GLY A O 1
ATOM 5231 N N . ARG A 1 403 ? 131.08300 152.75900 145.36000 1.000 42.51000 403 ARG A N 1
ATOM 5232 C CA . ARG A 1 403 ? 129.82200 153.38900 144.99500 1.000 42.51000 403 ARG A CA 1
ATOM 5233 C C . ARG A 1 403 ? 129.27500 152.73100 143.73900 1.000 42.51000 403 ARG A C 1
ATOM 5234 O O . ARG A 1 403 ? 130.03000 152.19900 142.92200 1.000 42.51000 403 ARG A O 1
ATOM 5255 N N . TRP A 1 404 ? 127.95300 152.77600 143.59100 1.000 37.37000 404 TRP A N 1
ATOM 5256 C CA . TRP A 1 404 ? 127.26900 152.21500 142.43600 1.000 37.37000 404 TRP A CA 1
ATOM 5257 C C . TRP A 1 404 ? 126.31800 153.25400 141.86200 1.000 37.37000 404 TRP A C 1
ATOM 5258 O O . TRP A 1 404 ? 125.67500 153.99600 142.60800 1.000 37.37000 404 TRP A O 1
ATOM 5279 N N . THR A 1 405 ? 126.23500 153.30600 140.53500 1.000 39.17000 405 THR A N 1
ATOM 5280 C CA . THR A 1 405 ? 125.37100 154.25500 139.84800 1.000 39.17000 405 THR A CA 1
ATOM 5281 C C . THR A 1 405 ? 124.89100 153.62700 138.54600 1.000 39.17000 405 THR A C 1
ATOM 5282 O O . THR A 1 405 ? 125.33400 152.54500 138.15400 1.000 39.17000 405 THR A O 1
ATOM 5293 N N . HIS A 1 406 ? 123.97200 154.31700 137.87500 1.000 42.08000 406 HIS A N 1
ATOM 5294 C CA . HIS A 1 406 ? 123.44000 153.84800 136.60500 1.000 42.08000 406 HIS A CA 1
ATOM 5295 C C . HIS A 1 406 ? 124.42500 154.11500 135.47500 1.000 42.08000 406 HIS A C 1
ATOM 5296 O O . HIS A 1 406 ? 125.21200 155.06300 135.51800 1.000 42.08000 406 HIS A O 1
ATOM 5310 N N . LEU A 1 407 ? 124.37300 153.26600 134.45200 1.000 40.95000 407 LEU A N 1
ATOM 5311 C CA . LEU A 1 407 ? 125.18900 153.48600 133.26600 1.000 40.95000 407 LEU A CA 1
ATOM 5312 C C . LEU A 1 407 ? 124.75600 154.76700 132.56700 1.000 40.95000 407 LEU A C 1
ATOM 5313 O O . LEU A 1 407 ? 123.56400 155.04700 132.42900 1.000 40.95000 407 LEU A O 1
ATOM 5329 N N . ARG A 1 408 ? 125.73400 155.55000 132.12000 1.000 46.76000 408 ARG A N 1
ATOM 5330 C CA . ARG A 1 408 ? 125.42300 156.81800 131.47800 1.000 46.76000 408 ARG A CA 1
ATOM 5331 C C . ARG A 1 408 ? 124.64100 156.58200 130.19200 1.000 46.76000 408 ARG A C 1
ATOM 5332 O O . ARG A 1 408 ? 124.93400 155.66100 129.42700 1.000 46.76000 408 ARG A O 1
ATOM 5353 N N . LYS A 1 409 ? 123.63900 157.42100 129.96100 1.000 50.25000 409 LYS A N 1
ATOM 5354 C CA . LYS A 1 409 ? 122.82000 157.29200 128.76600 1.000 50.25000 409 LYS A CA 1
ATOM 5355 C C . LYS A 1 409 ? 123.64700 157.61300 127.52200 1.000 50.25000 409 LYS A C 1
ATOM 5356 O O . LYS A 1 409 ? 124.46200 158.54000 127.54300 1.000 50.25000 409 LYS A O 1
ATOM 5375 N N . PRO A 1 410 ? 123.47000 156.87000 126.42800 1.000 48.12000 410 PRO A N 1
ATOM 5376 C CA . PRO A 1 410 ? 124.11000 157.26800 125.17000 1.000 48.12000 410 PRO A CA 1
ATOM 5377 C C . PRO A 1 410 ? 123.64500 158.64900 124.73900 1.000 48.12000 410 PRO A C 1
ATOM 5378 O O . PRO A 1 410 ? 122.46400 158.98500 124.83400 1.000 48.12000 410 PRO A O 1
ATOM 5389 N N . GLU A 1 411 ? 124.58500 159.45000 124.24100 1.000 55.68000 411 GLU A N 1
ATOM 5390 C CA . GLU A 1 411 ? 124.29000 160.84900 123.95900 1.000 55.68000 411 GLU A CA 1
ATOM 5391 C C . GLU A 1 411 ? 123.42600 161.04300 122.72100 1.000 55.68000 411 GLU A C 1
ATOM 5392 O O . GLU A 1 411 ? 122.96700 162.16600 122.48600 1.000 55.68000 411 GLU A O 1
ATOM 5404 N N . ASN A 1 412 ? 123.19400 160.00100 121.92800 1.000 60.98000 412 ASN A N 1
ATOM 5405 C CA . ASN A 1 412 ? 122.46400 160.13400 120.67100 1.000 60.98000 412 ASN A CA 1
ATOM 5406 C C . ASN A 1 412 ? 121.45900 158.99600 120.51300 1.000 60.98000 412 ASN A C 1
ATOM 5407 O O . ASN A 1 412 ? 121.37000 158.35300 119.46600 1.000 60.98000 412 ASN A O 1
ATOM 5418 N N . SER A 1 413 ? 120.68500 158.73200 121.56500 1.000 57.13000 413 SER A N 1
ATOM 5419 C CA . SER A 1 413 ? 119.65600 157.70300 121.52800 1.000 57.13000 413 SER A CA 1
ATOM 5420 C C . SER A 1 413 ? 118.41500 158.20400 122.25200 1.000 57.13000 413 SER A C 1
ATOM 5421 O O . SER A 1 413 ? 118.48200 159.09700 123.09800 1.000 57.13000 413 SER A O 1
ATOM 5429 N N . GLU A 1 414 ? 117.27600 157.61000 121.90700 1.000 62.44000 414 GLU A N 1
ATOM 5430 C CA . GLU A 1 414 ? 115.98200 157.99100 122.45500 1.000 62.44000 414 GLU A CA 1
ATOM 5431 C C . GLU A 1 414 ? 115.47300 156.90900 123.39600 1.000 62.44000 414 GLU A C 1
ATOM 5432 O O . GLU A 1 414 ? 115.59500 155.71400 123.11000 1.000 62.44000 414 GLU A O 1
ATOM 5444 N N . CYS A 1 415 ? 114.90000 157.33500 124.51800 1.000 60.90000 415 CYS A N 1
ATOM 5445 C CA . CYS A 1 415 ? 114.36200 156.39700 125.49000 1.000 60.90000 415 CYS A CA 1
ATOM 5446 C C . CYS A 1 415 ? 113.18700 155.62700 124.89500 1.000 60.90000 415 CYS A C 1
ATOM 5447 O O . CYS A 1 415 ? 112.42600 156.14600 124.07400 1.000 60.90000 415 CYS A O 1
ATOM 5454 N N . ASP A 1 416 ? 113.04600 154.37200 125.31700 1.000 59.08000 416 ASP A N 1
ATOM 5455 C CA . ASP A 1 416 ? 111.98900 153.50600 124.81900 1.000 59.08000 416 ASP A CA 1
ATOM 5456 C C . ASP A 1 416 ? 110.75800 153.62500 125.71900 1.000 59.08000 416 ASP A C 1
ATOM 5457 O O . ASP A 1 416 ? 110.67100 154.50300 126.58000 1.000 59.08000 416 ASP A O 1
ATOM 5466 N N . ALA A 1 417 ? 109.78700 152.73000 125.52500 1.000 60.64000 417 ALA A N 1
ATOM 5467 C CA . ALA A 1 417 ? 108.53300 152.81200 126.26400 1.000 60.64000 417 ALA A CA 1
ATOM 5468 C C . ALA A 1 417 ? 108.72500 152.64200 127.76500 1.000 60.64000 417 ALA A C 1
ATOM 5469 O O . ALA A 1 417 ? 107.91000 153.14900 128.54300 1.000 60.64000 417 ALA A O 1
ATOM 5476 N N . THR A 1 418 ? 109.77600 151.94000 128.19300 1.000 58.98000 418 THR A N 1
ATOM 5477 C CA . THR A 1 418 ? 109.98000 151.70400 129.61700 1.000 58.98000 418 THR A CA 1
ATOM 5478 C C . THR A 1 418 ? 110.28900 152.98400 130.38300 1.000 58.98000 418 THR A C 1
ATOM 5479 O O . THR A 1 418 ? 110.14900 153.00300 131.61000 1.000 58.98000 418 THR A O 1
ATOM 5490 N N . ALA A 1 419 ? 110.69800 154.04800 129.69700 1.000 61.05000 419 ALA A N 1
ATOM 5491 C CA . ALA A 1 419 ? 111.07300 155.30000 130.34100 1.000 61.05000 419 ALA A CA 1
ATOM 5492 C C . ALA A 1 419 ? 109.88900 156.25700 130.31600 1.000 61.05000 419 ALA A C 1
ATOM 5493 O O . ALA A 1 419 ? 109.36200 156.57200 129.24300 1.000 61.05000 419 ALA A O 1
ATOM 5500 N N . LYS A 1 420 ? 109.47400 156.71400 131.49800 1.000 67.73000 420 LYS A N 1
ATOM 5501 C CA . LYS A 1 420 ? 108.39200 157.68900 131.58500 1.000 67.73000 420 LYS A CA 1
ATOM 5502 C C . LYS A 1 420 ? 108.85800 159.07900 131.17100 1.000 67.73000 420 LYS A C 1
ATOM 5503 O O . LYS A 1 420 ? 108.12900 159.80100 130.48100 1.000 67.73000 420 LYS A O 1
ATOM 5522 N N . ASN A 1 421 ? 110.06100 159.47100 131.58300 1.000 70.06000 421 ASN A N 1
ATOM 5523 C CA . ASN A 1 421 ? 110.62600 160.76800 131.22800 1.000 70.06000 421 ASN A CA 1
ATOM 5524 C C . ASN A 1 421 ? 111.43500 160.60000 129.94700 1.000 70.06000 421 ASN A C 1
ATOM 5525 O O . ASN A 1 421 ? 112.53000 160.02900 129.96600 1.000 70.06000 421 ASN A O 1
ATOM 5536 N N . LYS A 1 422 ? 110.90000 161.10300 128.83300 1.000 68.44000 422 LYS A N 1
ATOM 5537 C CA . LYS A 1 422 ? 111.53900 160.90800 127.53800 1.000 68.44000 422 LYS A CA 1
ATOM 5538 C C . LYS A 1 422 ? 112.87100 161.63400 127.42000 1.000 68.44000 422 LYS A C 1
ATOM 5539 O O . LYS A 1 422 ? 113.62500 161.35700 126.48100 1.000 68.44000 422 LYS A O 1
ATOM 5558 N N . ASN A 1 423 ? 113.17700 162.55200 128.33600 1.000 71.90000 423 ASN A N 1
ATOM 5559 C CA . ASN A 1 423 ? 114.45800 163.24400 128.35700 1.000 71.90000 423 ASN A CA 1
ATOM 5560 C C . ASN A 1 423 ? 115.37700 162.73100 129.45800 1.000 71.90000 423 ASN A C 1
ATOM 5561 O O . ASN A 1 423 ? 116.40700 163.35600 129.73200 1.000 71.90000 423 ASN A O 1
ATOM 5572 N N . GLU A 1 424 ? 115.03400 161.61100 130.09700 1.000 67.39000 424 GLU A N 1
ATOM 5573 C CA . GLU A 1 424 ? 115.81100 161.10500 131.22700 1.000 67.39000 424 GLU A CA 1
ATOM 5574 C C . GLU A 1 424 ? 115.65100 159.58900 131.26900 1.000 67.39000 424 GLU A C 1
ATOM 5575 O O . GLU A 1 424 ? 114.59400 159.08600 131.66200 1.000 67.39000 424 GLU A O 1
ATOM 5587 N N . CYS A 1 425 ? 116.69800 158.87200 130.87300 1.000 57.44000 425 CYS A N 1
ATOM 5588 C CA . CYS A 1 425 ? 116.72000 157.42000 130.96500 1.000 57.44000 425 CYS A CA 1
ATOM 5589 C C . CYS A 1 425 ? 118.17300 156.97600 131.08600 1.000 57.44000 425 CYS A C 1
ATOM 5590 O O . CYS A 1 425 ? 119.08000 157.80000 131.23700 1.000 57.44000 425 CYS A O 1
ATOM 5597 N N . SER A 1 426 ? 118.39700 155.66500 131.02800 1.000 48.94000 426 SER A N 1
ATOM 5598 C CA . SER A 1 426 ? 119.73000 155.11500 131.21800 1.000 48.94000 426 SER A CA 1
ATOM 5599 C C . SER A 1 426 ? 119.85800 153.81900 130.43500 1.000 48.94000 426 SER A C 1
ATOM 5600 O O . SER A 1 426 ? 118.86500 153.19700 130.05500 1.000 48.94000 426 SER A O 1
ATOM 5608 N N . LEU A 1 427 ? 121.10400 153.42100 130.19900 1.000 43.37000 427 LEU A N 1
ATOM 5609 C CA . LEU A 1 427 ? 121.41200 152.21500 129.44600 1.000 43.37000 427 LEU A CA 1
ATOM 5610 C C . LEU A 1 427 ? 121.39300 151.00300 130.36600 1.000 43.37000 427 LEU A C 1
ATOM 5611 O O . LEU A 1 427 ? 121.84400 151.07100 131.51200 1.000 43.37000 427 LEU A O 1
ATOM 5627 N N . HIS A 1 428 ? 120.86600 149.89300 129.85700 1.000 43.56000 428 HIS A N 1
ATOM 5628 C CA . HIS A 1 428 ? 120.81900 148.63500 130.58400 1.000 43.56000 428 HIS A CA 1
ATOM 5629 C C . HIS A 1 428 ? 121.35700 147.52600 129.69300 1.000 43.56000 428 HIS A C 1
ATOM 5630 O O . HIS A 1 428 ? 121.17800 147.55000 128.47400 1.000 43.56000 428 HIS A O 1
ATOM 5644 N N . ILE A 1 429 ? 122.01000 146.54800 130.31400 1.000 40.47000 429 ILE A N 1
ATOM 5645 C CA . ILE A 1 429 ? 122.81100 145.55500 129.60900 1.000 40.47000 429 ILE A CA 1
ATOM 5646 C C . ILE A 1 429 ? 122.24700 144.16800 129.88000 1.000 40.47000 429 ILE A C 1
ATOM 5647 O O . ILE A 1 429 ? 121.92900 143.83500 131.02700 1.000 40.47000 429 ILE A O 1
ATOM 5663 N N . HIS A 1 430 ? 122.12400 143.36600 128.82500 1.000 41.09000 430 HIS A N 1
ATOM 5664 C CA . HIS A 1 430 ? 121.69100 141.98300 128.96000 1.000 41.09000 430 HIS A CA 1
ATOM 5665 C C . HIS A 1 430 ? 122.87200 141.09800 129.33800 1.000 41.09000 430 HIS A C 1
ATOM 5666 O O . HIS A 1 430 ? 124.00000 141.32100 128.89200 1.000 41.09000 430 HIS A O 1
ATOM 5680 N N . ALA A 1 431 ? 122.60500 140.08600 130.15400 1.000 41.55000 431 ALA A N 1
ATOM 5681 C CA . ALA A 1 431 ? 123.65800 139.25900 130.72800 1.000 41.55000 431 ALA A CA 1
ATOM 5682 C C . ALA A 1 431 ? 123.11100 137.84700 130.91000 1.000 41.55000 431 ALA A C 1
ATOM 5683 O O . ALA A 1 431 ? 122.11700 137.46800 130.28200 1.000 41.55000 431 ALA A O 1
ATOM 5690 N N . SER A 1 432 ? 123.77500 137.05900 131.75900 1.000 44.53000 432 SER A N 1
ATOM 5691 C CA . SER A 1 432 ? 123.43400 135.64700 131.90800 1.000 44.53000 432 SER A CA 1
ATOM 5692 C C . SER A 1 432 ? 121.94600 135.44900 132.16900 1.000 44.53000 432 SER A C 1
ATOM 5693 O O . SER A 1 432 ? 121.31600 134.55600 131.59100 1.000 44.53000 432 SER A O 1
ATOM 5701 N N . TYR A 1 433 ? 121.36500 136.26700 133.04800 1.000 44.74000 433 TYR A N 1
ATOM 5702 C CA . TYR A 1 433 ? 119.95400 136.09500 133.37200 1.000 44.74000 433 TYR A CA 1
ATOM 5703 C C . TYR A 1 433 ? 119.07700 136.28200 132.14100 1.000 44.74000 433 TYR A C 1
ATOM 5704 O O . TYR A 1 433 ? 118.15000 135.49900 131.90700 1.000 44.74000 433 TYR A O 1
ATOM 5722 N N . SER A 1 434 ? 119.35100 137.31300 131.34100 1.000 43.75000 434 SER A N 1
ATOM 5723 C CA . SER A 1 434 ? 118.53500 137.55300 130.15500 1.000 43.75000 434 SER A CA 1
ATOM 5724 C C . SER A 1 434 ? 118.60900 136.37500 129.19500 1.000 43.75000 434 SER A C 1
ATOM 5725 O O . SER A 1 434 ? 117.59800 135.98000 128.60500 1.000 43.75000 434 SER A O 1
ATOM 5733 N N . ILE A 1 435 ? 119.80000 135.80400 129.02100 1.000 43.95000 435 ILE A N 1
ATOM 5734 C CA . ILE A 1 435 ? 119.93600 134.60900 128.19500 1.000 43.95000 435 ILE A CA 1
ATOM 5735 C C . ILE A 1 435 ? 119.12100 133.46700 128.78600 1.000 43.95000 435 ILE A C 1
ATOM 5736 O O . ILE A 1 435 ? 118.51800 132.67100 128.05600 1.000 43.95000 435 ILE A O 1
ATOM 5752 N N . SER A 1 436 ? 119.09100 133.36600 130.11800 1.000 45.70000 436 SER A N 1
ATOM 5753 C CA . SER A 1 436 ? 118.33000 132.29900 130.76200 1.000 45.70000 436 SER A CA 1
ATOM 5754 C C . SER A 1 436 ? 116.84800 132.39600 130.42700 1.000 45.70000 436 SER A C 1
ATOM 5755 O O . SER A 1 436 ? 116.19500 131.37800 130.16900 1.000 45.70000 436 SER A O 1
ATOM 5763 N N . GLN A 1 437 ? 116.29800 133.61000 130.42200 1.000 46.19000 437 GLN A N 1
ATOM 5764 C CA . GLN A 1 437 ? 114.88500 133.80800 130.12200 1.000 46.19000 437 GLN A CA 1
ATOM 5765 C C . GLN A 1 437 ? 114.55400 133.61000 128.64900 1.000 46.19000 437 GLN A C 1
ATOM 5766 O O . GLN A 1 437 ? 113.41800 133.88900 128.25100 1.000 46.19000 437 GLN A O 1
ATOM 5780 N N . LYS A 1 438 ? 115.49900 133.14100 127.83400 1.000 47.51000 438 LYS A N 1
ATOM 5781 C CA . LYS A 1 438 ? 115.25700 132.85900 126.42200 1.000 47.51000 438 LYS A CA 1
ATOM 5782 C C . LYS A 1 438 ? 114.85400 134.12800 125.66700 1.000 47.51000 438 LYS A C 1
ATOM 5783 O O . LYS A 1 438 ? 113.75200 134.24400 125.12600 1.000 47.51000 438 LYS A O 1
ATOM 5802 N N . LEU A 1 439 ? 115.77000 135.08900 125.65000 1.000 45.90000 439 LEU A N 1
ATOM 5803 C CA . LEU A 1 439 ? 115.64300 136.29600 124.84800 1.000 45.90000 439 LEU A CA 1
ATOM 5804 C C . LEU A 1 439 ? 116.64300 136.24900 123.69500 1.000 45.90000 439 LEU A C 1
ATOM 5805 O O . LEU A 1 439 ? 117.38900 135.28200 123.52300 1.000 45.90000 439 LEU A O 1
ATOM 5821 N N . ASN A 1 440 ? 116.65000 137.31400 122.89800 1.000 44.77000 440 ASN A N 1
ATOM 5822 C CA . ASN A 1 440 ? 117.57400 137.44100 121.77100 1.000 44.77000 440 ASN A CA 1
ATOM 5823 C C . ASN A 1 440 ? 118.89400 138.06400 122.22900 1.000 44.77000 440 ASN A C 1
ATOM 5824 O O . ASN A 1 440 ? 119.21500 139.21400 121.93500 1.000 44.77000 440 ASN A O 1
ATOM 5835 N N . VAL A 1 441 ? 119.65700 137.27600 122.97900 1.000 41.86000 441 VAL A N 1
ATOM 5836 C CA . VAL A 1 441 ? 120.94300 137.71300 123.51500 1.000 41.86000 441 VAL A CA 1
ATOM 5837 C C . VAL A 1 441 ? 121.99700 136.66900 123.16600 1.000 41.86000 441 VAL A C 1
ATOM 5838 O O . VAL A 1 441 ? 122.32200 135.81700 124.00500 1.000 41.86000 441 VAL A O 1
ATOM 5851 N N . PRO A 1 442 ? 122.55000 136.68400 121.95100 1.000 40.58000 442 PRO A N 1
ATOM 5852 C CA . PRO A 1 442 ? 123.52100 135.64100 121.58300 1.000 40.58000 442 PRO A CA 1
ATOM 5853 C C . PRO A 1 442 ? 124.75300 135.60000 122.46800 1.000 40.58000 442 PRO A C 1
ATOM 5854 O O . PRO A 1 442 ? 125.30200 134.51400 122.68600 1.000 40.58000 442 PRO A O 1
ATOM 5865 N N . MET A 1 443 ? 125.21300 136.73900 122.98300 1.000 41.68000 443 MET A N 1
ATOM 5866 C CA . MET A 1 443 ? 126.44400 136.78700 123.75800 1.000 41.68000 443 MET A CA 1
ATOM 5867 C C . MET A 1 443 ? 126.29400 137.72600 124.94500 1.000 41.68000 443 MET A C 1
ATOM 5868 O O . MET A 1 443 ? 125.43300 138.60900 124.96100 1.000 41.68000 443 MET A O 1
ATOM 5882 N N . ALA A 1 444 ? 127.14600 137.51900 125.93600 1.000 39.93000 444 ALA A N 1
ATOM 5883 C CA . ALA A 1 444 ? 127.27100 138.35700 127.11500 1.000 39.93000 444 ALA A CA 1
ATOM 5884 C C . ALA A 1 444 ? 128.35300 139.40400 126.89500 1.000 39.93000 444 ALA A C 1
ATOM 5885 O O . ALA A 1 444 ? 129.03500 139.40500 125.86600 1.000 39.93000 444 ALA A O 1
ATOM 5892 N N . PRO A 1 445 ? 128.54300 140.32600 127.84000 1.000 37.96000 445 PRO A N 1
ATOM 5893 C CA . PRO A 1 445 ? 129.56300 141.36300 127.65200 1.000 37.96000 445 PRO A CA 1
ATOM 5894 C C . PRO A 1 445 ? 130.94700 140.76700 127.43300 1.000 37.96000 445 PRO A C 1
ATOM 5895 O O . PRO A 1 445 ? 131.30700 139.74500 128.01800 1.000 37.96000 445 PRO A O 1
ATOM 5906 N N . LEU A 1 446 ? 131.72300 141.42400 126.57500 1.000 37.40000 446 LEU A N 1
ATOM 5907 C CA . LEU A 1 446 ? 133.05800 140.97800 126.20400 1.000 37.40000 446 LEU A CA 1
ATOM 5908 C C . LEU A 1 446 ? 134.07500 142.05600 126.54300 1.000 37.40000 446 LEU A C 1
ATOM 5909 O O . LEU A 1 446 ? 133.78900 143.25100 126.42900 1.000 37.40000 446 LEU A O 1
ATOM 5925 N N . SER A 1 447 ? 135.26500 141.62800 126.95800 1.000 38.15000 447 SER A N 1
ATOM 5926 C CA . SER A 1 447 ? 136.35600 142.54000 127.26600 1.000 38.15000 447 SER A CA 1
ATOM 5927 C C . SER A 1 447 ? 137.62300 141.72600 127.47200 1.000 38.15000 447 SER A C 1
ATOM 5928 O O . SER A 1 447 ? 137.56600 140.60900 127.99000 1.000 38.15000 447 SER A O 1
ATOM 5936 N N . GLU A 1 448 ? 138.76000 142.28900 127.06200 1.000 40.90000 448 GLU A N 1
ATOM 5937 C CA . GLU A 1 448 ? 140.04100 141.61800 127.15800 1.000 40.90000 448 GLU A CA 1
ATOM 5938 C C . GLU A 1 448 ? 141.01600 142.46100 127.97100 1.000 40.90000 448 GLU A C 1
ATOM 5939 O O . GLU A 1 448 ? 141.02500 143.68900 127.83500 1.000 40.90000 448 GLU A O 1
ATOM 5951 N N . PRO A 1 449 ? 141.84300 141.84600 128.82100 1.000 40.16000 449 PRO A N 1
ATOM 5952 C CA . PRO A 1 449 ? 142.78800 142.64900 129.61500 1.000 40.16000 449 PRO A CA 1
ATOM 5953 C C . PRO A 1 449 ? 143.74500 143.47300 128.77600 1.000 40.16000 449 PRO A C 1
ATOM 5954 O O . PRO A 1 449 ? 144.09600 144.59000 129.17600 1.000 40.16000 449 PRO A O 1
ATOM 5965 N N . ASN A 1 450 ? 144.18200 142.96200 127.62600 1.000 42.82000 450 ASN A N 1
ATOM 5966 C CA . ASN A 1 450 ? 145.18900 143.63800 126.81800 1.000 42.82000 450 ASN A CA 1
ATOM 5967 C C . ASN A 1 450 ? 144.61000 144.69100 125.88400 1.000 42.82000 450 ASN A C 1
ATOM 5968 O O . ASN A 1 450 ? 145.37700 145.46600 125.30300 1.000 42.82000 450 ASN A O 1
ATOM 5979 N N . ALA A 1 451 ? 143.29000 144.74300 125.72100 1.000 40.10000 451 ALA A N 1
ATOM 5980 C CA . ALA A 1 451 ? 142.62600 145.81500 124.98800 1.000 40.10000 451 ALA A CA 1
ATOM 5981 C C . ALA A 1 451 ? 142.10500 146.81300 126.01400 1.000 40.10000 451 ALA A C 1
ATOM 5982 O O . ALA A 1 451 ? 141.16500 146.51500 126.75600 1.000 40.10000 451 ALA A O 1
ATOM 5989 N N . VAL A 1 452 ? 142.71200 147.99300 126.05300 1.000 40.91000 452 VAL A N 1
ATOM 5990 C CA . VAL A 1 452 ? 142.50000 148.92300 127.15600 1.000 40.91000 452 VAL A CA 1
ATOM 5991 C C . VAL A 1 452 ? 141.17100 149.64000 126.97600 1.000 40.91000 452 VAL A C 1
ATOM 5992 O O . VAL A 1 452 ? 140.89100 150.20600 125.91400 1.000 40.91000 452 VAL A O 1
ATOM 6005 N N . GLY A 1 453 ? 140.35000 149.61800 128.02200 1.000 40.85000 453 GLY A N 1
ATOM 6006 C CA . GLY A 1 453 ? 139.13000 150.40500 128.05400 1.000 40.85000 453 GLY A CA 1
ATOM 6007 C C . GLY A 1 453 ? 138.15300 150.11700 126.93800 1.000 40.85000 453 GLY A C 1
ATOM 6008 O O . GLY A 1 453 ? 137.57200 151.05500 126.38800 1.000 40.85000 453 GLY A O 1
ATOM 6012 N N . ILE A 1 454 ? 137.94800 148.85100 126.58700 1.000 38.78000 454 ILE A N 1
ATOM 6013 C CA . ILE A 1 454 ? 136.99400 148.46800 125.55200 1.000 38.78000 454 ILE A CA 1
ATOM 6014 C C . ILE A 1 454 ? 136.00400 147.47700 126.14500 1.000 38.78000 454 ILE A C 1
ATOM 6015 O O . ILE A 1 454 ? 136.40600 146.49800 126.78200 1.000 38.78000 454 ILE A O 1
ATOM 6031 N N . VAL A 1 455 ? 134.71600 147.73800 125.94000 1.000 37.62000 455 VAL A N 1
ATOM 6032 C CA . VAL A 1 455 ? 133.64400 146.86100 126.39600 1.000 37.62000 455 VAL A CA 1
ATOM 6033 C C . VAL A 1 455 ? 132.58300 146.79200 125.30800 1.000 37.62000 455 VAL A C 1
ATOM 6034 O O . VAL A 1 455 ? 132.26100 147.80400 124.67900 1.000 37.62000 455 VAL A O 1
ATOM 6047 N N . ILE A 1 456 ? 132.04300 145.59800 125.08400 1.000 37.40000 456 ILE A N 1
ATOM 6048 C CA . ILE A 1 456 ? 131.00200 145.37000 124.09000 1.000 37.40000 456 ILE A CA 1
ATOM 6049 C C . ILE A 1 456 ? 129.92300 144.50500 124.72100 1.000 37.40000 456 ILE A C 1
ATOM 6050 O O . ILE A 1 456 ? 130.22900 143.53000 125.41400 1.000 37.40000 456 ILE A O 1
ATOM 6066 N N . ALA A 1 457 ? 128.66200 144.85600 124.48300 1.000 37.71000 457 ALA A N 1
ATOM 6067 C CA . ALA A 1 457 ? 127.55400 144.10400 125.05600 1.000 37.71000 457 ALA A CA 1
ATOM 6068 C C . ALA A 1 457 ? 126.25000 144.58300 124.44100 1.000 37.71000 457 ALA A C 1
ATOM 6069 O O . ALA A 1 457 ? 126.14900 145.71700 123.96600 1.000 37.71000 457 ALA A O 1
ATOM 6076 N N . HIS A 1 458 ? 125.25200 143.70300 124.45800 1.000 38.76000 458 HIS A N 1
ATOM 6077 C CA . HIS A 1 458 ? 123.90100 144.08900 124.08500 1.000 38.76000 458 HIS A CA 1
ATOM 6078 C C . HIS A 1 458 ? 123.28100 144.94400 125.18500 1.000 38.76000 458 HIS A C 1
ATOM 6079 O O . HIS A 1 458 ? 123.67900 144.88600 126.34900 1.000 38.76000 458 HIS A O 1
ATOM 6093 N N . GLY A 1 459 ? 122.29300 145.74500 124.81000 1.000 39.10000 459 GLY A N 1
ATOM 6094 C CA . GLY A 1 459 ? 121.62600 146.57700 125.79300 1.000 39.10000 459 GLY A CA 1
ATOM 6095 C C . GLY A 1 459 ? 120.46300 147.32300 125.18100 1.000 39.10000 459 GLY A C 1
ATOM 6096 O O . GLY A 1 459 ? 120.29100 147.36700 123.95900 1.000 39.10000 459 GLY A O 1
ATOM 6100 N N . SER A 1 460 ? 119.66000 147.91200 126.06400 1.000 44.19000 460 SER A N 1
ATOM 6101 C CA . SER A 1 460 ? 118.53200 148.74100 125.67300 1.000 44.19000 460 SER A CA 1
ATOM 6102 C C . SER A 1 460 ? 118.49600 149.97200 126.56500 1.000 44.19000 460 SER A C 1
ATOM 6103 O O . SER A 1 460 ? 118.98600 149.95000 127.69500 1.000 44.19000 460 SER A O 1
ATOM 6111 N N . VAL A 1 461 ? 117.90400 151.04500 126.04900 1.000 49.78000 461 VAL A N 1
ATOM 6112 C CA . VAL A 1 461 ? 117.84700 152.32800 126.74000 1.000 49.78000 461 VAL A CA 1
ATOM 6113 C C . VAL A 1 461 ? 116.45800 152.50400 127.33400 1.000 49.78000 461 VAL A C 1
ATOM 6114 O O . VAL A 1 461 ? 115.45100 152.35200 126.63400 1.000 49.78000 461 VAL A O 1
ATOM 6127 N N . GLY A 1 462 ? 116.40300 152.82500 128.62000 1.000 52.60000 462 GLY A N 1
ATOM 6128 C CA . GLY A 1 462 ? 115.13200 152.99600 129.29900 1.000 52.60000 462 GLY A CA 1
ATOM 6129 C C . GLY A 1 462 ? 115.32300 152.90500 130.80300 1.000 52.60000 462 GLY A C 1
ATOM 6130 O O . GLY A 1 462 ? 116.43700 153.01600 131.30600 1.000 52.60000 462 GLY A O 1
ATOM 6134 N N . ASP A 1 463 ? 114.20800 152.70000 131.49900 1.000 54.01000 463 ASP A N 1
ATOM 6135 C CA . ASP A 1 463 ? 114.20400 152.60100 132.95200 1.000 54.01000 463 ASP A CA 1
ATOM 6136 C C . ASP A 1 463 ? 114.27400 151.16600 133.45700 1.000 54.01000 463 ASP A C 1
ATOM 6137 O O . ASP A 1 463 ? 114.24700 150.95400 134.67300 1.000 54.01000 463 ASP A O 1
ATOM 6146 N N . ALA A 1 464 ? 114.36100 150.18200 132.56800 1.000 47.23000 464 ALA A N 1
ATOM 6147 C CA . ALA A 1 464 ? 114.43200 148.78700 132.98000 1.000 47.23000 464 ALA A CA 1
ATOM 6148 C C . ALA A 1 464 ? 114.74800 147.93600 131.76000 1.000 47.23000 464 ALA A C 1
ATOM 6149 O O . ALA A 1 464 ? 114.46000 148.32100 130.62400 1.000 47.23000 464 ALA A O 1
ATOM 6156 N N . ILE A 1 465 ? 115.35200 146.77500 132.01300 1.000 43.89000 465 ILE A N 1
ATOM 6157 C CA . ILE A 1 465 ? 115.70400 145.86700 130.92800 1.000 43.89000 465 ILE A CA 1
ATOM 6158 C C . ILE A 1 465 ? 114.43300 145.44900 130.20600 1.000 43.89000 465 ILE A C 1
ATOM 6159 O O . ILE A 1 465 ? 113.53700 144.83500 130.79800 1.000 43.89000 465 ILE A O 1
ATOM 6175 N N . SER A 1 466 ? 114.35000 145.77900 128.92100 1.000 47.22000 466 SER A N 1
ATOM 6176 C CA . SER A 1 466 ? 113.15900 145.50200 128.13600 1.000 47.22000 466 SER A CA 1
ATOM 6177 C C . SER A 1 466 ? 113.21600 144.08900 127.56100 1.000 47.22000 466 SER A C 1
ATOM 6178 O O . SER A 1 466 ? 114.17500 143.34100 127.76300 1.000 47.22000 466 SER A O 1
ATOM 6186 N N . VAL A 1 467 ? 112.16400 143.72200 126.83000 1.000 48.75000 467 VAL A N 1
ATOM 6187 C CA . VAL A 1 467 ? 112.05700 142.41500 126.19200 1.000 48.75000 467 VAL A CA 1
ATOM 6188 C C . VAL A 1 467 ? 112.13600 142.50300 124.68000 1.000 48.75000 467 VAL A C 1
ATOM 6189 O O . VAL A 1 467 ? 112.04800 141.46700 124.00500 1.000 48.75000 467 VAL A O 1
ATOM 6202 N N . MET A 1 468 ? 112.29600 143.69800 124.12300 1.000 49.27000 468 MET A N 1
ATOM 6203 C CA . MET A 1 468 ? 112.41900 143.84500 122.68300 1.000 49.27000 468 MET A CA 1
ATOM 6204 C C . MET A 1 468 ? 113.79100 143.36400 122.21600 1.000 49.27000 468 MET A C 1
ATOM 6205 O O . MET A 1 468 ? 114.67500 143.04700 123.01500 1.000 49.27000 468 MET A O 1
ATOM 6219 N N . VAL A 1 469 ? 113.95700 143.30200 120.89800 1.000 45.20000 469 VAL A N 1
ATOM 6220 C CA . VAL A 1 469 ? 115.20600 142.84400 120.29400 1.000 45.20000 469 VAL A CA 1
ATOM 6221 C C . VAL A 1 469 ? 116.31200 143.83600 120.64100 1.000 45.20000 469 VAL A C 1
ATOM 6222 O O . VAL A 1 469 ? 116.15700 145.04100 120.39400 1.000 45.20000 469 VAL A O 1
ATOM 6235 N N . PRO A 1 470 ? 117.43400 143.39300 121.20400 1.000 42.05000 470 PRO A N 1
ATOM 6236 C CA . PRO A 1 470 ? 118.45700 144.33800 121.65900 1.000 42.05000 470 PRO A CA 1
ATOM 6237 C C . PRO A 1 470 ? 119.43700 144.72000 120.56200 1.000 42.05000 470 PRO A C 1
ATOM 6238 O O . PRO A 1 470 ? 119.64600 143.98900 119.59400 1.000 42.05000 470 PRO A O 1
ATOM 6249 N N . ASP A 1 471 ? 120.03900 145.89400 120.73200 1.000 41.14000 471 ASP A N 1
ATOM 6250 C CA . ASP A 1 471 ? 121.10400 146.36000 119.85700 1.000 41.14000 471 ASP A CA 1
ATOM 6251 C C . ASP A 1 471 ? 122.45200 146.07200 120.51500 1.000 41.14000 471 ASP A C 1
ATOM 6252 O O . ASP A 1 471 ? 122.53000 145.38700 121.53700 1.000 41.14000 471 ASP A O 1
ATOM 6261 N N . VAL A 1 472 ? 123.53300 146.58800 119.93700 1.000 38.89000 472 VAL A N 1
ATOM 6262 C CA . VAL A 1 472 ? 124.88000 146.39100 120.45900 1.000 38.89000 472 VAL A CA 1
ATOM 6263 C C . VAL A 1 472 ? 125.49600 147.75400 120.73700 1.000 38.89000 472 VAL A C 1
ATOM 6264 O O . VAL A 1 472 ? 125.42800 148.65900 119.89900 1.000 38.89000 472 VAL A O 1
ATOM 6277 N N . TYR A 1 473 ? 126.09800 147.89600 121.91700 1.000 38.87000 473 TYR A N 1
ATOM 6278 C CA . TYR A 1 473 ? 126.70900 149.14100 122.35500 1.000 38.87000 473 TYR A CA 1
ATOM 6279 C C . TYR A 1 473 ? 128.16500 148.88700 122.71000 1.000 38.87000 473 TYR A C 1
ATOM 6280 O O . TYR A 1 473 ? 128.52200 147.80600 123.18200 1.000 38.87000 473 TYR A O 1
ATOM 6298 N N . ILE A 1 474 ? 129.00400 149.89300 122.48200 1.000 38.34000 474 ILE A N 1
ATOM 6299 C CA . ILE A 1 474 ? 130.43800 149.78800 122.71500 1.000 38.34000 474 ILE A CA 1
ATOM 6300 C C . ILE A 1 474 ? 130.91600 151.02500 123.45600 1.000 38.34000 474 ILE A C 1
ATOM 6301 O O . ILE A 1 474 ? 130.47600 152.14200 123.16700 1.000 38.34000 474 ILE A O 1
ATOM 6317 N N . SER A 1 475 ? 131.81900 150.82200 124.41000 1.000 39.07000 475 SER A N 1
ATOM 6318 C CA . SER A 1 475 ? 132.48900 151.89800 125.12300 1.000 39.07000 475 SER A CA 1
ATOM 6319 C C . SER A 1 475 ? 133.99000 151.73300 124.96000 1.000 39.07000 475 SER A C 1
ATOM 6320 O O . SER A 1 475 ? 134.50600 150.61500 125.02900 1.000 39.07000 475 SER A O 1
ATOM 6328 N N . ASP A 1 476 ? 134.69000 152.84600 124.74500 1.000 43.64000 476 ASP A N 1
ATOM 6329 C CA . ASP A 1 476 ? 136.12600 152.81800 124.49100 1.000 43.64000 476 ASP A CA 1
ATOM 6330 C C . ASP A 1 476 ? 136.91800 153.58000 125.54700 1.000 43.64000 476 ASP A C 1
ATOM 6331 O O . ASP A 1 476 ? 138.06500 153.95800 125.29500 1.000 43.64000 476 ASP A O 1
ATOM 6340 N N . ASP A 1 477 ? 136.33600 153.81900 126.72500 1.000 42.31000 477 ASP A N 1
ATOM 6341 C CA . ASP A 1 477 ? 137.07600 154.44500 127.81400 1.000 42.31000 477 ASP A CA 1
ATOM 6342 C C . ASP A 1 477 ? 136.74900 153.80300 129.15600 1.000 42.31000 477 ASP A C 1
ATOM 6343 O O . ASP A 1 477 ? 136.85500 154.45400 130.20000 1.000 42.31000 477 ASP A O 1
ATOM 6352 N N . GLY A 1 478 ? 136.35000 152.53400 129.14900 1.000 39.40000 478 GLY A N 1
ATOM 6353 C CA . GLY A 1 478 ? 136.13700 151.77400 130.35800 1.000 39.40000 478 GLY A CA 1
ATOM 6354 C C . GLY A 1 478 ? 134.69000 151.63500 130.77900 1.000 39.40000 478 GLY A C 1
ATOM 6355 O O . GLY A 1 478 ? 134.37900 150.74000 131.57000 1.000 39.40000 478 GLY A O 1
ATOM 6359 N N . GLY A 1 479 ? 133.80000 152.48700 130.27800 1.000 38.58000 479 GLY A N 1
ATOM 6360 C CA . GLY A 1 479 ? 132.39200 152.37700 130.60800 1.000 38.58000 479 GLY A CA 1
ATOM 6361 C C . GLY A 1 479 ? 131.74300 153.69100 130.98800 1.000 38.58000 479 GLY A C 1
ATOM 6362 O O . GLY A 1 479 ? 130.54200 153.73500 131.26800 1.000 38.58000 479 GLY A O 1
ATOM 6366 N N . TYR A 1 480 ? 132.52200 154.77100 131.00700 1.000 42.11000 480 TYR A N 1
ATOM 6367 C CA . TYR A 1 480 ? 131.96000 156.07200 131.35000 1.000 42.11000 480 TYR A CA 1
ATOM 6368 C C . TYR A 1 480 ? 130.97900 156.55100 130.28800 1.000 42.11000 480 TYR A C 1
ATOM 6369 O O . TYR A 1 480 ? 129.94100 157.13600 130.61600 1.000 42.11000 480 TYR A O 1
ATOM 6387 N N . SER A 1 481 ? 131.28900 156.32000 129.01400 1.000 41.00000 481 SER A N 1
ATOM 6388 C CA . SER A 1 481 ? 130.44300 156.74600 127.90900 1.000 41.00000 481 SER A CA 1
ATOM 6389 C C . SER A 1 481 ? 130.23200 155.58300 126.95300 1.000 41.00000 481 SER A C 1
ATOM 6390 O O . SER A 1 481 ? 131.13400 154.76600 126.75100 1.000 41.00000 481 SER A O 1
ATOM 6398 N N . TRP A 1 482 ? 129.04100 155.51700 126.36300 1.000 38.75000 482 TRP A N 1
ATOM 6399 C CA . TRP A 1 482 ? 128.66500 154.44800 125.45000 1.000 38.75000 482 TRP A CA 1
ATOM 6400 C C . TRP A 1 482 ? 128.15800 155.05200 124.14700 1.000 38.75000 482 TRP A C 1
ATOM 6401 O O . TRP A 1 482 ? 128.04700 156.27200 124.00100 1.000 38.75000 482 TRP A O 1
ATOM 6422 N N . THR A 1 483 ? 127.85000 154.17900 123.19100 1.000 40.03000 483 THR A N 1
ATOM 6423 C CA . THR A 1 483 ? 127.31700 154.58900 121.90000 1.000 40.03000 483 THR A CA 1
ATOM 6424 C C . THR A 1 483 ? 126.87900 153.34600 121.14500 1.000 40.03000 483 THR A C 1
ATOM 6425 O O . THR A 1 483 ? 127.51400 152.29700 121.26000 1.000 40.03000 483 THR A O 1
ATOM 6436 N N . LYS A 1 484 ? 125.80000 153.46700 120.37600 1.000 40.67000 484 LYS A N 1
ATOM 6437 C CA . LYS A 1 484 ? 125.30800 152.32700 119.61500 1.000 40.67000 484 LYS A CA 1
ATOM 6438 C C . LYS A 1 484 ? 126.28200 151.98800 118.49700 1.000 40.67000 484 LYS A C 1
ATOM 6439 O O . LYS A 1 484 ? 126.67300 152.85700 117.71300 1.000 40.67000 484 LYS A O 1
ATOM 6458 N N . MET A 1 485 ? 126.67100 150.71600 118.42300 1.000 40.40000 485 MET A N 1
ATOM 6459 C CA . MET A 1 485 ? 127.64200 150.24600 117.44100 1.000 40.40000 485 MET A CA 1
ATOM 6460 C C . MET A 1 485 ? 126.95900 149.56800 116.26000 1.000 40.40000 485 MET A C 1
ATOM 6461 O O . MET A 1 485 ? 127.15500 149.96900 115.10900 1.000 40.40000 485 MET A O 1
ATOM 6475 N N . LEU A 1 486 ? 126.15400 148.54400 116.52800 1.000 42.07000 486 LEU A N 1
ATOM 6476 C CA . LEU A 1 486 ? 125.40200 147.82900 115.51000 1.000 42.07000 486 LEU A CA 1
ATOM 6477 C C . LEU A 1 486 ? 123.94600 147.74500 115.94200 1.000 42.07000 486 LEU A C 1
ATOM 6478 O O . LEU A 1 486 ? 123.60400 148.00500 117.09700 1.000 42.07000 486 LEU A O 1
ATOM 6494 N N . GLU A 1 487 ? 123.08200 147.37700 115.00000 1.000 43.74000 487 GLU A N 1
ATOM 6495 C CA . GLU A 1 487 ? 121.65000 147.25300 115.24800 1.000 43.74000 487 GLU A CA 1
ATOM 6496 C C . GLU A 1 487 ? 121.23600 145.80400 115.05000 1.000 43.74000 487 GLU A C 1
ATOM 6497 O O . GLU A 1 487 ? 121.35100 145.26900 113.94300 1.000 43.74000 487 GLU A O 1
ATOM 6509 N N . GLY A 1 488 ? 120.74800 145.17900 116.11600 1.000 40.54000 488 GLY A N 1
ATOM 6510 C CA . GLY A 1 488 ? 120.35100 143.79400 116.07700 1.000 40.54000 488 GLY A CA 1
ATOM 6511 C C . GLY A 1 488 ? 121.39300 142.90300 116.72000 1.000 40.54000 488 GLY A C 1
ATOM 6512 O O . GLY A 1 488 ? 122.57200 143.25600 116.80600 1.000 40.54000 488 GLY A O 1
ATOM 6516 N N . PRO A 1 489 ? 120.98000 141.72400 117.18100 1.000 40.81000 489 PRO A N 1
ATOM 6517 C CA . PRO A 1 489 ? 121.92900 140.82800 117.85100 1.000 40.81000 489 PRO A CA 1
ATOM 6518 C C . PRO A 1 489 ? 123.06100 140.41400 116.92100 1.000 40.81000 489 PRO A C 1
ATOM 6519 O O . PRO A 1 489 ? 122.88000 140.28600 115.71000 1.000 40.81000 489 PRO A O 1
ATOM 6530 N N . HIS A 1 490 ? 124.24200 140.21300 117.50400 1.000 39.22000 490 HIS A N 1
ATOM 6531 C CA . HIS A 1 490 ? 125.42400 139.83800 116.74000 1.000 39.22000 490 HIS A CA 1
ATOM 6532 C C . HIS A 1 490 ? 126.34300 138.99300 117.60700 1.000 39.22000 490 HIS A C 1
ATOM 6533 O O . HIS A 1 490 ? 126.23000 138.97700 118.83400 1.000 39.22000 490 HIS A O 1
ATOM 6547 N N . TYR A 1 491 ? 127.25600 138.28400 116.94800 1.000 39.19000 491 TYR A N 1
ATOM 6548 C CA . TYR A 1 491 ? 128.36900 137.59800 117.60000 1.000 39.19000 491 TYR A CA 1
ATOM 6549 C C . TYR A 1 491 ? 129.62100 138.41900 117.31200 1.000 39.19000 491 TYR A C 1
ATOM 6550 O O . TYR A 1 491 ? 130.04100 138.53100 116.15900 1.000 39.19000 491 TYR A O 1
ATOM 6568 N N . TYR A 1 492 ? 130.21800 138.98500 118.35400 1.000 38.32000 492 TYR A N 1
ATOM 6569 C CA . TYR A 1 492 ? 131.37700 139.85400 118.21300 1.000 38.32000 492 TYR A CA 1
ATOM 6570 C C . TYR A 1 492 ? 132.61000 139.20800 118.83100 1.000 38.32000 492 TYR A C 1
ATOM 6571 O O . TYR A 1 492 ? 132.51800 138.31300 119.67400 1.000 38.32000 492 TYR A O 1
ATOM 6589 N N . THR A 1 493 ? 133.77500 139.67400 118.38800 1.000 39.32000 493 THR A N 1
ATOM 6590 C CA . THR A 1 493 ? 135.05000 139.16300 118.87200 1.000 39.32000 493 THR A CA 1
ATOM 6591 C C . THR A 1 493 ? 136.10300 140.24300 118.67600 1.000 39.32000 493 THR A C 1
ATOM 6592 O O . THR A 1 493 ? 135.94100 141.14500 117.85300 1.000 39.32000 493 THR A O 1
ATOM 6603 N N . ILE A 1 494 ? 137.18700 140.13900 119.44100 1.000 38.62000 494 ILE A N 1
ATOM 6604 C CA . ILE A 1 494 ? 138.28500 141.09800 119.39700 1.000 38.62000 494 ILE A CA 1
ATOM 6605 C C . ILE A 1 494 ? 139.55900 140.34900 119.03800 1.000 38.62000 494 ILE A C 1
ATOM 6606 O O . ILE A 1 494 ? 139.84500 139.29200 119.61100 1.000 38.62000 494 ILE A O 1
ATOM 6622 N N . LEU A 1 495 ? 140.32000 140.89600 118.09400 1.000 42.27000 495 LEU A N 1
ATOM 6623 C CA . LEU A 1 495 ? 141.55300 140.28600 117.62200 1.000 42.27000 495 LEU A CA 1
ATOM 6624 C C . LEU A 1 495 ? 142.70800 141.27200 117.73200 1.000 42.27000 495 LEU A C 1
ATOM 6625 O O . LEU A 1 495 ? 142.51400 142.48900 117.70000 1.000 42.27000 495 LEU A O 1
ATOM 6641 N N . ASP A 1 496 ? 143.91500 140.72600 117.86200 1.000 44.25000 496 ASP A N 1
ATOM 6642 C CA . ASP A 1 496 ? 145.14800 141.51300 117.83600 1.000 44.25000 496 ASP A CA 1
ATOM 6643 C C . ASP A 1 496 ? 145.11900 142.65000 118.85600 1.000 44.25000 496 ASP A C 1
ATOM 6644 O O . ASP A 1 496 ? 145.49100 143.78500 118.55800 1.000 44.25000 496 ASP A O 1
ATOM 6653 N N . SER A 1 497 ? 144.67700 142.34500 120.07400 1.000 43.90000 497 SER A N 1
ATOM 6654 C CA . SER A 1 497 ? 144.69600 143.30900 121.17300 1.000 43.90000 497 SER A CA 1
ATOM 6655 C C . SER A 1 497 ? 143.94900 144.59000 120.81800 1.000 43.90000 497 SER A C 1
ATOM 6656 O O . SER A 1 497 ? 144.41900 145.69400 121.10300 1.000 43.90000 497 SER A O 1
ATOM 6664 N N . GLY A 1 498 ? 142.78800 144.45800 120.18300 1.000 40.84000 498 GLY A N 1
ATOM 6665 C CA . GLY A 1 498 ? 141.98000 145.59900 119.81300 1.000 40.84000 498 GLY A CA 1
ATOM 6666 C C . GLY A 1 498 ? 142.31100 146.20300 118.46800 1.000 40.84000 498 GLY A C 1
ATOM 6667 O O . GLY A 1 498 ? 141.73700 147.24000 118.11700 1.000 40.84000 498 GLY A O 1
ATOM 6671 N N . GLY A 1 499 ? 143.22200 145.59600 117.70800 1.000 42.49000 499 GLY A N 1
ATOM 6672 C CA . GLY A 1 499 ? 143.54000 146.12500 116.39300 1.000 42.49000 499 GLY A CA 1
ATOM 6673 C C . GLY A 1 499 ? 142.35200 146.08900 115.45300 1.000 42.49000 499 GLY A C 1
ATOM 6674 O O . GLY A 1 499 ? 142.06600 147.06600 114.75800 1.000 42.49000 499 GLY A O 1
ATOM 6678 N N . ILE A 1 500 ? 141.64200 144.96300 115.42000 1.000 42.04000 500 ILE A N 1
ATOM 6679 C CA . ILE A 1 500 ? 140.51700 144.76600 114.51200 1.000 42.04000 500 ILE A CA 1
ATOM 6680 C C . ILE A 1 500 ? 139.42800 143.99400 115.24200 1.000 42.04000 500 ILE A C 1
ATOM 6681 O O . ILE A 1 500 ? 139.71800 143.03300 115.96000 1.000 42.04000 500 ILE A O 1
ATOM 6697 N N . ILE A 1 501 ? 138.17800 144.41800 115.06400 1.000 40.35000 501 ILE A N 1
ATOM 6698 C CA . ILE A 1 501 ? 137.01800 143.74200 115.63400 1.000 40.35000 501 ILE A CA 1
ATOM 6699 C C . ILE A 1 501 ? 136.22300 143.10600 114.50300 1.000 40.35000 501 ILE A C 1
ATOM 6700 O O . ILE A 1 501 ? 136.21600 143.59800 113.37000 1.000 40.35000 501 ILE A O 1
ATOM 6716 N N . VAL A 1 502 ? 135.54500 142.00100 114.80600 1.000 40.31000 502 VAL A N 1
ATOM 6717 C CA . VAL A 1 502 ? 134.72800 141.28700 113.83200 1.000 40.31000 502 VAL A CA 1
ATOM 6718 C C . VAL A 1 502 ? 133.36400 141.00500 114.44300 1.000 40.31000 502 VAL A C 1
ATOM 6719 O O . VAL A 1 502 ? 133.22100 140.89000 115.66300 1.000 40.31000 502 VAL A O 1
ATOM 6732 N N . ALA A 1 503 ? 132.35500 140.88700 113.58200 1.000 38.06000 503 ALA A N 1
ATOM 6733 C CA . ALA A 1 503 ? 130.98700 140.66700 114.02700 1.000 38.06000 503 ALA A CA 1
ATOM 6734 C C . ALA A 1 503 ? 130.24100 139.84200 112.99000 1.000 38.06000 503 ALA A C 1
ATOM 6735 O O . ALA A 1 503 ? 130.44700 140.01300 111.78800 1.000 38.06000 503 ALA A O 1
ATOM 6742 N N . ILE A 1 504 ? 129.37100 138.95500 113.46600 1.000 40.15000 504 ILE A N 1
ATOM 6743 C CA . ILE A 1 504 ? 128.54200 138.10600 112.61900 1.000 40.15000 504 ILE A CA 1
ATOM 6744 C C . ILE A 1 504 ? 127.08800 138.31200 113.01400 1.000 40.15000 504 ILE A C 1
ATOM 6745 O O . ILE A 1 504 ? 126.75900 138.34200 114.20400 1.000 40.15000 504 ILE A O 1
ATOM 6761 N N . GLU A 1 505 ? 126.21900 138.45400 112.01900 1.000 43.24000 505 GLU A N 1
ATOM 6762 C CA . GLU A 1 505 ? 124.80700 138.67500 112.29100 1.000 43.24000 505 GLU A CA 1
ATOM 6763 C C . GLU A 1 505 ? 124.16600 137.42500 112.87900 1.000 43.24000 505 GLU A C 1
ATOM 6764 O O . GLU A 1 505 ? 124.53000 136.29500 112.54600 1.000 43.24000 505 GLU A O 1
ATOM 6776 N N . HIS A 1 506 ? 123.19600 137.64100 113.76200 1.000 42.54000 506 HIS A N 1
ATOM 6777 C CA . HIS A 1 506 ? 122.44900 136.56800 114.41200 1.000 42.54000 506 HIS A CA 1
ATOM 6778 C C . HIS A 1 506 ? 121.07400 136.49700 113.75900 1.000 42.54000 506 HIS A C 1
ATOM 6779 O O . HIS A 1 506 ? 120.18400 137.28900 114.07900 1.000 42.54000 506 HIS A O 1
ATOM 6793 N N . SER A 1 507 ? 120.90400 135.54300 112.84900 1.000 45.36000 507 SER A N 1
ATOM 6794 C CA . SER A 1 507 ? 119.68100 135.39800 112.07700 1.000 45.36000 507 SER A CA 1
ATOM 6795 C C . SER A 1 507 ? 119.24400 133.94200 112.08500 1.000 45.36000 507 SER A C 1
ATOM 6796 O O . SER A 1 507 ? 120.00400 133.04000 112.44400 1.000 45.36000 507 SER A O 1
ATOM 6804 N N . SER A 1 508 ? 117.99500 133.72300 111.68500 1.000 48.94000 508 SER A N 1
ATOM 6805 C CA . SER A 1 508 ? 117.43600 132.38500 111.56500 1.000 48.94000 508 SER A CA 1
ATOM 6806 C C . SER A 1 508 ? 117.59400 131.80700 110.16600 1.000 48.94000 508 SER A C 1
ATOM 6807 O O . SER A 1 508 ? 117.08400 130.71400 109.90200 1.000 48.94000 508 SER A O 1
ATOM 6815 N N . ARG A 1 509 ? 118.28000 132.50600 109.27200 1.000 49.27000 509 ARG A N 1
ATOM 6816 C CA . ARG A 1 509 ? 118.51400 132.06600 107.90900 1.000 49.27000 509 ARG A CA 1
ATOM 6817 C C . ARG A 1 509 ? 120.01000 132.02300 107.62400 1.000 49.27000 509 ARG A C 1
ATOM 6818 O O . ARG A 1 509 ? 120.80300 132.66900 108.31700 1.000 49.27000 509 ARG A O 1
ATOM 6839 N N . PRO A 1 510 ? 120.43000 131.26300 106.61600 1.000 46.34000 510 PRO A N 1
ATOM 6840 C CA . PRO A 1 510 ? 121.86200 131.17800 106.30700 1.000 46.34000 510 PRO A CA 1
ATOM 6841 C C . PRO A 1 510 ? 122.45400 132.54300 105.98900 1.000 46.34000 510 PRO A C 1
ATOM 6842 O O . PRO A 1 510 ? 121.79900 133.40200 105.39700 1.000 46.34000 510 PRO A O 1
ATOM 6853 N N . ILE A 1 511 ? 123.71200 132.73400 106.38900 1.000 43.63000 511 ILE A N 1
ATOM 6854 C CA . ILE A 1 511 ? 124.42200 133.99300 106.20000 1.000 43.63000 511 ILE A CA 1
ATOM 6855 C C . ILE A 1 511 ? 125.76300 133.71600 105.53700 1.000 43.63000 511 ILE A C 1
ATOM 6856 O O . ILE A 1 511 ? 126.39400 132.68300 105.78000 1.000 43.63000 511 ILE A O 1
ATOM 6872 N N . ASN A 1 512 ? 126.19900 134.65000 104.69600 1.000 43.96000 512 ASN A N 1
ATOM 6873 C CA . ASN A 1 512 ? 127.47600 134.53900 103.99800 1.000 43.96000 512 ASN A CA 1
ATOM 6874 C C . ASN A 1 512 ? 128.19500 135.88500 103.98600 1.000 43.96000 512 ASN A C 1
ATOM 6875 O O . ASN A 1 512 ? 128.72800 136.32000 102.96600 1.000 43.96000 512 ASN A O 1
ATOM 6886 N N . VAL A 1 513 ? 128.21600 136.56900 105.13000 1.000 41.26000 513 VAL A N 1
ATOM 6887 C CA . VAL A 1 513 ? 128.87000 137.86800 105.23600 1.000 41.26000 513 VAL A CA 1
ATOM 6888 C C . VAL A 1 513 ? 129.41200 138.03100 106.64700 1.000 41.26000 513 VAL A C 1
ATOM 6889 O O . VAL A 1 513 ? 128.83900 137.52600 107.61500 1.000 41.26000 513 VAL A O 1
ATOM 6902 N N . ILE A 1 514 ? 130.53300 138.74200 106.75600 1.000 41.11000 514 ILE A N 1
ATOM 6903 C CA . ILE A 1 514 ? 131.15500 139.06200 108.03600 1.000 41.11000 514 ILE A CA 1
ATOM 6904 C C . ILE A 1 514 ? 131.61300 140.51200 107.99900 1.000 41.11000 514 ILE A C 1
ATOM 6905 O O . ILE A 1 514 ? 132.16700 140.97100 106.99600 1.000 41.11000 514 ILE A O 1
ATOM 6921 N N . LYS A 1 515 ? 131.38600 141.23000 109.09300 1.000 41.00000 515 LYS A N 1
ATOM 6922 C CA . LYS A 1 515 ? 131.77100 142.62800 109.21200 1.000 41.00000 515 LYS A CA 1
ATOM 6923 C C . LYS A 1 515 ? 133.02900 142.75400 110.06200 1.000 41.00000 515 LYS A C 1
ATOM 6924 O O . LYS A 1 515 ? 133.27700 141.94300 110.95400 1.000 41.00000 515 LYS A O 1
ATOM 6943 N N . PHE A 1 516 ? 133.82400 143.78300 109.78000 1.000 42.80000 516 PHE A N 1
ATOM 6944 C CA . PHE A 1 516 ? 135.03100 144.02300 110.55400 1.000 42.80000 516 PHE A CA 1
ATOM 6945 C C . PHE A 1 516 ? 135.33900 145.51100 110.56300 1.000 42.80000 516 PHE A C 1
ATOM 6946 O O . PHE A 1 516 ? 135.06800 146.22100 109.59300 1.000 42.80000 516 PHE A O 1
ATOM 6963 N N . SER A 1 517 ? 135.90900 145.97400 111.67300 1.000 43.26000 517 SER A N 1
ATOM 6964 C CA . SER A 1 517 ? 136.24500 147.37600 111.86400 1.000 43.26000 517 SER A CA 1
ATOM 6965 C C . SER A 1 517 ? 137.65600 147.49400 112.41600 1.000 43.26000 517 SER A C 1
ATOM 6966 O O . SER A 1 517 ? 138.08800 146.66500 113.22000 1.000 43.26000 517 SER A O 1
ATOM 6974 N N . THR A 1 518 ? 138.36600 148.53600 111.98500 1.000 46.41000 518 THR A N 1
ATOM 6975 C CA . THR A 1 518 ? 139.73500 148.78100 112.41100 1.000 46.41000 518 THR A CA 1
ATOM 6976 C C . THR A 1 518 ? 139.87400 149.99400 113.32100 1.000 46.41000 518 THR A C 1
ATOM 6977 O O . THR A 1 518 ? 140.95100 150.19600 113.89100 1.000 46.41000 518 THR A O 1
ATOM 6988 N N . ASP A 1 519 ? 138.82200 150.79300 113.48200 1.000 47.80000 519 ASP A N 1
ATOM 6989 C CA . ASP A 1 519 ? 138.85300 152.01000 114.28400 1.000 47.80000 519 ASP A CA 1
ATOM 6990 C C . ASP A 1 519 ? 138.02900 151.86400 115.56000 1.000 47.80000 519 ASP A C 1
ATOM 6991 O O . ASP A 1 519 ? 137.36600 152.80400 115.99900 1.000 47.80000 519 ASP A O 1
ATOM 7000 N N . GLU A 1 520 ? 138.06600 150.68100 116.17100 1.000 45.74000 520 GLU A N 1
ATOM 7001 C CA . GLU A 1 520 ? 137.34100 150.40800 117.41000 1.000 45.74000 520 GLU A CA 1
ATOM 7002 C C . GLU A 1 520 ? 135.84000 150.64400 117.22900 1.000 45.74000 520 GLU A C 1
ATOM 7003 O O . GLU A 1 520 ? 135.24300 151.53600 117.83200 1.000 45.74000 520 GLU A O 1
ATOM 7015 N N . GLY A 1 521 ? 135.23900 149.82400 116.37100 1.000 44.85000 521 GLY A N 1
ATOM 7016 C CA . GLY A 1 521 ? 133.80400 149.85000 116.17200 1.000 44.85000 521 GLY A CA 1
ATOM 7017 C C . GLY A 1 521 ? 133.27700 151.19500 115.72000 1.000 44.85000 521 GLY A C 1
ATOM 7018 O O . GLY A 1 521 ? 132.23900 151.65500 116.20100 1.000 44.85000 521 GLY A O 1
ATOM 7022 N N . GLN A 1 522 ? 133.98000 151.82900 114.78500 1.000 48.60000 522 GLN A N 1
ATOM 7023 C CA . GLN A 1 522 ? 133.58000 153.11900 114.23900 1.000 48.60000 522 GLN A CA 1
ATOM 7024 C C . GLN A 1 522 ? 133.15900 153.00100 112.78000 1.000 48.60000 522 GLN A C 1
ATOM 7025 O O . GLN A 1 522 ? 132.05100 153.40500 112.41800 1.000 48.60000 522 GLN A O 1
ATOM 7039 N N . CYS A 1 523 ? 134.02400 152.45400 111.92700 1.000 53.02000 523 CYS A N 1
ATOM 7040 C CA . CYS A 1 523 ? 133.73200 152.22900 110.51600 1.000 53.02000 523 CYS A CA 1
ATOM 7041 C C . CYS A 1 523 ? 133.66400 150.72500 110.28400 1.000 53.02000 523 CYS A C 1
ATOM 7042 O O . CYS A 1 523 ? 134.58300 149.99300 110.66300 1.000 53.02000 523 CYS A O 1
ATOM 7050 N N . TRP A 1 524 ? 132.57200 150.26700 109.68200 1.000 42.99000 524 TRP A N 1
ATOM 7051 C CA . TRP A 1 524 ? 132.35200 148.85400 109.41500 1.000 42.99000 524 TRP A CA 1
ATOM 7052 C C . TRP A 1 524 ? 132.34400 148.57400 107.91600 1.000 42.99000 524 TRP A C 1
ATOM 7053 O O . TRP A 1 524 ? 131.91100 149.40300 107.11300 1.000 42.99000 524 TRP A O 1
ATOM 7074 N N . GLN A 1 525 ? 132.83300 147.39000 107.54600 1.000 47.51000 525 GLN A N 1
ATOM 7075 C CA . GLN A 1 525 ? 132.89400 146.95900 106.15500 1.000 47.51000 525 GLN A CA 1
ATOM 7076 C C . GLN A 1 525 ? 132.49500 145.49300 106.07000 1.000 47.51000 525 GLN A C 1
ATOM 7077 O O . GLN A 1 525 ? 132.76300 144.72200 106.99200 1.000 47.51000 525 GLN A O 1
ATOM 7091 N N . THR A 1 526 ? 131.86800 145.11200 104.96000 1.000 42.00000 526 THR A N 1
ATOM 7092 C CA . THR A 1 526 ? 131.31200 143.77500 104.78300 1.000 42.00000 526 THR A CA 1
ATOM 7093 C C . THR A 1 526 ? 132.13400 142.99200 103.76900 1.000 42.00000 526 THR A C 1
ATOM 7094 O O . THR A 1 526 ? 132.46400 143.51000 102.69900 1.000 42.00000 526 THR A O 1
ATOM 7105 N N . TYR A 1 527 ? 132.44900 141.74300 104.10500 1.000 43.90000 527 TYR A N 1
ATOM 7106 C CA . TYR A 1 527 ? 133.16800 140.83800 103.22000 1.000 43.90000 527 TYR A CA 1
ATOM 7107 C C . TYR A 1 527 ? 132.36000 139.56200 103.03900 1.000 43.90000 527 TYR A C 1
ATOM 7108 O O . TYR A 1 527 ? 131.93500 138.94900 104.02200 1.000 43.90000 527 TYR A O 1
ATOM 7126 N N . THR A 1 528 ? 132.15500 139.16300 101.78600 1.000 43.33000 528 THR A N 1
ATOM 7127 C CA . THR A 1 528 ? 131.40300 137.95400 101.45600 1.000 43.33000 528 THR A CA 1
ATOM 7128 C C . THR A 1 528 ? 132.39100 136.79800 101.36100 1.000 43.33000 528 THR A C 1
ATOM 7129 O O . THR A 1 528 ? 133.13700 136.68500 100.38700 1.000 43.33000 528 THR A O 1
ATOM 7140 N N . PHE A 1 529 ? 132.39300 135.92700 102.37200 1.000 43.04000 529 PHE A N 1
ATOM 7141 C CA . PHE A 1 529 ? 133.43100 134.90900 102.47400 1.000 43.04000 529 PHE A CA 1
ATOM 7142 C C . PHE A 1 529 ? 133.06900 133.60000 101.78900 1.000 43.04000 529 PHE A C 1
ATOM 7143 O O . PHE A 1 529 ? 133.97200 132.86000 101.38600 1.000 43.04000 529 PHE A O 1
ATOM 7160 N N . THR A 1 530 ? 131.78400 133.28800 101.64400 1.000 46.02000 530 THR A N 1
ATOM 7161 C CA . THR A 1 530 ? 131.36200 132.03800 101.03100 1.000 46.02000 530 THR A CA 1
ATOM 7162 C C . THR A 1 530 ? 130.29500 132.30300 99.98000 1.000 46.02000 530 THR A C 1
ATOM 7163 O O . THR A 1 530 ? 129.47300 133.21100 100.12000 1.000 46.02000 530 THR A O 1
ATOM 7174 N N . ARG A 1 531 ? 130.31900 131.49400 98.92000 1.000 51.40000 531 ARG A N 1
ATOM 7175 C CA . ARG A 1 531 ? 129.27700 131.56500 97.90400 1.000 51.40000 531 ARG A CA 1
ATOM 7176 C C . ARG A 1 531 ? 128.02500 130.80700 98.32300 1.000 51.40000 531 ARG A C 1
ATOM 7177 O O . ARG A 1 531 ? 126.92800 131.12700 97.85400 1.000 51.40000 531 ARG A O 1
ATOM 7198 N N . ASP A 1 532 ? 128.16600 129.80900 99.19600 1.000 49.86000 532 ASP A N 1
ATOM 7199 C CA . ASP A 1 532 ? 127.03700 129.02600 99.68800 1.000 49.86000 532 ASP A CA 1
ATOM 7200 C C . ASP A 1 532 ? 126.78900 129.36500 101.15200 1.000 49.86000 532 ASP A C 1
ATOM 7201 O O . ASP A 1 532 ? 127.56400 128.94600 102.02500 1.000 49.86000 532 ASP A O 1
ATOM 7210 N N . PRO A 1 533 ? 125.73900 130.11700 101.47600 1.000 46.58000 533 PRO A N 1
ATOM 7211 C CA . PRO A 1 533 ? 125.50100 130.48900 102.87400 1.000 46.58000 533 PRO A CA 1
ATOM 7212 C C . PRO A 1 533 ? 125.33100 129.27100 103.77100 1.000 46.58000 533 PRO A C 1
ATOM 7213 O O . PRO A 1 533 ? 124.79400 128.24200 103.36000 1.000 46.58000 533 PRO A O 1
ATOM 7224 N N . ILE A 1 534 ? 125.79600 129.40000 105.01300 1.000 44.86000 534 ILE A N 1
ATOM 7225 C CA . ILE A 1 534 ? 125.74100 128.32800 105.99700 1.000 44.86000 534 ILE A CA 1
ATOM 7226 C C . ILE A 1 534 ? 125.04800 128.83600 107.25300 1.000 44.86000 534 ILE A C 1
ATOM 7227 O O . ILE A 1 534 ? 125.07400 130.03100 107.56000 1.000 44.86000 534 ILE A O 1
ATOM 7243 N N . TYR A 1 535 ? 124.42400 127.91400 107.98400 1.000 45.85000 535 TYR A N 1
ATOM 7244 C CA . TYR A 1 535 ? 123.81900 128.23600 109.27300 1.000 45.85000 535 TYR A CA 1
ATOM 7245 C C . TYR A 1 535 ? 124.92000 128.45700 110.30000 1.000 45.85000 535 TYR A C 1
ATOM 7246 O O . TYR A 1 535 ? 125.60800 127.51200 110.69500 1.000 45.85000 535 TYR A O 1
ATOM 7264 N N . PHE A 1 536 ? 125.08700 129.69700 110.74500 1.000 40.08000 536 PHE A N 1
ATOM 7265 C CA . PHE A 1 536 ? 126.16000 130.01000 111.67600 1.000 40.08000 536 PHE A CA 1
ATOM 7266 C C . PHE A 1 536 ? 125.93200 129.32000 113.01600 1.000 40.08000 536 PHE A C 1
ATOM 7267 O O . PHE A 1 536 ? 124.79600 129.12800 113.45600 1.000 40.08000 536 PHE A O 1
ATOM 7284 N N . THR A 1 537 ? 127.03300 128.93700 113.66500 1.000 42.31000 537 THR A N 1
ATOM 7285 C CA . THR A 1 537 ? 126.96400 128.24500 114.94700 1.000 42.31000 537 THR A CA 1
ATOM 7286 C C . THR A 1 537 ? 127.85800 128.88400 116.00400 1.000 42.31000 537 THR A C 1
ATOM 7287 O O . THR A 1 537 ? 127.54200 128.82900 117.19600 1.000 42.31000 537 THR A O 1
ATOM 7298 N N . GLY A 1 538 ? 128.97500 129.48200 115.59700 1.000 39.34000 538 GLY A N 1
ATOM 7299 C CA . GLY A 1 538 ? 129.84300 130.12800 116.56200 1.000 39.34000 538 GLY A CA 1
ATOM 7300 C C . GLY A 1 538 ? 131.20700 130.52500 116.03700 1.000 39.34000 538 GLY A C 1
ATOM 7301 O O . GLY A 1 538 ? 131.65900 130.02500 115.00500 1.000 39.34000 538 GLY A O 1
ATOM 7305 N N . LEU A 1 539 ? 131.87100 131.42500 116.75500 1.000 38.97000 539 LEU A N 1
ATOM 7306 C CA . LEU A 1 539 ? 133.21300 131.88300 116.42800 1.000 38.97000 539 LEU A CA 1
ATOM 7307 C C . LEU A 1 539 ? 134.22600 131.23300 117.36100 1.000 38.97000 539 LEU A C 1
ATOM 7308 O O . LEU A 1 539 ? 133.91400 130.89300 118.50400 1.000 38.97000 539 LEU A O 1
ATOM 7324 N N . ALA A 1 540 ? 135.44800 131.06500 116.86100 1.000 41.30000 540 ALA A N 1
ATOM 7325 C CA . ALA A 1 540 ? 136.53800 130.51100 117.64900 1.000 41.30000 540 ALA A CA 1
ATOM 7326 C C . ALA A 1 540 ? 137.81700 131.27600 117.34800 1.000 41.30000 540 ALA A C 1
ATOM 7327 O O . ALA A 1 540 ? 138.05400 131.67500 116.20600 1.000 41.30000 540 ALA A O 1
ATOM 7334 N N . SER A 1 541 ? 138.63300 131.48200 118.37900 1.000 43.25000 541 SER A N 1
ATOM 7335 C CA . SER A 1 541 ? 139.90300 132.17900 118.22800 1.000 43.25000 541 SER A CA 1
ATOM 7336 C C . SER A 1 541 ? 140.81800 131.77400 119.37300 1.000 43.25000 541 SER A C 1
ATOM 7337 O O . SER A 1 541 ? 140.36600 131.26900 120.40200 1.000 43.25000 541 SER A O 1
ATOM 7345 N N . GLU A 1 542 ? 142.10900 132.00900 119.18300 1.000 45.45000 542 GLU A N 1
ATOM 7346 C CA . GLU A 1 542 ? 143.08700 131.65200 120.20400 1.000 45.45000 542 GLU A CA 1
ATOM 7347 C C . GLU A 1 542 ? 142.84000 132.47700 121.46200 1.000 45.45000 542 GLU A C 1
ATOM 7348 O O . GLU A 1 542 ? 142.74300 133.70600 121.37700 1.000 45.45000 542 GLU A O 1
ATOM 7360 N N . PRO A 1 543 ? 142.74200 131.85600 122.63900 1.000 45.01000 543 PRO A N 1
ATOM 7361 C CA . PRO A 1 543 ? 142.50800 132.63800 123.85800 1.000 45.01000 543 PRO A CA 1
ATOM 7362 C C . PRO A 1 543 ? 143.61500 133.65600 124.09000 1.000 45.01000 543 PRO A C 1
ATOM 7363 O O . PRO A 1 543 ? 144.78300 133.41300 123.78500 1.000 45.01000 543 PRO A O 1
ATOM 7374 N N . GLY A 1 544 ? 143.23200 134.80600 124.63800 1.000 44.98000 544 GLY A N 1
ATOM 7375 C CA . GLY A 1 544 ? 144.15400 135.88800 124.91400 1.000 44.98000 544 GLY A CA 1
ATOM 7376 C C . GLY A 1 544 ? 144.00000 137.08800 124.00800 1.000 44.98000 544 GLY A C 1
ATOM 7377 O O . GLY A 1 544 ? 144.53800 138.15500 124.32900 1.000 44.98000 544 GLY A O 1
ATOM 7381 N N . ALA A 1 545 ? 143.28500 136.95600 122.89200 1.000 44.59000 545 ALA A N 1
ATOM 7382 C CA . ALA A 1 545 ? 143.03900 138.06800 121.97700 1.000 44.59000 545 ALA A CA 1
ATOM 7383 C C . ALA A 1 545 ? 144.35400 138.68000 121.49200 1.000 44.59000 545 ALA A C 1
ATOM 7384 O O . ALA A 1 545 ? 144.59600 139.88100 121.61300 1.000 44.59000 545 ALA A O 1
ATOM 7391 N N . ARG A 1 546 ? 145.20800 137.81900 120.93900 1.000 47.56000 546 ARG A N 1
ATOM 7392 C CA . ARG A 1 546 ? 146.48100 138.24500 120.38000 1.000 47.56000 546 ARG A CA 1
ATOM 7393 C C . ARG A 1 546 ? 146.76100 137.64700 119.00900 1.000 47.56000 546 ARG A C 1
ATOM 7394 O O . ARG A 1 546 ? 147.85100 137.86200 118.47100 1.000 47.56000 546 ARG A O 1
ATOM 7415 N N . SER A 1 547 ? 145.81400 136.91900 118.42800 1.000 46.60000 547 SER A N 1
ATOM 7416 C CA . SER A 1 547 ? 145.97800 136.30100 117.12500 1.000 46.60000 547 SER A CA 1
ATOM 7417 C C . SER A 1 547 ? 145.26300 137.12500 116.05800 1.000 46.60000 547 SER A C 1
ATOM 7418 O O . SER A 1 547 ? 144.58500 138.11200 116.34500 1.000 46.60000 547 SER A O 1
ATOM 7426 N N . MET A 1 548 ? 145.42500 136.70700 114.80300 1.000 48.36000 548 MET A N 1
ATOM 7427 C CA . MET A 1 548 ? 144.72400 137.30800 113.67900 1.000 48.36000 548 MET A CA 1
ATOM 7428 C C . MET A 1 548 ? 143.85700 136.31900 112.91800 1.000 48.36000 548 MET A C 1
ATOM 7429 O O . MET A 1 548 ? 143.12900 136.73500 112.01100 1.000 48.36000 548 MET A O 1
ATOM 7443 N N . ASN A 1 549 ? 143.91400 135.03400 113.24900 1.000 43.87000 549 ASN A N 1
ATOM 7444 C CA . ASN A 1 549 ? 143.07900 134.02900 112.61500 1.000 43.87000 549 ASN A CA 1
ATOM 7445 C C . ASN A 1 549 ? 141.74700 133.93100 113.34600 1.000 43.87000 549 ASN A C 1
ATOM 7446 O O . ASN A 1 549 ? 141.69800 133.97900 114.57700 1.000 43.87000 549 ASN A O 1
ATOM 7456 N N . ILE A 1 550 ? 140.66700 133.79800 112.58000 1.000 41.93000 550 ILE A N 1
ATOM 7457 C CA . ILE A 1 550 ? 139.32200 133.65400 113.12400 1.000 41.93000 550 ILE A CA 1
ATOM 7458 C C . ILE A 1 550 ? 138.64100 132.49900 112.40400 1.000 41.93000 550 ILE A C 1
ATOM 7459 O O . ILE A 1 550 ? 138.69000 132.41800 111.17300 1.000 41.93000 550 ILE A O 1
ATOM 7475 N N . SER A 1 551 ? 138.01200 131.61000 113.16600 1.000 42.24000 551 SER A N 1
ATOM 7476 C CA . SER A 1 551 ? 137.34700 130.43100 112.62600 1.000 42.24000 551 SER A CA 1
ATOM 7477 C C . SER A 1 551 ? 135.83900 130.59600 112.74300 1.000 42.24000 551 SER A C 1
ATOM 7478 O O . SER A 1 551 ? 135.33000 130.94300 113.81300 1.000 42.24000 551 SER A O 1
ATOM 7486 N N . ILE A 1 552 ? 135.13100 130.34000 111.64800 1.000 40.67000 552 ILE A N 1
ATOM 7487 C CA . ILE A 1 552 ? 133.68300 130.49900 111.57600 1.000 40.67000 552 ILE A CA 1
ATOM 7488 C C . ILE A 1 552 ? 133.09000 129.12400 111.31400 1.000 40.67000 552 ILE A C 1
ATOM 7489 O O . ILE A 1 552 ? 133.28800 128.55400 110.23500 1.000 40.67000 552 ILE A O 1
ATOM 7505 N N . TRP A 1 553 ? 132.35500 128.59500 112.28500 1.000 43.22000 553 TRP A N 1
ATOM 7506 C CA . TRP A 1 553 ? 131.75600 127.27500 112.16200 1.000 43.22000 553 TRP A CA 1
ATOM 7507 C C . TRP A 1 553 ? 130.34200 127.40300 111.59900 1.000 43.22000 553 TRP A C 1
ATOM 7508 O O . TRP A 1 553 ? 129.92800 128.46900 111.13900 1.000 43.22000 553 TRP A O 1
ATOM 7529 N N . GLY A 1 554 ? 129.59100 126.31000 111.61900 1.000 44.72000 554 GLY A N 1
ATOM 7530 C CA . GLY A 1 554 ? 128.24800 126.26000 111.09200 1.000 44.72000 554 GLY A CA 1
ATOM 7531 C C . GLY A 1 554 ? 128.00600 124.92700 110.42500 1.000 44.72000 554 GLY A C 1
ATOM 7532 O O . GLY A 1 554 ? 128.76800 123.98200 110.61200 1.000 44.72000 554 GLY A O 1
ATOM 7536 N N . PHE A 1 555 ? 126.93400 124.84900 109.64200 1.000 49.20000 555 PHE A N 1
ATOM 7537 C CA . PHE A 1 555 ? 126.65000 123.64800 108.87000 1.000 49.20000 555 PHE A CA 1
ATOM 7538 C C . PHE A 1 555 ? 125.89900 124.03100 107.60500 1.000 49.20000 555 PHE A C 1
ATOM 7539 O O . PHE A 1 555 ? 125.05600 124.92900 107.62200 1.000 49.20000 555 PHE A O 1
ATOM 7556 N N . THR A 1 556 ? 126.20700 123.33400 106.51600 1.000 51.83000 556 THR A N 1
ATOM 7557 C CA . THR A 1 556 ? 125.68900 123.69900 105.20800 1.000 51.83000 556 THR A CA 1
ATOM 7558 C C . THR A 1 556 ? 124.18900 123.43100 105.11300 1.000 51.83000 556 THR A C 1
ATOM 7559 O O . THR A 1 556 ? 123.60400 122.69300 105.91000 1.000 51.83000 556 THR A O 1
ATOM 7570 N N . GLU A 1 557 ? 123.57000 124.04500 104.10200 1.000 57.81000 557 GLU A N 1
ATOM 7571 C CA . GLU A 1 557 ? 122.12300 123.99700 103.92900 1.000 57.81000 557 GLU A CA 1
ATOM 7572 C C . GLU A 1 557 ? 121.60800 122.63800 103.47700 1.000 57.81000 557 GLU A C 1
ATOM 7573 O O . GLU A 1 557 ? 120.38800 122.44800 103.45000 1.000 57.81000 557 GLU A O 1
ATOM 7585 N N . SER A 1 558 ? 122.48800 121.70300 103.11500 1.000 66.94000 558 SER A N 1
ATOM 7586 C CA . SER A 1 558 ? 122.05800 120.45900 102.48400 1.000 66.94000 558 SER A CA 1
ATOM 7587 C C . SER A 1 558 ? 120.88100 119.84400 103.23000 1.000 66.94000 558 SER A C 1
ATOM 7588 O O . SER A 1 558 ? 121.01400 119.43200 104.38600 1.000 66.94000 558 SER A O 1
ATOM 7596 N N . PHE A 1 559 ? 119.72300 119.78000 102.56900 1.000 72.02000 559 PHE A N 1
ATOM 7597 C CA . PHE A 1 559 ? 118.52100 119.28400 103.23000 1.000 72.02000 559 PHE A CA 1
ATOM 7598 C C . PHE A 1 559 ? 118.56000 117.77000 103.39100 1.000 72.02000 559 PHE A C 1
ATOM 7599 O O . PHE A 1 559 ? 118.19800 117.24300 104.44900 1.000 72.02000 559 PHE A O 1
ATOM 7603 N N . LEU A 1 560 ? 118.99300 117.05400 102.35200 1.000 70.61000 560 LEU A N 1
ATOM 7604 C CA . LEU A 1 560 ? 119.04900 115.59800 102.43300 1.000 70.61000 560 LEU A CA 1
ATOM 7605 C C . LEU A 1 560 ? 120.02700 115.14900 103.51100 1.000 70.61000 560 LEU A C 1
ATOM 7606 O O . LEU A 1 560 ? 119.72100 114.26000 104.31300 1.000 70.61000 560 LEU A O 1
ATOM 7610 N N . THR A 1 561 ? 121.21100 115.75800 103.54800 1.000 68.68000 561 THR A N 1
ATOM 7611 C CA . THR A 1 561 ? 122.23400 115.39700 104.52600 1.000 68.68000 561 THR A CA 1
ATOM 7612 C C . THR A 1 561 ? 123.09200 116.62600 104.78500 1.000 68.68000 561 THR A C 1
ATOM 7613 O O . THR A 1 561 ? 123.89800 117.00900 103.93300 1.000 68.68000 561 THR A O 1
ATOM 7624 N N . SER A 1 562 ? 122.92400 117.23700 105.95400 1.000 59.92000 562 SER A N 1
ATOM 7625 C CA . SER A 1 562 ? 123.73500 118.38400 106.32600 1.000 59.92000 562 SER A CA 1
ATOM 7626 C C . SER A 1 562 ? 125.10600 117.92900 106.81700 1.000 59.92000 562 SER A C 1
ATOM 7627 O O . SER A 1 562 ? 125.32300 116.75900 107.14200 1.000 59.92000 562 SER A O 1
ATOM 7635 N N . GLN A 1 563 ? 126.03900 118.87700 106.87100 1.000 54.48000 563 GLN A N 1
ATOM 7636 C CA . GLN A 1 563 ? 127.40100 118.58500 107.29100 1.000 54.48000 563 GLN A CA 1
ATOM 7637 C C . GLN A 1 563 ? 127.98100 119.80600 107.98300 1.000 54.48000 563 GLN A C 1
ATOM 7638 O O . GLN A 1 563 ? 127.49000 120.92500 107.82300 1.000 54.48000 563 GLN A O 1
ATOM 7652 N N . TRP A 1 564 ? 129.03700 119.57900 108.75800 1.000 49.90000 564 TRP A N 1
ATOM 7653 C CA . TRP A 1 564 ? 129.75800 120.67700 109.37600 1.000 49.90000 564 TRP A CA 1
ATOM 7654 C C . TRP A 1 564 ? 130.68800 121.33500 108.35900 1.000 49.90000 564 TRP A C 1
ATOM 7655 O O . TRP A 1 564 ? 130.95700 120.80000 107.28300 1.000 49.90000 564 TRP A O 1
ATOM 7676 N N . VAL A 1 565 ? 131.17300 122.52300 108.71200 1.000 44.92000 565 VAL A N 1
ATOM 7677 C CA . VAL A 1 565 ? 132.10000 123.26100 107.86300 1.000 44.92000 565 VAL A CA 1
ATOM 7678 C C . VAL A 1 565 ? 132.72900 124.37400 108.68800 1.000 44.92000 565 VAL A C 1
ATOM 7679 O O . VAL A 1 565 ? 132.11700 124.87300 109.63700 1.000 44.92000 565 VAL A O 1
ATOM 7692 N N . SER A 1 566 ? 133.95100 124.76800 108.34000 1.000 43.72000 566 SER A N 1
ATOM 7693 C CA . SER A 1 566 ? 134.63500 125.85100 109.03100 1.000 43.72000 566 SER A CA 1
ATOM 7694 C C . SER A 1 566 ? 135.38900 126.70100 108.02300 1.000 43.72000 566 SER A C 1
ATOM 7695 O O . SER A 1 566 ? 136.06300 126.17200 107.13600 1.000 43.72000 566 SER A O 1
ATOM 7703 N N . TYR A 1 567 ? 135.27100 128.01800 108.16400 1.000 43.53000 567 TYR A N 1
ATOM 7704 C CA . TYR A 1 567 ? 136.00700 128.97500 107.35100 1.000 43.53000 567 TYR A CA 1
ATOM 7705 C C . TYR A 1 567 ? 136.96400 129.75100 108.24300 1.000 43.53000 567 TYR A C 1
ATOM 7706 O O . TYR A 1 567 ? 136.54100 130.34800 109.23700 1.000 43.53000 567 TYR A O 1
ATOM 7724 N N . THR A 1 568 ? 138.24400 129.74500 107.88800 1.000 43.70000 568 THR A N 1
ATOM 7725 C CA . THR A 1 568 ? 139.27100 130.45800 108.63400 1.000 43.70000 568 THR A CA 1
ATOM 7726 C C . THR A 1 568 ? 139.81500 131.59100 107.77700 1.000 43.70000 568 THR A C 1
ATOM 7727 O O . THR A 1 568 ? 140.23700 131.36600 106.63900 1.000 43.70000 568 THR A O 1
ATOM 7738 N N . ILE A 1 569 ? 139.80500 132.80200 108.32600 1.000 43.70000 569 ILE A N 1
ATOM 7739 C CA . ILE A 1 569 ? 140.24600 133.99800 107.62200 1.000 43.70000 569 ILE A CA 1
ATOM 7740 C C . ILE A 1 569 ? 141.42700 134.59000 108.37300 1.000 43.70000 569 ILE A C 1
ATOM 7741 O O . ILE A 1 569 ? 141.39800 134.70500 109.60200 1.000 43.70000 569 ILE A O 1
ATOM 7757 N N . ASP A 1 570 ? 142.46500 134.96100 107.63100 1.000 47.03000 570 ASP A N 1
ATOM 7758 C CA . ASP A 1 570 ? 143.67100 135.55500 108.18800 1.000 47.03000 570 ASP A CA 1
ATOM 7759 C C . ASP A 1 570 ? 143.76300 137.00400 107.73300 1.000 47.03000 570 ASP A C 1
ATOM 7760 O O . ASP A 1 570 ? 143.66900 137.28800 106.53500 1.000 47.03000 570 ASP A O 1
ATOM 7769 N N . PHE A 1 571 ? 143.94400 137.91700 108.68800 1.000 46.35000 571 PHE A N 1
ATOM 7770 C CA . PHE A 1 571 ? 143.99900 139.34800 108.41500 1.000 46.35000 571 PHE A CA 1
ATOM 7771 C C . PHE A 1 571 ? 145.42900 139.86800 108.32300 1.000 46.35000 571 PHE A C 1
ATOM 7772 O O . PHE A 1 571 ? 145.69200 141.02000 108.68000 1.000 46.35000 571 PHE A O 1
ATOM 7789 N N . LYS A 1 572 ? 146.36500 139.04400 107.85100 1.000 49.21000 572 LYS A N 1
ATOM 7790 C CA . LYS A 1 572 ? 147.75600 139.47800 107.80800 1.000 49.21000 572 LYS A CA 1
ATOM 7791 C C . LYS A 1 572 ? 147.98100 140.55600 106.75600 1.000 49.21000 572 LYS A C 1
ATOM 7792 O O . LYS A 1 572 ? 148.84700 141.41800 106.93600 1.000 49.21000 572 LYS A O 1
ATOM 7811 N N . ASP A 1 573 ? 147.22300 140.53100 105.66200 1.000 50.15000 573 ASP A N 1
ATOM 7812 C CA . ASP A 1 573 ? 147.38600 141.50300 104.58900 1.000 50.15000 573 ASP A CA 1
ATOM 7813 C C . ASP A 1 573 ? 146.47600 142.71500 104.73300 1.000 50.15000 573 ASP A C 1
ATOM 7814 O O . ASP A 1 573 ? 146.56300 143.63200 103.91100 1.000 50.15000 573 ASP A O 1
ATOM 7823 N N . ILE A 1 574 ? 145.60600 142.74500 105.74100 1.000 50.46000 574 ILE A N 1
ATOM 7824 C CA . ILE A 1 574 ? 144.84200 143.95700 106.01700 1.000 50.46000 574 ILE A CA 1
ATOM 7825 C C . ILE A 1 574 ? 145.66400 144.91900 106.86200 1.000 50.46000 574 ILE A C 1
ATOM 7826 O O . ILE A 1 574 ? 145.67900 146.12800 106.61000 1.000 50.46000 574 ILE A O 1
ATOM 7842 N N . LEU A 1 575 ? 146.35400 144.40100 107.87700 1.000 49.41000 575 LEU A N 1
ATOM 7843 C CA . LEU A 1 575 ? 147.26300 145.19300 108.70100 1.000 49.41000 575 LEU A CA 1
ATOM 7844 C C . LEU A 1 575 ? 148.67600 144.96400 108.17200 1.000 49.41000 575 LEU A C 1
ATOM 7845 O O . LEU A 1 575 ? 149.48500 144.24400 108.75500 1.000 49.41000 575 LEU A O 1
ATOM 7861 N N . GLU A 1 576 ? 148.96400 145.59200 107.03100 1.000 52.33000 576 GLU A N 1
ATOM 7862 C CA . GLU A 1 576 ? 150.23700 145.35600 106.35700 1.000 52.33000 576 GLU A CA 1
ATOM 7863 C C . GLU A 1 576 ? 151.41300 145.85200 107.18800 1.000 52.33000 576 GLU A C 1
ATOM 7864 O O . GLU A 1 576 ? 152.44800 145.18200 107.26800 1.000 52.33000 576 GLU A O 1
ATOM 7876 N N . ARG A 1 577 ? 151.27900 147.01800 107.80900 1.000 52.48000 577 ARG A N 1
ATOM 7877 C CA . ARG A 1 577 ? 152.38100 147.67100 108.49900 1.000 52.48000 577 ARG A CA 1
ATOM 7878 C C . ARG A 1 577 ? 152.35300 147.36000 109.99200 1.000 52.48000 577 ARG A C 1
ATOM 7879 O O . ARG A 1 577 ? 151.31300 147.03600 110.56700 1.000 52.48000 577 ARG A O 1
ATOM 7900 N N . ASN A 1 578 ? 153.52400 147.46100 110.61200 1.000 53.13000 578 ASN A N 1
ATOM 7901 C CA . ASN A 1 578 ? 153.67700 147.28400 112.04800 1.000 53.13000 578 ASN A CA 1
ATOM 7902 C C . ASN A 1 578 ? 153.68700 148.64200 112.73700 1.000 53.13000 578 ASN A C 1
ATOM 7903 O O . ASN A 1 578 ? 154.32900 149.58400 112.26600 1.000 53.13000 578 ASN A O 1
ATOM 7914 N N . CYS A 1 579 ? 152.97600 148.73300 113.85700 1.000 52.75000 579 CYS A N 1
ATOM 7915 C CA . CYS A 1 579 ? 152.84300 150.00200 114.55600 1.000 52.75000 579 CYS A CA 1
ATOM 7916 C C . CYS A 1 579 ? 154.20500 150.51500 115.00400 1.000 52.75000 579 CYS A C 1
ATOM 7917 O O . CYS A 1 579 ? 155.09300 149.74500 115.37900 1.000 52.75000 579 CYS A O 1
ATOM 7924 N N . GLU A 1 580 ? 154.36300 151.83200 114.96200 1.000 53.42000 580 GLU A N 1
ATOM 7925 C CA . GLU A 1 580 ? 155.60800 152.50200 115.31100 1.000 53.42000 580 GLU A CA 1
ATOM 7926 C C . GLU A 1 580 ? 155.38600 153.40200 116.52600 1.000 53.42000 580 GLU A C 1
ATOM 7927 O O . GLU A 1 580 ? 154.32000 153.39700 117.14600 1.000 53.42000 580 GLU A O 1
ATOM 7939 N N . GLU A 1 581 ? 156.41600 154.17800 116.86600 1.000 53.53000 581 GLU A N 1
ATOM 7940 C CA . GLU A 1 581 ? 156.30600 155.11600 117.97800 1.000 53.53000 581 GLU A CA 1
ATOM 7941 C C . GLU A 1 581 ? 155.22500 156.15500 117.71700 1.000 53.53000 581 GLU A C 1
ATOM 7942 O O . GLU A 1 581 ? 154.50100 156.55200 118.63600 1.000 53.53000 581 GLU A O 1
ATOM 7954 N N . LYS A 1 582 ? 155.10400 156.61200 116.46900 1.000 51.52000 582 LYS A N 1
ATOM 7955 C CA . LYS A 1 582 ? 154.13100 157.65100 116.15300 1.000 51.52000 582 LYS A CA 1
ATOM 7956 C C . LYS A 1 582 ? 152.70100 157.15300 116.30900 1.000 51.52000 582 LYS A C 1
ATOM 7957 O O . LYS A 1 582 ? 151.81100 157.93500 116.65900 1.000 51.52000 582 LYS A O 1
ATOM 7976 N N . ASP A 1 583 ? 152.45700 155.87000 116.05400 1.000 50.55000 583 ASP A N 1
ATOM 7977 C CA . ASP A 1 583 ? 151.10400 155.33300 116.12100 1.000 50.55000 583 ASP A CA 1
ATOM 7978 C C . ASP A 1 583 ? 150.72000 154.98000 117.55200 1.000 50.55000 583 ASP A C 1
ATOM 7979 O O . ASP A 1 583 ? 150.27800 153.86000 117.82100 1.000 50.55000 583 ASP A O 1
ATOM 7988 N N . TYR A 1 584 ? 150.87800 155.92800 118.47200 1.000 46.73000 584 TYR A N 1
ATOM 7989 C CA . TYR A 1 584 ? 150.47700 155.73500 119.85700 1.000 46.73000 584 TYR A CA 1
ATOM 7990 C C . TYR A 1 584 ? 150.23800 157.09800 120.48800 1.000 46.73000 584 TYR A C 1
ATOM 7991 O O . TYR A 1 584 ? 150.97200 158.04900 120.21400 1.000 46.73000 584 TYR A O 1
ATOM 8009 N N . THR A 1 585 ? 149.21300 157.18100 121.33100 1.000 44.31000 585 THR A N 1
ATOM 8010 C CA . THR A 1 585 ? 148.86300 158.41200 122.01900 1.000 44.31000 585 THR A CA 1
ATOM 8011 C C . THR A 1 585 ? 148.77200 158.14500 123.51400 1.000 44.31000 585 THR A C 1
ATOM 8012 O O . THR A 1 585 ? 148.37600 157.05800 123.94200 1.000 44.31000 585 THR A O 1
ATOM 8023 N N . ILE A 1 586 ? 149.14500 159.14700 124.30400 1.000 43.85000 586 ILE A N 1
ATOM 8024 C CA . ILE A 1 586 ? 149.13300 159.02100 125.75700 1.000 43.85000 586 ILE A CA 1
ATOM 8025 C C . ILE A 1 586 ? 147.72100 159.27900 126.26400 1.000 43.85000 586 ILE A C 1
ATOM 8026 O O . ILE A 1 586 ? 147.10800 160.30200 125.93900 1.000 43.85000 586 ILE A O 1
ATOM 8042 N N . TRP A 1 587 ? 147.20000 158.34800 127.05800 1.000 41.30000 587 TRP A N 1
ATOM 8043 C CA . TRP A 1 587 ? 145.81000 158.37000 127.49400 1.000 41.30000 587 TRP A CA 1
ATOM 8044 C C . TRP A 1 587 ? 145.75300 158.23600 129.00700 1.000 41.30000 587 TRP A C 1
ATOM 8045 O O . TRP A 1 587 ? 146.40100 157.35400 129.57800 1.000 41.30000 587 TRP A O 1
ATOM 8066 N N . LEU A 1 588 ? 144.98100 159.10900 129.65100 1.000 43.10000 588 LEU A N 1
ATOM 8067 C CA . LEU A 1 588 ? 144.79600 159.08900 131.09600 1.000 43.10000 588 LEU A CA 1
ATOM 8068 C C . LEU A 1 588 ? 143.48600 158.39100 131.43200 1.000 43.10000 588 LEU A C 1
ATOM 8069 O O . LEU A 1 588 ? 142.43600 158.73800 130.88400 1.000 43.10000 588 LEU A O 1
ATOM 8085 N N . ALA A 1 589 ? 143.55100 157.41700 132.33300 1.000 41.43000 589 ALA A N 1
ATOM 8086 C CA . ALA A 1 589 ? 142.39600 156.60100 132.67300 1.000 41.43000 589 ALA A CA 1
ATOM 8087 C C . ALA A 1 589 ? 141.59800 157.23300 133.80500 1.000 41.43000 589 ALA A C 1
ATOM 8088 O O . ALA A 1 589 ? 142.13300 157.98000 134.62700 1.000 41.43000 589 ALA A O 1
ATOM 8095 N N . HIS A 1 590 ? 140.30100 156.92500 133.83600 1.000 41.77000 590 HIS A N 1
ATOM 8096 C CA . HIS A 1 590 ? 139.40100 157.38800 134.89300 1.000 41.77000 590 HIS A CA 1
ATOM 8097 C C . HIS A 1 590 ? 139.32400 158.91000 134.95300 1.000 41.77000 590 HIS A C 1
ATOM 8098 O O . HIS A 1 590 ? 139.01900 159.48200 136.00000 1.000 41.77000 590 HIS A O 1
ATOM 8112 N N . SER A 1 591 ? 139.59100 159.58600 133.84100 1.000 47.22000 591 SER A N 1
ATOM 8113 C CA . SER A 1 591 ? 139.56200 161.04100 133.82200 1.000 47.22000 591 SER A CA 1
ATOM 8114 C C . SER A 1 591 ? 138.12500 161.53300 133.72300 1.000 47.22000 591 SER A C 1
ATOM 8115 O O . SER A 1 591 ? 137.40200 161.17800 132.78900 1.000 47.22000 591 SER A O 1
ATOM 8123 N N . THR A 1 592 ? 137.71300 162.34800 134.69300 1.000 51.34000 592 THR A N 1
ATOM 8124 C CA . THR A 1 592 ? 136.37400 162.92400 134.71900 1.000 51.34000 592 THR A CA 1
ATOM 8125 C C . THR A 1 592 ? 136.39300 164.44200 134.64400 1.000 51.34000 592 THR A C 1
ATOM 8126 O O . THR A 1 592 ? 135.69300 165.02500 133.80800 1.000 51.34000 592 THR A O 1
ATOM 8137 N N . ASP A 1 593 ? 137.17000 165.09900 135.49700 1.000 59.14000 593 ASP A N 1
ATOM 8138 C CA . ASP A 1 593 ? 137.21800 166.55900 135.56100 1.000 59.14000 593 ASP A CA 1
ATOM 8139 C C . ASP A 1 593 ? 138.67000 167.01700 135.55700 1.000 59.14000 593 ASP A C 1
ATOM 8140 O O . ASP A 1 593 ? 139.36300 166.86800 136.58400 1.000 59.14000 593 ASP A O 1
ATOM 8149 N N . PRO A 1 594 ? 139.17300 167.57600 134.45000 1.000 59.88000 594 PRO A N 1
ATOM 8150 C CA . PRO A 1 594 ? 140.58600 167.99700 134.43100 1.000 59.88000 594 PRO A CA 1
ATOM 8151 C C . PRO A 1 594 ? 140.93700 169.01400 135.50300 1.000 59.88000 594 PRO A C 1
ATOM 8152 O O . PRO A 1 594 ? 142.09400 169.07400 135.93600 1.000 59.88000 594 PRO A O 1
ATOM 8163 N N . GLU A 1 595 ? 139.97500 169.83300 135.93300 1.000 63.05000 595 GLU A N 1
ATOM 8164 C CA . GLU A 1 595 ? 140.26800 170.84900 136.93900 1.000 63.05000 595 GLU A CA 1
ATOM 8165 C C . GLU A 1 595 ? 140.82300 170.22500 138.21500 1.000 63.05000 595 GLU A C 1
ATOM 8166 O O . GLU A 1 595 ? 141.62500 170.84800 138.92100 1.000 63.05000 595 GLU A O 1
ATOM 8178 N N . ASP A 1 596 ? 140.41300 168.99500 138.52500 1.000 61.95000 596 ASP A N 1
ATOM 8179 C CA . ASP A 1 596 ? 140.84500 168.33800 139.75300 1.000 61.95000 596 ASP A CA 1
ATOM 8180 C C . ASP A 1 596 ? 142.36500 168.25400 139.82100 1.000 61.95000 596 ASP A C 1
ATOM 8181 O O . ASP A 1 596 ? 143.02700 167.90000 138.84200 1.000 61.95000 596 ASP A O 1
ATOM 8190 N N . TYR A 1 597 ? 142.91300 168.58200 140.99200 1.000 63.28000 597 TYR A N 1
ATOM 8191 C CA . TYR A 1 597 ? 144.35600 168.48200 141.19000 1.000 63.28000 597 TYR A CA 1
ATOM 8192 C C . TYR A 1 597 ? 144.83700 167.05400 140.98600 1.000 63.28000 597 TYR A C 1
ATOM 8193 O O . TYR A 1 597 ? 145.96800 166.82600 140.54200 1.000 63.28000 597 TYR A O 1
ATOM 8211 N N . GLU A 1 598 ? 143.99000 166.08400 141.30000 1.000 60.27000 598 GLU A N 1
ATOM 8212 C CA . GLU A 1 598 ? 144.32700 164.66600 141.23000 1.000 60.27000 598 GLU A CA 1
ATOM 8213 C C . GLU A 1 598 ? 143.28800 163.98200 140.35000 1.000 60.27000 598 GLU A C 1
ATOM 8214 O O . GLU A 1 598 ? 142.70500 162.96700 140.73600 1.000 60.27000 598 GLU A O 1
ATOM 8226 N N . ASP A 1 599 ? 143.03700 164.56700 139.18000 1.000 54.21000 599 ASP A N 1
ATOM 8227 C CA . ASP A 1 599 ? 141.97900 164.07600 138.31100 1.000 54.21000 599 ASP A CA 1
ATOM 8228 C C . ASP A 1 599 ? 142.19500 162.60800 137.97800 1.000 54.21000 599 ASP A C 1
ATOM 8229 O O . ASP A 1 599 ? 143.28600 162.20400 137.56700 1.000 54.21000 599 ASP A O 1
ATOM 8238 N N . GLY A 1 600 ? 141.14100 161.81600 138.13900 1.000 48.49000 600 GLY A N 1
ATOM 8239 C CA . GLY A 1 600 ? 141.19800 160.40100 137.81500 1.000 48.49000 600 GLY A CA 1
ATOM 8240 C C . GLY A 1 600 ? 142.18100 159.61100 138.64800 1.000 48.49000 600 GLY A C 1
ATOM 8241 O O . GLY A 1 600 ? 142.90800 158.76700 138.10800 1.000 48.49000 600 GLY A O 1
ATOM 8245 N N . CYS A 1 601 ? 142.22300 159.86100 139.95500 1.000 49.78000 601 CYS A N 1
ATOM 8246 C CA . CYS A 1 601 ? 143.06000 159.09300 140.87400 1.000 49.78000 601 CYS A CA 1
ATOM 8247 C C . CYS A 1 601 ? 142.14500 158.15700 141.65500 1.000 49.78000 601 CYS A C 1
ATOM 8248 O O . CYS A 1 601 ? 141.43600 158.58200 142.57000 1.000 49.78000 601 CYS A O 1
ATOM 8255 N N . ILE A 1 602 ? 142.16400 156.88000 141.28800 1.000 46.45000 602 ILE A N 1
ATOM 8256 C CA . ILE A 1 602 ? 141.32600 155.85600 141.89800 1.000 46.45000 602 ILE A CA 1
ATOM 8257 C C . ILE A 1 602 ? 142.20700 154.96600 142.75900 1.000 46.45000 602 ILE A C 1
ATOM 8258 O O . ILE A 1 602 ? 143.22500 154.44600 142.28800 1.000 46.45000 602 ILE A O 1
ATOM 8274 N N . LEU A 1 603 ? 141.81500 154.79200 144.02000 1.000 47.96000 603 LEU A N 1
ATOM 8275 C CA . LEU A 1 603 ? 142.54700 153.95800 144.97200 1.000 47.96000 603 LEU A CA 1
ATOM 8276 C C . LEU A 1 603 ? 143.96400 154.47200 145.20900 1.000 47.96000 603 LEU A C 1
ATOM 8277 O O . LEU A 1 603 ? 144.87000 153.69700 145.51900 1.000 47.96000 603 LEU A O 1
ATOM 8293 N N . GLY A 1 604 ? 144.17000 155.78000 145.07200 1.000 49.75000 604 GLY A N 1
ATOM 8294 C CA . GLY A 1 604 ? 145.39200 156.41800 145.51100 1.000 49.75000 604 GLY A CA 1
ATOM 8295 C C . GLY A 1 604 ? 146.40900 156.71800 144.42900 1.000 49.75000 604 GLY A C 1
ATOM 8296 O O . GLY A 1 604 ? 147.37600 157.43700 144.70600 1.000 49.75000 604 GLY A O 1
ATOM 8300 N N . TYR A 1 605 ? 146.23400 156.20100 143.21600 1.000 46.66000 605 TYR A N 1
ATOM 8301 C CA . TYR A 1 605 ? 147.21600 156.43700 142.16800 1.000 46.66000 605 TYR A CA 1
ATOM 8302 C C . TYR A 1 605 ? 146.52400 156.47400 140.81400 1.000 46.66000 605 TYR A C 1
ATOM 8303 O O . TYR A 1 605 ? 145.43400 155.92800 140.63500 1.000 46.66000 605 TYR A O 1
ATOM 8321 N N . LYS A 1 606 ? 147.18000 157.12900 139.86000 1.000 45.94000 606 LYS A N 1
ATOM 8322 C CA . LYS A 1 606 ? 146.69300 157.25300 138.49700 1.000 45.94000 606 LYS A CA 1
ATOM 8323 C C . LYS A 1 606 ? 147.45600 156.29300 137.58800 1.000 45.94000 606 LYS A C 1
ATOM 8324 O O . LYS A 1 606 ? 148.33200 155.54600 138.02400 1.000 45.94000 606 LYS A O 1
ATOM 8343 N N . GLU A 1 607 ? 147.11300 156.31600 136.30100 1.000 43.92000 607 GLU A N 1
ATOM 8344 C CA . GLU A 1 607 ? 147.81500 155.51900 135.30200 1.000 43.92000 607 GLU A CA 1
ATOM 8345 C C . GLU A 1 607 ? 147.63100 156.17400 133.94400 1.000 43.92000 607 GLU A C 1
ATOM 8346 O O . GLU A 1 607 ? 146.50400 156.49800 133.56500 1.000 43.92000 607 GLU A O 1
ATOM 8358 N N . GLN A 1 608 ? 148.72900 156.36200 133.21600 1.000 43.36000 608 GLN A N 1
ATOM 8359 C CA . GLN A 1 608 ? 148.70700 156.97500 131.89000 1.000 43.36000 608 GLN A CA 1
ATOM 8360 C C . GLN A 1 608 ? 149.15400 155.93600 130.86800 1.000 43.36000 608 GLN A C 1
ATOM 8361 O O . GLN A 1 608 ? 150.34400 155.62200 130.77200 1.000 43.36000 608 GLN A O 1
ATOM 8375 N N . PHE A 1 609 ? 148.20400 155.41500 130.09800 1.000 42.09000 609 PHE A N 1
ATOM 8376 C CA . PHE A 1 609 ? 148.49800 154.39000 129.11100 1.000 42.09000 609 PHE A CA 1
ATOM 8377 C C . PHE A 1 609 ? 148.96500 155.01600 127.80000 1.000 42.09000 609 PHE A C 1
ATOM 8378 O O . PHE A 1 609 ? 148.88200 156.22800 127.58800 1.000 42.09000 609 PHE A O 1
ATOM 8395 N N . LEU A 1 610 ? 149.46800 154.16100 126.91300 1.000 42.17000 610 LEU A N 1
ATOM 8396 C CA . LEU A 1 610 ? 149.72000 154.50300 125.51600 1.000 42.17000 610 LEU A CA 1
ATOM 8397 C C . LEU A 1 610 ? 148.84200 153.59300 124.67100 1.000 42.17000 610 LEU A C 1
ATOM 8398 O O . LEU A 1 610 ? 149.05600 152.37800 124.63700 1.000 42.17000 610 LEU A O 1
ATOM 8414 N N . ARG A 1 611 ? 147.85700 154.17400 123.99600 1.000 44.17000 611 ARG A N 1
ATOM 8415 C CA . ARG A 1 611 ? 146.88100 153.42200 123.22300 1.000 44.17000 611 ARG A CA 1
ATOM 8416 C C . ARG A 1 611 ? 147.04500 153.70700 121.73700 1.000 44.17000 611 ARG A C 1
ATOM 8417 O O . ARG A 1 611 ? 147.32100 154.84200 121.33900 1.000 44.17000 611 ARG A O 1
ATOM 8438 N N . LEU A 1 612 ? 146.87300 152.67000 120.92400 1.000 46.09000 612 LEU A N 1
ATOM 8439 C CA . LEU A 1 612 ? 146.91900 152.83300 119.47900 1.000 46.09000 612 LEU A CA 1
ATOM 8440 C C . LEU A 1 612 ? 145.78900 153.74700 119.02200 1.000 46.09000 612 LEU A C 1
ATOM 8441 O O . LEU A 1 612 ? 144.64100 153.59400 119.44900 1.000 46.09000 612 LEU A O 1
ATOM 8457 N N . ARG A 1 613 ? 146.11600 154.70000 118.15400 1.000 47.61000 613 ARG A N 1
ATOM 8458 C CA . ARG A 1 613 ? 145.10800 155.60400 117.62000 1.000 47.61000 613 ARG A CA 1
ATOM 8459 C C . ARG A 1 613 ? 144.14800 154.85300 116.70800 1.000 47.61000 613 ARG A C 1
ATOM 8460 O O . ARG A 1 613 ? 144.53200 153.90400 116.01900 1.000 47.61000 613 ARG A O 1
ATOM 8481 N N . LYS A 1 614 ? 142.88600 155.28100 116.71000 1.000 48.46000 614 LYS A N 1
ATOM 8482 C CA . LYS A 1 614 ? 141.88900 154.64500 115.85800 1.000 48.46000 614 LYS A CA 1
ATOM 8483 C C . LYS A 1 614 ? 142.26300 154.77200 114.38600 1.000 48.46000 614 LYS A C 1
ATOM 8484 O O . LYS A 1 614 ? 142.13600 153.81500 113.61600 1.000 48.46000 614 LYS A O 1
ATOM 8503 N N . SER A 1 615 ? 142.72700 155.95500 113.97600 1.000 48.16000 615 SER A N 1
ATOM 8504 C CA . SER A 1 615 ? 143.07100 156.16500 112.57300 1.000 48.16000 615 SER A CA 1
ATOM 8505 C C . SER A 1 615 ? 144.21100 155.25400 112.13600 1.000 48.16000 615 SER A C 1
ATOM 8506 O O . SER A 1 615 ? 144.18600 154.70700 111.02700 1.000 48.16000 615 SER A O 1
ATOM 8514 N N . SER A 1 616 ? 145.22200 155.08200 112.98500 1.000 49.23000 616 SER A N 1
ATOM 8515 C CA . SER A 1 616 ? 146.37700 154.26400 112.63500 1.000 49.23000 616 SER A CA 1
ATOM 8516 C C . SER A 1 616 ? 145.97000 152.82700 112.34200 1.000 49.23000 616 SER A C 1
ATOM 8517 O O . SER A 1 616 ? 145.43300 152.13700 113.21300 1.000 49.23000 616 SER A O 1
ATOM 8525 N N . VAL A 1 617 ? 146.22500 152.37200 111.11900 1.000 53.58000 617 VAL A N 1
ATOM 8526 C CA . VAL A 1 617 ? 145.95800 151.00000 110.70600 1.000 53.58000 617 VAL A CA 1
ATOM 8527 C C . VAL A 1 617 ? 147.29800 150.27400 110.70400 1.000 53.58000 617 VAL A C 1
ATOM 8528 O O . VAL A 1 617 ? 148.09400 150.41100 109.77300 1.000 53.58000 617 VAL A O 1
ATOM 8541 N N . CYS A 1 618 ? 147.54900 149.49300 111.75000 1.000 52.90000 618 CYS A N 1
ATOM 8542 C CA . CYS A 1 618 ? 148.81400 148.78900 111.89600 1.000 52.90000 618 CYS A CA 1
ATOM 8543 C C . CYS A 1 618 ? 148.60400 147.61900 112.84600 1.000 52.90000 618 CYS A C 1
ATOM 8544 O O . CYS A 1 618 ? 147.56600 147.50400 113.50100 1.000 52.90000 618 CYS A O 1
ATOM 8551 N N . GLN A 1 619 ? 149.60500 146.74800 112.90900 1.000 51.25000 619 GLN A N 1
ATOM 8552 C CA . GLN A 1 619 ? 149.53500 145.51400 113.67800 1.000 51.25000 619 GLN A CA 1
ATOM 8553 C C . GLN A 1 619 ? 150.35000 145.65300 114.95600 1.000 51.25000 619 GLN A C 1
ATOM 8554 O O . GLN A 1 619 ? 151.53000 146.01500 114.90700 1.000 51.25000 619 GLN A O 1
ATOM 8568 N N . ASN A 1 620 ? 149.72000 145.36200 116.09500 1.000 48.56000 620 ASN A N 1
ATOM 8569 C CA . ASN A 1 620 ? 150.43700 145.40600 117.36600 1.000 48.56000 620 ASN A CA 1
ATOM 8570 C C . ASN A 1 620 ? 151.46200 144.28300 117.46500 1.000 48.56000 620 ASN A C 1
ATOM 8571 O O . ASN A 1 620 ? 152.58000 144.49800 117.94700 1.000 48.56000 620 ASN A O 1
ATOM 8582 N N . GLY A 1 621 ? 151.10500 143.08500 117.01600 1.000 49.15000 621 GLY A N 1
ATOM 8583 C CA . GLY A 1 621 ? 151.97700 141.93100 117.09000 1.000 49.15000 621 GLY A CA 1
ATOM 8584 C C . GLY A 1 621 ? 151.67600 141.06100 118.29900 1.000 49.15000 621 GLY A C 1
ATOM 8585 O O . GLY A 1 621 ? 150.89400 141.40900 119.18600 1.000 49.15000 621 GLY A O 1
ATOM 8589 N N . ARG A 1 622 ? 152.31800 139.89300 118.32100 1.000 49.17000 622 ARG A N 1
ATOM 8590 C CA . ARG A 1 622 ? 152.13100 138.95000 119.41600 1.000 49.17000 622 ARG A CA 1
ATOM 8591 C C . ARG A 1 622 ? 152.93800 139.30800 120.65500 1.000 49.17000 622 ARG A C 1
ATOM 8592 O O . ARG A 1 622 ? 152.66000 138.76500 121.72900 1.000 49.17000 622 ARG A O 1
ATOM 8613 N N . ASP A 1 623 ? 153.92300 140.19400 120.53600 1.000 51.52000 623 ASP A N 1
ATOM 8614 C CA . ASP A 1 623 ? 154.77800 140.57500 121.65000 1.000 51.52000 623 ASP A CA 1
ATOM 8615 C C . ASP A 1 623 ? 154.38100 141.90900 122.26600 1.000 51.52000 623 ASP A C 1
ATOM 8616 O O . ASP A 1 623 ? 155.11100 142.42900 123.11500 1.000 51.52000 623 ASP A O 1
ATOM 8625 N N . TYR A 1 624 ? 153.24800 142.47500 121.86200 1.000 48.11000 624 TYR A N 1
ATOM 8626 C CA . TYR A 1 624 ? 152.82700 143.76500 122.39000 1.000 48.11000 624 TYR A CA 1
ATOM 8627 C C . TYR A 1 624 ? 152.43400 143.63600 123.85400 1.000 48.11000 624 TYR A C 1
ATOM 8628 O O . TYR A 1 624 ? 151.71800 142.70600 124.23800 1.000 48.11000 624 TYR A O 1
ATOM 8646 N N . VAL A 1 625 ? 152.90700 144.57400 124.67200 1.000 48.03000 625 VAL A N 1
ATOM 8647 C CA . VAL A 1 625 ? 152.56800 144.64800 126.08700 1.000 48.03000 625 VAL A CA 1
ATOM 8648 C C . VAL A 1 625 ? 152.23400 146.09600 126.41300 1.000 48.03000 625 VAL A C 1
ATOM 8649 O O . VAL A 1 625 ? 152.95100 147.01100 125.99400 1.000 48.03000 625 VAL A O 1
ATOM 8662 N N . VAL A 1 626 ? 151.14800 146.30200 127.16000 1.000 44.27000 626 VAL A N 1
ATOM 8663 C CA . VAL A 1 626 ? 150.66500 147.65200 127.42000 1.000 44.27000 626 VAL A CA 1
ATOM 8664 C C . VAL A 1 626 ? 151.68500 148.42100 128.25200 1.000 44.27000 626 VAL A C 1
ATOM 8665 O O . VAL A 1 626 ? 152.43400 147.84600 129.05200 1.000 44.27000 626 VAL A O 1
ATOM 8678 N N . THR A 1 627 ? 151.71000 149.73800 128.06600 1.000 43.53000 627 THR A N 1
ATOM 8679 C CA . THR A 1 627 ? 152.61800 150.62500 128.77900 1.000 43.53000 627 THR A CA 1
ATOM 8680 C C . THR A 1 627 ? 151.83400 151.46100 129.78200 1.000 43.53000 627 THR A C 1
ATOM 8681 O O . THR A 1 627 ? 150.69200 151.84800 129.52100 1.000 43.53000 627 THR A O 1
ATOM 8692 N N . LYS A 1 628 ? 152.44900 151.73600 130.92900 1.000 43.27000 628 LYS A N 1
ATOM 8693 C CA . LYS A 1 628 ? 151.77800 152.46000 131.99800 1.000 43.27000 628 LYS A CA 1
ATOM 8694 C C . LYS A 1 628 ? 152.79700 153.31500 132.73900 1.000 43.27000 628 LYS A C 1
ATOM 8695 O O . LYS A 1 628 ? 154.00800 153.18300 132.54800 1.000 43.27000 628 LYS A O 1
ATOM 8714 N N . GLN A 1 629 ? 152.28900 154.20200 133.59000 1.000 43.97000 629 GLN A N 1
ATOM 8715 C CA . GLN A 1 629 ? 153.14000 155.11800 134.33700 1.000 43.97000 629 GLN A CA 1
ATOM 8716 C C . GLN A 1 629 ? 152.39800 155.63400 135.56400 1.000 43.97000 629 GLN A C 1
ATOM 8717 O O . GLN A 1 629 ? 151.98400 156.79900 135.59400 1.000 43.97000 629 GLN A O 1
ATOM 8731 N N . PRO A 1 630 ? 152.21000 154.80800 136.58900 1.000 43.28000 630 PRO A N 1
ATOM 8732 C CA . PRO A 1 630 ? 151.42200 155.24100 137.74700 1.000 43.28000 630 PRO A CA 1
ATOM 8733 C C . PRO A 1 630 ? 152.11600 156.32000 138.56200 1.000 43.28000 630 PRO A C 1
ATOM 8734 O O . PRO A 1 630 ? 153.34500 156.40400 138.61600 1.000 43.28000 630 PRO A O 1
ATOM 8745 N N . SER A 1 631 ? 151.29800 157.15200 139.20600 1.000 45.71000 631 SER A N 1
ATOM 8746 C CA . SER A 1 631 ? 151.76500 158.15400 140.15300 1.000 45.71000 631 SER A CA 1
ATOM 8747 C C . SER A 1 631 ? 150.81200 158.18100 141.33800 1.000 45.71000 631 SER A C 1
ATOM 8748 O O . SER A 1 631 ? 149.59300 158.19200 141.15700 1.000 45.71000 631 SER A O 1
ATOM 8756 N N . ILE A 1 632 ? 151.37100 158.20000 142.54800 1.000 51.87000 632 ILE A N 1
ATOM 8757 C CA . ILE A 1 632 ? 150.55500 158.08400 143.75200 1.000 51.87000 632 ILE A CA 1
ATOM 8758 C C . ILE A 1 632 ? 149.88800 159.41900 144.06700 1.000 51.87000 632 ILE A C 1
ATOM 8759 O O . ILE A 1 632 ? 150.27700 160.47800 143.56900 1.000 51.87000 632 ILE A O 1
ATOM 8775 N N . CYS A 1 633 ? 148.86600 159.35900 144.91800 1.000 56.79000 633 CYS A N 1
ATOM 8776 C CA . CYS A 1 633 ? 148.12100 160.53100 145.35100 1.000 56.79000 633 CYS A CA 1
ATOM 8777 C C . CYS A 1 633 ? 148.08500 160.56600 146.87200 1.000 56.79000 633 CYS A C 1
ATOM 8778 O O . CYS A 1 633 ? 148.23200 159.54200 147.54000 1.000 56.79000 633 CYS A O 1
ATOM 8785 N N . LEU A 1 634 ? 147.89100 161.76500 147.41600 1.000 61.96000 634 LEU A N 1
ATOM 8786 C CA . LEU A 1 634 ? 147.82600 161.92000 148.86300 1.000 61.96000 634 LEU A CA 1
ATOM 8787 C C . LEU A 1 634 ? 146.63200 161.16200 149.42700 1.000 61.96000 634 LEU A C 1
ATOM 8788 O O . LEU A 1 634 ? 145.56300 161.10800 148.81300 1.000 61.96000 634 LEU A O 1
ATOM 8804 N N . CYS A 1 635 ? 146.81800 160.57300 150.60600 1.000 64.91000 635 CYS A N 1
ATOM 8805 C CA . CYS A 1 635 ? 145.73800 159.84500 151.25000 1.000 64.91000 635 CYS A CA 1
ATOM 8806 C C . CYS A 1 635 ? 144.68900 160.80800 151.79600 1.000 64.91000 635 CYS A C 1
ATOM 8807 O O . CYS A 1 635 ? 144.93500 162.00000 151.99400 1.000 64.91000 635 CYS A O 1
ATOM 8814 N N . SER A 1 636 ? 143.50000 160.26600 152.03900 1.000 67.54000 636 SER A N 1
ATOM 8815 C CA . SER A 1 636 ? 142.40300 161.02300 152.61800 1.000 67.54000 636 SER A CA 1
ATOM 8816 C C . SER A 1 636 ? 141.60600 160.09100 153.51900 1.000 67.54000 636 SER A C 1
ATOM 8817 O O . SER A 1 636 ? 141.90800 158.90100 153.63800 1.000 67.54000 636 SER A O 1
ATOM 8825 N N . LEU A 1 637 ? 140.57400 160.64100 154.15600 1.000 70.95000 637 LEU A N 1
ATOM 8826 C CA . LEU A 1 637 ? 139.73000 159.84000 155.02900 1.000 70.95000 637 LEU A CA 1
ATOM 8827 C C . LEU A 1 637 ? 138.90700 158.81500 154.26400 1.000 70.95000 637 LEU A C 1
ATOM 8828 O O . LEU A 1 637 ? 138.31500 157.93000 154.89000 1.000 70.95000 637 LEU A O 1
ATOM 8844 N N . GLU A 1 638 ? 138.85800 158.90700 152.93700 1.000 68.95000 638 GLU A N 1
ATOM 8845 C CA . GLU A 1 638 ? 138.06200 158.01000 152.11300 1.000 68.95000 638 GLU A CA 1
ATOM 8846 C C . GLU A 1 638 ? 138.83300 156.77600 151.66300 1.000 68.95000 638 GLU A C 1
ATOM 8847 O O . GLU A 1 638 ? 138.28800 155.96200 150.91300 1.000 68.95000 638 GLU A O 1
ATOM 8859 N N . ASP A 1 639 ? 140.08400 156.62400 152.09000 1.000 63.55000 639 ASP A N 1
ATOM 8860 C CA . ASP A 1 639 ? 140.89800 155.47400 151.72600 1.000 63.55000 639 ASP A CA 1
ATOM 8861 C C . ASP A 1 639 ? 140.90700 154.38800 152.79300 1.000 63.55000 639 ASP A C 1
ATOM 8862 O O . ASP A 1 639 ? 141.60000 153.38100 152.62200 1.000 63.55000 639 ASP A O 1
ATOM 8871 N N . PHE A 1 640 ? 140.16300 154.56200 153.88200 1.000 62.77000 640 PHE A N 1
ATOM 8872 C CA . PHE A 1 640 ? 140.16900 153.63200 155.00100 1.000 62.77000 640 PHE A CA 1
ATOM 8873 C C . PHE A 1 640 ? 138.77600 153.06000 155.21300 1.000 62.77000 640 PHE A C 1
ATOM 8874 O O . PHE A 1 640 ? 137.77400 153.72000 154.92700 1.000 62.77000 640 PHE A O 1
ATOM 8891 N N . LEU A 1 641 ? 138.72200 151.82900 155.70700 1.000 63.46000 641 LEU A N 1
ATOM 8892 C CA . LEU A 1 641 ? 137.48400 151.18500 156.11500 1.000 63.46000 641 LEU A CA 1
ATOM 8893 C C . LEU A 1 641 ? 137.50500 150.96300 157.62600 1.000 63.46000 641 LEU A C 1
ATOM 8894 O O . LEU A 1 641 ? 138.48300 151.27200 158.31100 1.000 63.46000 641 LEU A O 1
ATOM 8910 N N . CYS A 1 642 ? 136.41000 150.41900 158.14600 1.000 72.50000 642 CYS A N 1
ATOM 8911 C CA . CYS A 1 642 ? 136.23000 150.23400 159.57800 1.000 72.50000 642 CYS A CA 1
ATOM 8912 C C . CYS A 1 642 ? 136.74600 148.86900 160.02200 1.000 72.50000 642 CYS A C 1
ATOM 8913 O O . CYS A 1 642 ? 136.84800 147.92800 159.23300 1.000 72.50000 642 CYS A O 1
ATOM 8920 N N . ASP A 1 643 ? 137.06300 148.77300 161.31000 1.000 70.30000 643 ASP A N 1
ATOM 8921 C CA . ASP A 1 643 ? 137.53700 147.54300 161.92200 1.000 70.30000 643 ASP A CA 1
ATOM 8922 C C . ASP A 1 643 ? 136.37800 146.82100 162.61300 1.000 70.30000 643 ASP A C 1
ATOM 8923 O O . ASP A 1 643 ? 135.20700 147.17400 162.44600 1.000 70.30000 643 ASP A O 1
ATOM 8932 N N . PHE A 1 644 ? 136.70500 145.79300 163.40100 1.000 65.91000 644 PHE A N 1
ATOM 8933 C CA . PHE A 1 644 ? 135.67400 144.95900 164.01500 1.000 65.91000 644 PHE A CA 1
ATOM 8934 C C . PHE A 1 644 ? 134.70200 145.78800 164.84400 1.000 65.91000 644 PHE A C 1
ATOM 8935 O O . PHE A 1 644 ? 133.48300 145.69700 164.66600 1.000 65.91000 644 PHE A O 1
ATOM 8952 N N . GLY A 1 645 ? 135.22300 146.60200 165.75800 1.000 75.02000 645 GLY A N 1
ATOM 8953 C CA . GLY A 1 645 ? 134.38000 147.27100 166.73000 1.000 75.02000 645 GLY A CA 1
ATOM 8954 C C . GLY A 1 645 ? 134.08600 148.72000 166.41100 1.000 75.02000 645 GLY A C 1
ATOM 8955 O O . GLY A 1 645 ? 134.05100 149.56000 167.31400 1.000 75.02000 645 GLY A O 1
ATOM 8959 N N . TYR A 1 646 ? 133.87500 149.03100 165.13600 1.000 77.86000 646 TYR A N 1
ATOM 8960 C CA . TYR A 1 646 ? 133.55000 150.39000 164.73100 1.000 77.86000 646 TYR A CA 1
ATOM 8961 C C . TYR A 1 646 ? 132.60400 150.33300 163.54200 1.000 77.86000 646 TYR A C 1
ATOM 8962 O O . TYR A 1 646 ? 132.46800 149.29900 162.88300 1.000 77.86000 646 TYR A O 1
ATOM 8980 N N . TYR A 1 647 ? 131.94400 151.45900 163.27600 1.000 83.26000 647 TYR A N 1
ATOM 8981 C CA . TYR A 1 647 ? 131.00100 151.54800 162.17100 1.000 83.26000 647 TYR A CA 1
ATOM 8982 C C . TYR A 1 647 ? 130.94700 152.98600 161.67700 1.000 83.26000 647 TYR A C 1
ATOM 8983 O O . TYR A 1 647 ? 131.41700 153.91200 162.34200 1.000 83.26000 647 TYR A O 1
ATOM 9001 N N . ARG A 1 648 ? 130.35500 153.16400 160.49400 1.000 83.11000 648 ARG A N 1
ATOM 9002 C CA . ARG A 1 648 ? 130.23000 154.48000 159.88100 1.000 83.11000 648 ARG A CA 1
ATOM 9003 C C . ARG A 1 648 ? 128.86800 155.06600 160.21100 1.000 83.11000 648 ARG A C 1
ATOM 9004 O O . ARG A 1 648 ? 127.85100 154.49700 159.78400 1.000 83.11000 648 ARG A O 1
ATOM 9025 N N . PRO A 1 649 ? 128.77400 156.17000 160.94900 1.000 87.28000 649 PRO A N 1
ATOM 9026 C CA . PRO A 1 649 ? 127.47700 156.83900 161.08600 1.000 87.28000 649 PRO A CA 1
ATOM 9027 C C . PRO A 1 649 ? 127.02000 157.42500 159.76000 1.000 87.28000 649 PRO A C 1
ATOM 9028 O O . PRO A 1 649 ? 127.82500 157.85500 158.93100 1.000 87.28000 649 PRO A O 1
ATOM 9039 N N . GLU A 1 650 ? 125.70500 157.43900 159.56700 1.000 96.47000 650 GLU A N 1
ATOM 9040 C CA . GLU A 1 650 ? 125.14000 157.94300 158.32500 1.000 96.47000 650 GLU A CA 1
ATOM 9041 C C . GLU A 1 650 ? 125.38900 159.44200 158.19000 1.000 96.47000 650 GLU A C 1
ATOM 9042 O O . GLU A 1 650 ? 125.49400 160.17100 159.18000 1.000 96.47000 650 GLU A O 1
ATOM 9054 N N . ASN A 1 651 ? 125.49000 159.89700 156.94200 1.000 98.05000 651 ASN A N 1
ATOM 9055 C CA . ASN A 1 651 ? 125.70400 161.29500 156.58400 1.000 98.05000 651 ASN A CA 1
ATOM 9056 C C . ASN A 1 651 ? 127.09400 161.78900 156.96300 1.000 98.05000 651 ASN A C 1
ATOM 9057 O O . ASN A 1 651 ? 127.36800 162.99100 156.85200 1.000 98.05000 651 ASN A O 1
ATOM 9068 N N . ASP A 1 652 ? 127.98400 160.90000 157.39900 1.000 91.21000 652 ASP A N 1
ATOM 9069 C CA . ASP A 1 652 ? 129.34500 161.26600 157.75800 1.000 91.21000 652 ASP A CA 1
ATOM 9070 C C . ASP A 1 652 ? 130.30100 160.24300 157.16500 1.000 91.21000 652 ASP A C 1
ATOM 9071 O O . ASP A 1 652 ? 129.89000 159.20200 156.64600 1.000 91.21000 652 ASP A O 1
ATOM 9080 N N . SER A 1 653 ? 131.59600 160.55200 157.24500 1.000 85.00000 653 SER A N 1
ATOM 9081 C CA . SER A 1 653 ? 132.63700 159.66700 156.74600 1.000 85.00000 653 SER A CA 1
ATOM 9082 C C . SER A 1 653 ? 133.53700 159.12500 157.84600 1.000 85.00000 653 SER A C 1
ATOM 9083 O O . SER A 1 653 ? 134.38700 158.27300 157.56300 1.000 85.00000 653 SER A O 1
ATOM 9091 N N . LYS A 1 654 ? 133.38200 159.59000 159.08200 1.000 85.34000 654 LYS A N 1
ATOM 9092 C CA . LYS A 1 654 ? 134.16500 159.06100 160.18500 1.000 85.34000 654 LYS A CA 1
ATOM 9093 C C . LYS A 1 654 ? 133.69300 157.64900 160.53500 1.000 85.34000 654 LYS A C 1
ATOM 9094 O O . LYS A 1 654 ? 132.63700 157.18900 160.09300 1.000 85.34000 654 LYS A O 1
ATOM 9113 N N . CYS A 1 655 ? 134.50600 156.94800 161.32300 1.000 82.43000 655 CYS A N 1
ATOM 9114 C CA . CYS A 1 655 ? 134.19600 155.59400 161.77800 1.000 82.43000 655 CYS A CA 1
ATOM 9115 C C . CYS A 1 655 ? 134.18200 155.60000 163.30500 1.000 82.43000 655 CYS A C 1
ATOM 9116 O O . CYS A 1 655 ? 135.23600 155.53400 163.94300 1.000 82.43000 655 CYS A O 1
ATOM 9123 N N . VAL A 1 656 ? 132.98700 155.68000 163.88700 1.000 83.50000 656 VAL A N 1
ATOM 9124 C CA . VAL A 1 656 ? 132.82800 155.74400 165.33500 1.000 83.50000 656 VAL A CA 1
ATOM 9125 C C . VAL A 1 656 ? 132.64600 154.33900 165.90000 1.000 83.50000 656 VAL A C 1
ATOM 9126 O O . VAL A 1 656 ? 132.34600 153.38200 165.18300 1.000 83.50000 656 VAL A O 1
ATOM 9139 N N . GLU A 1 657 ? 132.82900 154.22100 167.21300 1.000 83.32000 657 GLU A N 1
ATOM 9140 C CA . GLU A 1 657 ? 132.67400 152.94300 167.89200 1.000 83.32000 657 GLU A CA 1
ATOM 9141 C C . GLU A 1 657 ? 131.21800 152.49600 167.89500 1.000 83.32000 657 GLU A C 1
ATOM 9142 O O . GLU A 1 657 ? 130.29300 153.31000 167.93000 1.000 83.32000 657 GLU A O 1
ATOM 9154 N N . GLN A 1 658 ? 131.02200 151.17700 167.85700 1.000 82.69000 658 GLN A N 1
ATOM 9155 C CA . GLN A 1 658 ? 129.68500 150.61400 167.98600 1.000 82.69000 658 GLN A CA 1
ATOM 9156 C C . GLN A 1 658 ? 129.24100 150.65000 169.44800 1.000 82.69000 658 GLN A C 1
ATOM 9157 O O . GLN A 1 658 ? 130.06700 150.48300 170.34900 1.000 82.69000 658 GLN A O 1
ATOM 9171 N N . PRO A 1 659 ? 127.94300 150.86400 169.71800 1.000 84.05000 659 PRO A N 1
ATOM 9172 C CA . PRO A 1 659 ? 127.47600 150.83500 171.10900 1.000 84.05000 659 PRO A CA 1
ATOM 9173 C C . PRO A 1 659 ? 127.73600 149.49400 171.79100 1.000 84.05000 659 PRO A C 1
ATOM 9174 O O . PRO A 1 659 ? 127.90700 148.49400 171.09400 1.000 84.05000 659 PRO A O 1
ATOM 9185 N N . HIS A 1 676 ? 140.27500 137.14500 172.37900 1.000 94.49000 676 HIS A N 1
ATOM 9186 C CA . HIS A 1 676 ? 139.83100 137.60100 171.06800 1.000 94.49000 676 HIS A CA 1
ATOM 9187 C C . HIS A 1 676 ? 140.69500 138.76000 170.58100 1.000 94.49000 676 HIS A C 1
ATOM 9188 O O . HIS A 1 676 ? 141.17600 139.56500 171.37800 1.000 94.49000 676 HIS A O 1
ATOM 9202 N N . LEU A 1 677 ? 140.88600 138.84000 169.26700 1.000 87.34000 677 LEU A N 1
ATOM 9203 C CA . LEU A 1 677 ? 141.74200 139.87100 168.69800 1.000 87.34000 677 LEU A CA 1
ATOM 9204 C C . LEU A 1 677 ? 141.11200 141.24800 168.87700 1.000 87.34000 677 LEU A C 1
ATOM 9205 O O . LEU A 1 677 ? 139.89200 141.39000 168.99700 1.000 87.34000 677 LEU A O 1
ATOM 9221 N N . THR A 1 678 ? 141.96500 142.27000 168.89700 1.000 88.72000 678 THR A N 1
ATOM 9222 C CA . THR A 1 678 ? 141.54500 143.64300 169.13100 1.000 88.72000 678 THR A CA 1
ATOM 9223 C C . THR A 1 678 ? 142.05100 144.53100 168.00300 1.000 88.72000 678 THR A C 1
ATOM 9224 O O . THR A 1 678 ? 143.08800 144.25700 167.39400 1.000 88.72000 678 THR A O 1
ATOM 9235 N N . THR A 1 679 ? 141.30400 145.60000 167.73100 1.000 81.65000 679 THR A N 1
ATOM 9236 C CA . THR A 1 679 ? 141.63500 146.54600 166.67500 1.000 81.65000 679 THR A CA 1
ATOM 9237 C C . THR A 1 679 ? 141.54700 147.96600 167.21000 1.000 81.65000 679 THR A C 1
ATOM 9238 O O . THR A 1 679 ? 140.71800 148.26100 168.07600 1.000 81.65000 679 THR A O 1
ATOM 9249 N N . ASN A 1 680 ? 142.40000 148.84300 166.68500 1.000 78.71000 680 ASN A N 1
ATOM 9250 C CA . ASN A 1 680 ? 142.47000 150.23600 167.11400 1.000 78.71000 680 ASN A CA 1
ATOM 9251 C C . ASN A 1 680 ? 142.35000 151.14000 165.89400 1.000 78.71000 680 ASN A C 1
ATOM 9252 O O . ASN A 1 680 ? 143.30300 151.27600 165.12100 1.000 78.71000 680 ASN A O 1
ATOM 9263 N N . GLY A 1 681 ? 141.18700 151.75600 165.72600 1.000 75.13000 681 GLY A N 1
ATOM 9264 C CA . GLY A 1 681 ? 141.02000 152.80100 164.72800 1.000 75.13000 681 GLY A CA 1
ATOM 9265 C C . GLY A 1 681 ? 140.51100 152.26300 163.40400 1.000 75.13000 681 GLY A C 1
ATOM 9266 O O . GLY A 1 681 ? 139.55300 151.49100 163.36500 1.000 75.13000 681 GLY A O 1
ATOM 9270 N N . TYR A 1 682 ? 141.15900 152.68200 162.32000 1.000 70.72000 682 TYR A N 1
ATOM 9271 C CA . TYR A 1 682 ? 140.71900 152.41700 160.96100 1.000 70.72000 682 TYR A CA 1
ATOM 9272 C C . TYR A 1 682 ? 141.58100 151.32700 160.33000 1.000 70.72000 682 TYR A C 1
ATOM 9273 O O . TYR A 1 682 ? 142.50400 150.78800 160.94400 1.000 70.72000 682 TYR A O 1
ATOM 9291 N N . ARG A 1 683 ? 141.26900 151.00200 159.08000 1.000 61.88000 683 ARG A N 1
ATOM 9292 C CA . ARG A 1 683 ? 142.06400 150.07900 158.28500 1.000 61.88000 683 ARG A CA 1
ATOM 9293 C C . ARG A 1 683 ? 142.10500 150.57100 156.84600 1.000 61.88000 683 ARG A C 1
ATOM 9294 O O . ARG A 1 683 ? 141.13600 151.13900 156.33700 1.000 61.88000 683 ARG A O 1
ATOM 9315 N N . LYS A 1 684 ? 143.23800 150.34100 156.18600 1.000 59.02000 684 LYS A N 1
ATOM 9316 C CA . LYS A 1 684 ? 143.46400 150.83400 154.83200 1.000 59.02000 684 LYS A CA 1
ATOM 9317 C C . LYS A 1 684 ? 142.86100 149.85800 153.83000 1.000 59.02000 684 LYS A C 1
ATOM 9318 O O . LYS A 1 684 ? 143.12600 148.65300 153.89200 1.000 59.02000 684 LYS A O 1
ATOM 9337 N N . ILE A 1 685 ? 142.05900 150.38000 152.90700 1.000 57.780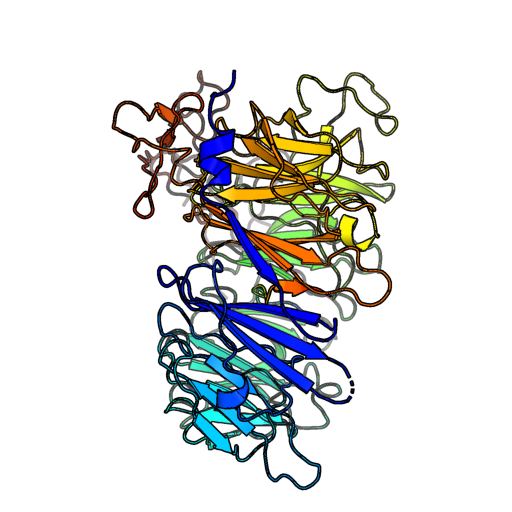00 685 ILE A N 1
ATOM 9338 C CA . ILE A 1 685 ? 141.30600 149.56500 151.95600 1.000 57.78000 685 ILE A CA 1
ATOM 9339 C C . ILE A 1 685 ? 142.27300 148.75700 151.09800 1.000 57.78000 685 ILE A C 1
ATOM 9340 O O . ILE A 1 685 ? 143.28500 149.30100 150.63600 1.000 57.78000 685 ILE A O 1
ATOM 9356 N N . PRO A 1 686 ? 142.01800 147.46800 150.86400 1.000 54.09000 686 PRO A N 1
ATOM 9357 C CA . PRO A 1 686 ? 142.93600 146.67800 150.03600 1.000 54.09000 686 PRO A CA 1
ATOM 9358 C C . PRO A 1 686 ? 143.00700 147.21200 148.61500 1.000 54.09000 686 PRO A C 1
ATOM 9359 O O . PRO A 1 686 ? 142.00600 147.64500 148.04200 1.000 54.09000 686 PRO A O 1
ATOM 9370 N N . GLY A 1 687 ? 144.20500 147.16200 148.04000 1.000 53.56000 687 GLY A N 1
ATOM 9371 C CA . GLY A 1 687 ? 144.44900 147.68400 146.71500 1.000 53.56000 687 GLY A CA 1
ATOM 9372 C C . GLY A 1 687 ? 144.78900 149.15800 146.67700 1.000 53.56000 687 GLY A C 1
ATOM 9373 O O . GLY A 1 687 ? 145.14400 149.66700 145.60800 1.000 53.56000 687 GLY A O 1
ATOM 9377 N N . ASP A 1 688 ? 144.69200 149.85200 147.80700 1.000 55.90000 688 ASP A N 1
ATOM 9378 C CA . ASP A 1 688 ? 144.96000 151.27900 147.86900 1.000 55.90000 688 ASP A CA 1
ATOM 9379 C C . ASP A 1 688 ? 146.44200 151.51200 148.12400 1.000 55.90000 688 ASP A C 1
ATOM 9380 O O . ASP A 1 688 ? 147.03900 150.87700 148.99700 1.000 55.90000 688 ASP A O 1
ATOM 9389 N N . LYS A 1 689 ? 147.03300 152.43400 147.35700 1.000 54.22000 689 LYS A N 1
ATOM 9390 C CA . LYS A 1 689 ? 148.47400 152.65800 147.38600 1.000 54.22000 689 LYS A CA 1
ATOM 9391 C C . LYS A 1 689 ? 148.82500 154.11200 147.67600 1.000 54.22000 689 LYS A C 1
ATOM 9392 O O . LYS A 1 689 ? 149.95200 154.53400 147.40400 1.000 54.22000 689 LYS A O 1
ATOM 9411 N N . CYS A 1 690 ? 147.89200 154.88500 148.22300 1.000 58.93000 690 CYS A N 1
ATOM 9412 C CA . CYS A 1 690 ? 148.17000 156.27500 148.53500 1.000 58.93000 690 CYS A CA 1
ATOM 9413 C C . CYS A 1 690 ? 149.26000 156.36800 149.60000 1.000 58.93000 690 CYS A C 1
ATOM 9414 O O . CYS A 1 690 ? 149.61700 155.38500 150.25200 1.000 58.93000 690 CYS A O 1
ATOM 9421 N N . GLN A 1 691 ? 149.79400 157.57500 149.77000 1.000 59.68000 691 GLN A N 1
ATOM 9422 C CA . GLN A 1 691 ? 150.80600 157.82000 150.78700 1.000 59.68000 691 GLN A CA 1
ATOM 9423 C C . GLN A 1 691 ? 150.77200 159.28900 151.17900 1.000 59.68000 691 GLN A C 1
ATOM 9424 O O . GLN A 1 691 ? 150.63300 160.16200 150.32000 1.000 59.68000 691 GLN A O 1
ATOM 9438 N N . GLY A 1 692 ? 150.90600 159.54900 152.47400 1.000 64.84000 692 GLY A N 1
ATOM 9439 C CA . GLY A 1 692 ? 150.94000 160.90100 152.98700 1.000 64.84000 692 GLY A CA 1
ATOM 9440 C C . GLY A 1 692 ? 149.55400 161.45500 153.27100 1.000 64.84000 692 GLY A C 1
ATOM 9441 O O . GLY A 1 692 ? 148.53600 160.95300 152.79700 1.000 64.84000 692 GLY A O 1
ATOM 9445 N N . GLY A 1 693 ? 149.52900 162.52200 154.06500 1.000 68.02000 693 GLY A N 1
ATOM 9446 C CA . GLY A 1 693 ? 148.28500 163.18400 154.40700 1.000 68.02000 693 GLY A CA 1
ATOM 9447 C C . GLY A 1 693 ? 147.64800 162.65600 155.67600 1.000 68.02000 693 GLY A C 1
ATOM 9448 O O . GLY A 1 693 ? 148.33600 162.40300 156.67000 1.000 68.02000 693 GLY A O 1
ATOM 9452 N N . VAL A 1 694 ? 146.32600 162.48600 155.65200 1.000 70.61000 694 VAL A N 1
ATOM 9453 C CA . VAL A 1 694 ? 145.60100 162.04100 156.83400 1.000 70.61000 694 VAL A CA 1
ATOM 9454 C C . VAL A 1 694 ? 145.88400 160.56700 157.08700 1.000 70.61000 694 VAL A C 1
ATOM 9455 O O . VAL A 1 694 ? 145.86300 159.74300 156.16300 1.000 70.61000 694 VAL A O 1
ATOM 9468 N N . ASN A 1 695 ? 146.14900 160.22500 158.34700 1.000 72.98000 695 ASN A N 1
ATOM 9469 C CA . ASN A 1 695 ? 146.46400 158.84800 158.72800 1.000 72.98000 695 ASN A CA 1
ATOM 9470 C C . ASN A 1 695 ? 145.90500 158.58600 160.11700 1.000 72.98000 695 ASN A C 1
ATOM 9471 O O . ASN A 1 695 ? 146.61200 158.71700 161.12500 1.000 72.98000 695 ASN A O 1
ATOM 9482 N N . PRO A 1 696 ? 144.62900 158.20900 160.21300 1.000 70.46000 696 PRO A N 1
ATOM 9483 C CA . PRO A 1 696 ? 144.02500 157.93100 161.53200 1.000 70.46000 696 PRO A CA 1
ATOM 9484 C C . PRO A 1 696 ? 144.33100 156.52100 162.02900 1.000 70.46000 696 PRO A C 1
ATOM 9485 O O . PRO A 1 696 ? 143.51100 155.60700 161.98100 1.000 70.46000 696 PRO A O 1
ATOM 9496 N N . VAL A 1 697 ? 145.55200 156.35200 162.53500 1.000 73.85000 697 VAL A N 1
ATOM 9497 C CA . VAL A 1 697 ? 146.06200 155.05500 162.98600 1.000 73.85000 697 VAL A CA 1
ATOM 9498 C C . VAL A 1 697 ? 145.55800 153.91900 162.10000 1.000 73.85000 697 VAL A C 1
ATOM 9499 O O . VAL A 1 697 ? 145.49800 152.76700 162.52600 1.000 73.85000 697 VAL A O 1
ATOM 9512 N N . GLU B 2 5 ? 123.67000 123.99200 148.78400 1.000 2.65000 5 GLU B N 1
ATOM 9513 C CA . GLU B 2 5 ? 125.12500 124.05400 148.73400 1.000 2.65000 5 GLU B CA 1
ATOM 9514 C C . GLU B 2 5 ? 125.59100 125.49700 148.60100 1.000 2.65000 5 GLU B C 1
ATOM 9515 O O . GLU B 2 5 ? 124.82200 126.37200 148.20700 1.000 2.65000 5 GLU B O 1
ATOM 9527 N N . ASP B 2 6 ? 126.85700 125.73900 148.92800 1.000 2.36000 6 ASP B N 1
ATOM 9528 C CA . ASP B 2 6 ? 127.45500 127.06400 148.86000 1.000 2.36000 6 ASP B CA 1
ATOM 9529 C C . ASP B 2 6 ? 128.57900 127.04800 147.83700 1.000 2.36000 6 ASP B C 1
ATOM 9530 O O . ASP B 2 6 ? 129.45400 126.17800 147.88500 1.000 2.36000 6 ASP B O 1
ATOM 9539 N N . LEU B 2 7 ? 128.55400 128.00700 146.91400 1.000 2.61000 7 LEU B N 1
ATOM 9540 C CA . LEU B 2 7 ? 129.58400 128.12000 145.88300 1.000 2.61000 7 LEU B CA 1
ATOM 9541 C C . LEU B 2 7 ? 130.71500 128.97400 146.43800 1.000 2.61000 7 LEU B C 1
ATOM 9542 O O . LEU B 2 7 ? 130.74100 130.19300 146.27700 1.000 2.61000 7 LEU B O 1
ATOM 9558 N N . LEU B 2 8 ? 131.66900 128.32100 147.09700 1.000 2.44000 8 LEU B N 1
ATOM 9559 C CA . LEU B 2 8 ? 132.78400 129.00100 147.73900 1.000 2.44000 8 LEU B CA 1
ATOM 9560 C C . LEU B 2 8 ? 134.06300 128.95400 146.91100 1.000 2.44000 8 LEU B C 1
ATOM 9561 O O . LEU B 2 8 ? 135.12400 129.34100 147.40900 1.000 2.44000 8 LEU B O 1
ATOM 9577 N N . SER B 2 9 ? 133.99000 128.49100 145.66500 1.000 2.85000 9 SER B N 1
ATOM 9578 C CA . SER B 2 9 ? 135.14900 128.43100 144.78700 1.000 2.85000 9 SER B CA 1
ATOM 9579 C C . SER B 2 9 ? 134.74300 128.87100 143.39000 1.000 2.85000 9 SER B C 1
ATOM 9580 O O . SER B 2 9 ? 133.69500 128.46100 142.88400 1.000 2.85000 9 SER B O 1
ATOM 9588 N N . LEU B 2 10 ? 135.57400 129.70500 142.77100 1.000 3.29000 10 LEU B N 1
ATOM 9589 C CA . LEU B 2 10 ? 135.29100 130.17600 141.42200 1.000 3.29000 10 LEU B CA 1
ATOM 9590 C C . LEU B 2 10 ? 135.32000 129.01200 140.44000 1.000 3.29000 10 LEU B C 1
ATOM 9591 O O . LEU B 2 10 ? 136.24100 128.19100 140.46000 1.000 3.29000 10 LEU B O 1
ATOM 9607 N N . GLN B 2 11 ? 134.31100 128.94600 139.57500 1.000 3.66000 11 GLN B N 1
ATOM 9608 C CA . GLN B 2 11 ? 134.19300 127.88500 138.58000 1.000 3.66000 11 GLN B CA 1
ATOM 9609 C C . GLN B 2 11 ? 134.75100 128.40000 137.25900 1.000 3.66000 11 GLN B C 1
ATOM 9610 O O . GLN B 2 11 ? 134.12300 129.22900 136.59200 1.000 3.66000 11 GLN B O 1
ATOM 9624 N N . GLU B 2 12 ? 135.92700 127.90600 136.88000 1.000 5.31000 12 GLU B N 1
ATOM 9625 C CA . GLU B 2 12 ? 136.54300 128.31800 135.63400 1.000 5.31000 12 GLU B CA 1
ATOM 9626 C C . GLU B 2 12 ? 135.74800 127.77800 134.44700 1.000 5.31000 12 GLU B C 1
ATOM 9627 O O . GLU B 2 12 ? 135.01200 126.79700 134.57300 1.000 5.31000 12 GLU B O 1
ATOM 9639 N N . PRO B 2 13 ? 135.87900 128.40700 133.27500 1.000 6.25000 13 PRO B N 1
ATOM 9640 C CA . PRO B 2 13 ? 135.09300 127.96500 132.11600 1.000 6.25000 13 PRO B CA 1
ATOM 9641 C C . PRO B 2 13 ? 135.39800 126.53300 131.71100 1.000 6.25000 13 PRO B C 1
ATOM 9642 O O . PRO B 2 13 ? 136.30600 125.90300 132.26200 1.000 6.25000 13 PRO B O 1
ATOM 9653 N N . GLY B 2 14 ? 134.63800 126.01200 130.75200 1.000 7.69000 14 GLY B N 1
ATOM 9654 C CA . GLY B 2 14 ? 134.83200 124.65700 130.27600 1.000 7.69000 14 GLY B CA 1
ATOM 9655 C C . GLY B 2 14 ? 135.38900 124.60600 128.86900 1.000 7.69000 14 GLY B C 1
ATOM 9656 O O . GLY B 2 14 ? 136.49100 125.10000 128.61100 1.000 7.69000 14 GLY B O 1
ATOM 9660 N N . SER B 2 15 ? 134.63500 124.01000 127.94900 1.000 10.75000 15 SER B N 1
ATOM 9661 C CA . SER B 2 15 ? 135.04800 123.87400 126.56100 1.000 10.75000 15 SER B CA 1
ATOM 9662 C C . SER B 2 15 ? 133.92400 124.33200 125.64600 1.000 10.75000 15 SER B C 1
ATOM 9663 O O . SER B 2 15 ? 132.74100 124.14100 125.94300 1.000 10.75000 15 SER B O 1
ATOM 9671 N N . LYS B 2 16 ? 134.30500 124.94500 124.52900 1.000 12.90000 16 LYS B N 1
ATOM 9672 C CA . LYS B 2 16 ? 133.32200 125.33900 123.53100 1.000 12.90000 16 LYS B CA 1
ATOM 9673 C C . LYS B 2 16 ? 132.59900 124.10800 123.00300 1.000 12.90000 16 LYS B C 1
ATOM 9674 O O . LYS B 2 16 ? 133.22100 123.09500 122.67600 1.000 12.90000 16 LYS B O 1
ATOM 9693 N N . THR B 2 17 ? 131.27400 124.19700 122.92700 1.000 14.23000 17 THR B N 1
ATOM 9694 C CA . THR B 2 17 ? 130.45100 123.08700 122.47600 1.000 14.23000 17 THR B CA 1
ATOM 9695 C C . THR B 2 17 ? 129.41400 123.60100 121.49000 1.000 14.23000 17 THR B C 1
ATOM 9696 O O . THR B 2 17 ? 128.93000 124.72900 121.60600 1.000 14.23000 17 THR B O 1
ATOM 9707 N N . TYR B 2 18 ? 129.08000 122.75900 120.51600 1.000 14.19000 18 TYR B N 1
ATOM 9708 C CA . TYR B 2 18 ? 128.09400 123.09500 119.50000 1.000 14.19000 18 TYR B CA 1
AT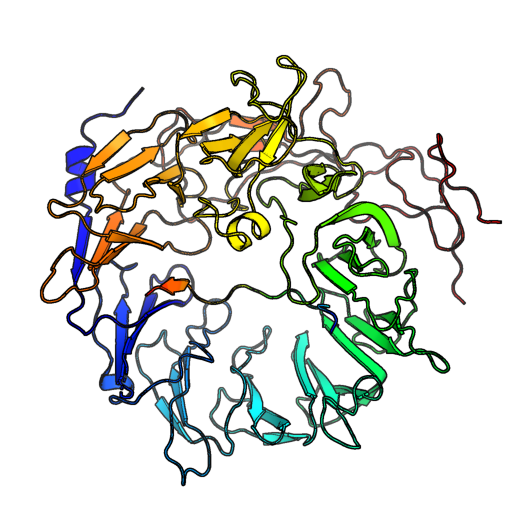OM 9709 C C . TYR B 2 18 ? 127.16200 121.90200 119.33300 1.000 14.19000 18 TYR B C 1
ATOM 9710 O O . TYR B 2 18 ? 127.22200 120.93000 120.09200 1.000 14.19000 18 TYR B O 1
ATOM 9728 N N . SER B 2 19 ? 126.29400 121.97500 118.33100 1.000 21.44000 19 SER B N 1
ATOM 9729 C CA . SER B 2 19 ? 125.37600 120.88400 118.02800 1.000 21.44000 19 SER B CA 1
ATOM 9730 C C . SER B 2 19 ? 124.64700 121.14300 116.71600 1.000 21.44000 19 SER B C 1
ATOM 9731 O O . SER B 2 19 ? 124.00100 122.17700 116.54800 1.000 21.44000 19 SER B O 1
#

Secondary structure (DSSP, 8-state):
---SSHHHHHHHSEEEEEE-S---BEEEEEESSSS-EEEEEEEE---EEEEEEESSTTS--EE-GGGGTS--B-TTT--EEPSSS---EEEEB---TT-SS-EEEEESSTTSS-EEEE-SS-B-S--EEETTEEEEEEEEBTTS-EEEESSTTS--EEEES-EEEEEE-SSS-EEEEE-SSS-TTTTTT-EEEEEESSSSSS-EEEEEEEEEEEE-SS-EEEEEE-SSSS-EEEEEESSTTSS-EE-BS--B-TT--EEEEEE-SS-EEEEEEPSSSSSEEEEEE--TTS-B-EEEEEEEE--STT-----EE-SSSTT-EEEEEE-TTS-EEEEEESSSSS--EEBPPPTT----TT-SSTT--EEEE--HHHHHTT-S-----B--TTSTT-EEEEEEEESS--SSPPEEEEESSSSSS-EEEESS-EEEEEEGGGTEEEEEE--SS-B--EEEESSSSSS-EEE---SS-EEEEEEE--TTS---EEEEEEEE--SSS--EEEEEEE-TTTS-SBP-SSS-EEEETT---TTSTTTT-BTTEE-EEEE--SS---B--TT-------EE--B-GGGEEE-TTEE--TT----EEP------SEEEPTT----SB----/--B-S------EEE-

Radius of gyration: 26.69 Å; Cα contacts (8 Å, |Δi|>4): 1520; chains: 2; bounding box: 48×78×74 Å

InterPro domains:
  IPR006581 VPS10 [SM00602] (133-745)
  IPR015943 WD40/YVTN repeat-like-containing domain superfamily [G3DSA:2.130.10.10] (137-299)
  IPR015943 WD40/YVTN repeat-like-containing domain superfamily [G3DSA:2.130.10.10] (310-542)
  IPR031777 Sortilin, C-terminal [PF15901] (575-740)
  IPR031778 Sortilin, N-terminal [PF15902] (142-572)
  IPR050310 VPS10-related sortilin family receptors [PTHR12106] (78-739)

B-factor: mean 46.92, std 11.89, range [2.36, 98.05]